Protein AF-0000000083173652 (afdb_homodimer)

Organism: Aspergillus parasiticus (NCBI:txid5067)

InterPro domains:
  IPR001447 Arylamine N-acetyltransferase [PF00797] (39-232)
  IPR001447 Arylamine N-acetyltransferase [PTHR11786] (12-316)
  IPR038765 Papain-like cysteine peptidase superfamily [SSF54001] (4-317)
  IPR053710 Arylamine N-acetyltransferase domain-containing protein [G3DSA:3.30.2140.20] (5-318)

pLDDT: mean 92.63, std 10.53, range [44.94, 98.94]

Foldseek 3Di:
DAFPDDLVLLLLVVVQLPAFPVQVVCSNVLLVQDQDQLSQLRLQLSLQFQEKAWQVCLPQPPVSFDDQPLVSLSCQAQNDDPDGGQLYHYAQSNSQSNVQSSCRSSPWDKFKFWKWWADDDPRAGDDFTDDTQHMWMWTAGPVRWIWTGGSHPFPPDASGTATPDAPDWDDGFAQKIKHWHWAAGPPDDPDRATWTWIWMDSHPPGDIGTTMITGPDGDDPVNVVVSSVVNSVVCVVVVKTKIKGWHWQPDDAPLVVVDDPPDRPDPDSRHIHTQWMWMDIPFFIWIGRNDDIDTPGGHDDPVRVQVCCCRPSVHHDD/DAFPDDLVLLLLVVVQLPAFPVQVVCSNVLLVQDQDQLSQLRLQLSLQFQEKQWQVCLPQPPVSFDDQPLVSLSCQAQNDDPDGGQLYHYAQSNSQSNVQSSCRSSPWDKFKFWKWWADDDPRAGDDFTDDTQHMWMWTAGPVRWIWTGGSHPFPPDASGTATPDAPDWDDGFAQKIKHWHWAAGPPDDPDRATWTWIWMDSHPPGDIGTTMITGPDGDDPVNVVVSSVVNSVVCVVVVKTKIKGWHWQPDDAPLVVVDPPDDRPDPDSRHIHTQWMWMDIPFFIWTGRNDDIDTPGGHDDPVRVQVCCCRPSVHHDD

Nearest PDB structures (foldseek):
  7qi3-assembly2_D  TM=8.294E-01  e=4.258E-24  Fusarium verticillioides
  2ija-assembly1_A  TM=8.131E-01  e=9.090E-15  Homo sapiens
  1w4t-assembly1_A  TM=8.167E-01  e=2.123E-14  Pseudomonas aeruginosa
  4k0w-assembly1_A  TM=3.733E-01  e=8.007E-01  Acinetobacter baumannii
  4rx2-assembly5_E  TM=3.112E-01  e=1.870E+00  Escherichia coli

Structure (mmCIF, N/CA/C/O backbone):
data_AF-0000000083173652-model_v1
#
loop_
_entity.id
_entity.type
_entity.pdbx_description
1 polymer 'Uncharacterized protein'
#
loop_
_atom_site.group_PDB
_atom_site.id
_atom_site.type_symbol
_atom_site.label_atom_id
_atom_site.label_alt_id
_atom_site.label_comp_id
_atom_site.label_asym_id
_atom_site.label_entity_id
_atom_site.label_seq_id
_atom_site.pdbx_PDB_ins_code
_atom_site.Cartn_x
_atom_site.Cartn_y
_atom_site.Cartn_z
_atom_site.occupancy
_atom_site.B_iso_or_equiv
_atom_site.auth_seq_id
_atom_site.auth_comp_id
_atom_site.auth_asym_id
_atom_site.auth_atom_id
_atom_site.pdbx_PDB_model_num
ATOM 1 N N . MET A 1 1 ? -11.5 -15.734 6.676 1 65.5 1 MET A N 1
ATOM 2 C CA . MET A 1 1 ? -12.383 -15.43 5.555 1 65.5 1 MET A CA 1
ATOM 3 C C . MET A 1 1 ? -12.508 -16.625 4.621 1 65.5 1 MET A C 1
ATOM 5 O O . MET A 1 1 ? -11.57 -17.406 4.473 1 65.5 1 MET A O 1
ATOM 9 N N . SER A 1 2 ? -13.695 -16.828 4.172 1 85.38 2 SER A N 1
ATOM 10 C CA . SER A 1 2 ? -14.055 -17.938 3.299 1 85.38 2 SER A CA 1
ATOM 11 C C . SER A 1 2 ? -13.594 -17.688 1.866 1 85.38 2 SER A C 1
ATOM 13 O O . SER A 1 2 ? -13.281 -16.562 1.501 1 85.38 2 SER A O 1
ATOM 15 N N . SER A 1 3 ? -13.297 -18.781 1.175 1 95.62 3 SER A N 1
ATOM 16 C CA . SER A 1 3 ? -12.984 -18.688 -0.248 1 95.62 3 SER A CA 1
ATOM 17 C C . SER A 1 3 ? -14.094 -17.969 -1.012 1 95.62 3 SER A C 1
ATOM 19 O O . SER A 1 3 ? -15.273 -18.094 -0.667 1 95.62 3 SER A O 1
ATOM 21 N N . ALA A 1 4 ? -13.719 -17.25 -2.016 1 97.62 4 ALA A N 1
ATOM 22 C CA . ALA A 1 4 ? -14.695 -16.656 -2.922 1 97.62 4 ALA A CA 1
ATOM 23 C C . ALA A 1 4 ? -15.273 -17.703 -3.869 1 97.62 4 ALA A C 1
ATOM 25 O O . ALA A 1 4 ? -16.281 -17.453 -4.543 1 97.62 4 ALA A O 1
ATOM 26 N N . TYR A 1 5 ? -14.664 -18.859 -3.98 1 97.62 5 TYR A N 1
ATOM 27 C CA . TYR A 1 5 ? -15.047 -19.859 -4.98 1 97.62 5 TYR A CA 1
ATOM 28 C C . TYR A 1 5 ? -15.875 -20.969 -4.352 1 97.62 5 TYR A C 1
ATOM 30 O O . TYR A 1 5 ? -15.602 -21.406 -3.232 1 97.62 5 TYR A O 1
ATOM 38 N N . SER A 1 6 ? -16.859 -21.438 -5.07 1 95.44 6 SER A N 1
ATOM 39 C CA . SER A 1 6 ? -17.734 -22.531 -4.625 1 95.44 6 SER A CA 1
ATOM 40 C C . SER A 1 6 ? -17.031 -23.875 -4.738 1 95.44 6 SER A C 1
ATOM 42 O O . SER A 1 6 ? -16 -23.984 -5.398 1 95.44 6 SER A O 1
ATOM 44 N N . ALA A 1 7 ? -17.656 -24.859 -4.129 1 94.81 7 ALA A N 1
ATOM 45 C CA . ALA A 1 7 ? -17.125 -26.219 -4.203 1 94.81 7 ALA A CA 1
ATOM 46 C C . ALA A 1 7 ? -17.062 -26.703 -5.648 1 94.81 7 ALA A C 1
ATOM 48 O O . ALA A 1 7 ? -16.125 -27.422 -6.027 1 94.81 7 ALA A O 1
ATOM 49 N N . LEU A 1 8 ? -18.062 -26.359 -6.422 1 94.56 8 LEU A N 1
ATOM 50 C CA . LEU A 1 8 ? -18.094 -26.75 -7.824 1 94.56 8 LEU A CA 1
ATOM 51 C C . LEU A 1 8 ? -16.953 -26.109 -8.594 1 94.56 8 LEU A C 1
ATOM 53 O O . LEU A 1 8 ? -16.328 -26.75 -9.445 1 94.56 8 LEU A O 1
ATOM 57 N N . GLN A 1 9 ? -16.703 -24.875 -8.344 1 96 9 GLN A N 1
ATOM 58 C CA . GLN A 1 9 ? -15.602 -24.172 -8.992 1 96 9 GLN A CA 1
ATOM 59 C C . GLN A 1 9 ? -14.25 -24.781 -8.633 1 96 9 GLN A C 1
ATOM 61 O O . GLN A 1 9 ? -13.367 -24.906 -9.477 1 96 9 GLN A O 1
ATOM 66 N N . ILE A 1 10 ? -14.109 -25.188 -7.395 1 97.31 10 ILE A N 1
ATOM 67 C CA . ILE A 1 10 ? -12.875 -25.812 -6.934 1 97.31 10 ILE A CA 1
ATOM 68 C C . ILE A 1 10 ? -12.703 -27.172 -7.602 1 97.31 10 ILE A C 1
ATOM 70 O O . ILE A 1 10 ? -11.594 -27.547 -7.988 1 97.31 10 ILE A O 1
ATOM 74 N N . THR A 1 11 ? -13.805 -27.875 -7.727 1 96.25 11 THR A N 1
ATOM 75 C CA . THR A 1 11 ? -13.781 -29.172 -8.414 1 96.25 11 THR A CA 1
ATOM 76 C C . THR A 1 11 ? -13.32 -29 -9.859 1 96.25 11 THR A C 1
ATOM 78 O O . THR A 1 11 ? -12.484 -29.766 -10.336 1 96.25 11 THR A O 1
ATOM 81 N N . LYS A 1 12 ? -13.828 -28.016 -10.555 1 96.06 12 LYS A N 1
ATOM 82 C CA . LYS A 1 12 ? -13.438 -27.734 -11.938 1 96.06 12 LYS A CA 1
ATOM 83 C C . LYS A 1 12 ? -11.961 -27.375 -12.023 1 96.06 12 LYS A C 1
ATOM 85 O O . LYS A 1 12 ? -11.266 -27.781 -12.953 1 96.06 12 LYS A O 1
ATOM 90 N N . TYR A 1 13 ? -11.547 -26.641 -11.07 1 97.62 13 TYR A N 1
ATOM 91 C CA . TYR A 1 13 ? -10.148 -26.234 -10.992 1 97.62 13 TYR A CA 1
ATOM 92 C C . TYR A 1 13 ? -9.242 -27.469 -10.844 1 97.62 13 TYR A C 1
ATOM 94 O O . TYR A 1 13 ? -8.289 -27.625 -11.602 1 97.62 13 TYR A O 1
ATOM 102 N N . LEU A 1 14 ? -9.555 -28.344 -9.891 1 97.88 14 LEU A N 1
ATOM 103 C CA . LEU A 1 14 ? -8.75 -29.547 -9.672 1 97.88 14 LEU A CA 1
ATOM 104 C C . LEU A 1 14 ? -8.742 -30.438 -10.914 1 97.88 14 LEU A C 1
ATOM 106 O O . LEU A 1 14 ? -7.711 -31.016 -11.25 1 97.88 14 LEU A O 1
ATOM 110 N N . SER A 1 15 ? -9.859 -30.484 -11.586 1 95.94 15 SER A N 1
ATOM 111 C CA . SER A 1 15 ? -9.945 -31.281 -12.805 1 95.94 15 SER A CA 1
ATOM 112 C C . SER A 1 15 ? -9.039 -30.719 -13.891 1 95.94 15 SER A C 1
ATOM 114 O O . SE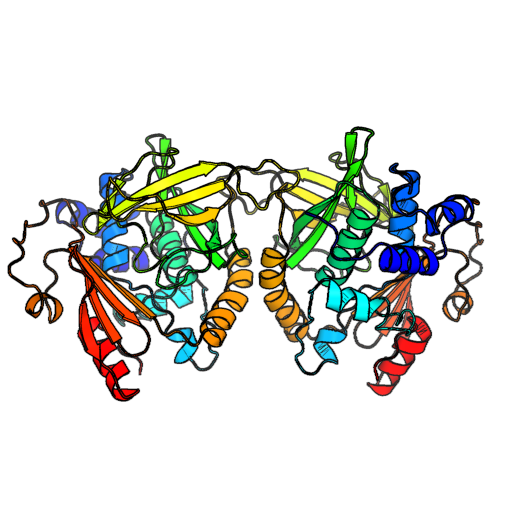R A 1 15 ? -8.438 -31.484 -14.656 1 95.94 15 SER A O 1
ATOM 116 N N . TYR A 1 16 ? -8.953 -29.453 -13.938 1 96.12 16 TYR A N 1
ATOM 117 C CA . TYR A 1 16 ? -8.164 -28.797 -14.961 1 96.12 16 TYR A CA 1
ATOM 118 C C . TYR A 1 16 ? -6.672 -28.953 -14.695 1 96.12 16 TYR A C 1
ATOM 120 O O . TYR A 1 16 ? -5.863 -28.938 -15.625 1 96.12 16 TYR A O 1
ATOM 128 N N . LEU A 1 17 ? -6.211 -29.156 -13.477 1 96.12 17 LEU A N 1
ATOM 129 C CA . LEU A 1 17 ? -4.809 -29.156 -13.078 1 96.12 17 LEU A CA 1
ATOM 130 C C . LEU A 1 17 ? -4.102 -30.406 -13.586 1 96.12 17 LEU A C 1
ATOM 132 O O . LEU A 1 17 ? -2.867 -30.469 -13.594 1 96.12 17 LEU A O 1
ATOM 136 N N . SER A 1 18 ? -4.891 -31.422 -14.055 1 91.06 18 SER A N 1
ATOM 137 C CA . SER A 1 18 ? -4.285 -32.688 -14.453 1 91.06 18 SER A CA 1
ATOM 138 C C . SER A 1 18 ? -3.352 -33.219 -13.367 1 91.06 18 SER A C 1
ATOM 140 O O . SER A 1 18 ? -2.174 -33.469 -13.625 1 91.06 18 SER A O 1
ATOM 142 N N . LEU A 1 19 ? -3.871 -33.469 -12.219 1 95.19 19 LEU A N 1
ATOM 143 C CA . LEU A 1 19 ? -3.145 -33.906 -11.031 1 95.19 19 LEU A CA 1
ATOM 144 C C . LEU A 1 19 ? -2.598 -35.344 -11.227 1 95.19 19 LEU A C 1
ATOM 146 O O . LEU A 1 19 ? -3.146 -36.125 -12 1 95.19 19 LEU A O 1
ATOM 150 N N . PRO A 1 20 ? -1.51 -35.625 -10.508 1 94.25 20 PRO A N 1
ATOM 151 C CA . PRO A 1 20 ? -1.102 -37.031 -10.453 1 94.25 20 PRO A CA 1
ATOM 152 C C . PRO A 1 20 ? -2.211 -37.969 -9.938 1 94.25 20 PRO A C 1
ATOM 154 O O . PRO A 1 20 ? -3.066 -37.531 -9.164 1 94.25 20 PRO A O 1
ATOM 157 N N . ALA A 1 21 ? -2.09 -39.188 -10.273 1 93.5 21 ALA A N 1
ATOM 158 C CA . ALA A 1 21 ? -3.148 -40.156 -10.031 1 93.5 21 ALA A CA 1
ATOM 159 C C . ALA A 1 21 ? -3.498 -40.219 -8.547 1 93.5 21 ALA A C 1
ATOM 161 O O . ALA A 1 21 ? -4.672 -40.344 -8.188 1 93.5 21 ALA A O 1
ATOM 162 N N . LYS A 1 22 ? -2.553 -40.125 -7.766 1 93.62 22 LYS A N 1
ATOM 163 C CA . LYS A 1 22 ? -2.742 -40.281 -6.324 1 93.62 22 LYS A CA 1
ATOM 164 C C . LYS A 1 22 ? -3.723 -39.219 -5.797 1 93.62 22 LYS A C 1
ATOM 166 O O . LYS A 1 22 ? -4.359 -39.438 -4.762 1 93.62 22 LYS A O 1
ATOM 171 N N . TYR A 1 23 ? -3.91 -38.156 -6.492 1 96.44 23 TYR A N 1
ATOM 172 C CA . TYR A 1 23 ? -4.723 -37.062 -5.988 1 96.44 23 TYR A CA 1
ATOM 173 C C . TYR A 1 23 ? -6.074 -37 -6.688 1 96.44 23 TYR A C 1
ATOM 175 O O . TYR A 1 23 ? -6.914 -36.156 -6.379 1 96.44 23 TYR A O 1
ATOM 183 N N . HIS A 1 24 ? -6.387 -37.938 -7.598 1 96 24 HIS A N 1
ATOM 184 C CA . HIS A 1 24 ? -7.617 -37.938 -8.375 1 96 24 HIS A CA 1
ATOM 185 C C . HIS A 1 24 ? -8.844 -38.094 -7.477 1 96 24 HIS A C 1
ATOM 187 O O . HIS A 1 24 ? -9.898 -37.531 -7.754 1 96 24 HIS A O 1
ATOM 193 N N . VAL A 1 25 ? -8.672 -38.812 -6.457 1 95.75 25 VAL A N 1
ATOM 194 C CA . VAL A 1 25 ? -9.789 -39.156 -5.574 1 95.75 25 VAL A CA 1
ATOM 195 C C . VAL A 1 25 ? -10.305 -37.875 -4.906 1 95.75 25 VAL A C 1
ATOM 197 O O . VAL A 1 25 ? -11.477 -37.781 -4.543 1 95.75 25 VAL A O 1
ATOM 200 N N . TYR A 1 26 ? -9.484 -36.875 -4.793 1 96.44 26 TYR A N 1
ATOM 201 C CA . TYR A 1 26 ? -9.844 -35.656 -4.047 1 96.44 26 TYR A CA 1
ATOM 202 C C . TYR A 1 26 ? -10.578 -34.688 -4.934 1 96.44 26 TYR A C 1
ATOM 204 O O . TYR A 1 26 ? -11.086 -33.656 -4.453 1 96.44 26 TYR A O 1
ATOM 212 N N . VAL A 1 27 ? -10.594 -34.875 -6.273 1 96.75 27 VAL A N 1
ATOM 213 C CA . VAL A 1 27 ? -11.273 -33.969 -7.195 1 96.75 27 VAL A CA 1
ATOM 214 C C . VAL A 1 27 ? -12.75 -33.844 -6.816 1 96.75 27 VAL A C 1
ATOM 216 O O . VAL A 1 27 ? -13.328 -32.781 -6.863 1 96.75 27 VAL A O 1
ATOM 219 N N . GLU A 1 28 ? -13.32 -34.938 -6.336 1 94.31 28 GLU A N 1
ATOM 220 C CA . GLU A 1 28 ? -14.734 -34.938 -5.988 1 94.31 28 GLU A CA 1
ATOM 221 C C . GLU A 1 28 ? -14.953 -34.562 -4.531 1 94.31 28 GLU A C 1
ATOM 223 O O . GLU A 1 28 ? -16.078 -34.281 -4.121 1 94.31 28 GLU A O 1
ATOM 228 N N . THR A 1 29 ? -13.93 -34.562 -3.795 1 96 29 THR A N 1
ATOM 229 C CA . THR A 1 29 ? -13.977 -34.188 -2.389 1 96 29 THR A CA 1
ATOM 230 C C . THR A 1 29 ? -12.859 -33.188 -2.064 1 96 29 THR A C 1
ATOM 232 O O . THR A 1 29 ? -12.016 -33.469 -1.205 1 96 29 THR A O 1
ATOM 235 N N . PRO A 1 30 ? -12.914 -32.062 -2.658 1 96.12 30 PRO A N 1
ATOM 236 C CA . PRO A 1 30 ? -11.797 -31.109 -2.568 1 96.12 30 PRO A CA 1
ATOM 237 C C . PRO A 1 30 ? -11.438 -30.766 -1.126 1 96.12 30 PRO A C 1
ATOM 239 O O . PRO A 1 30 ? -10.266 -30.516 -0.825 1 96.12 30 PRO A O 1
ATOM 242 N N . HIS A 1 31 ? -12.375 -30.719 -0.19 1 93.19 31 HIS A N 1
ATOM 243 C CA . HIS A 1 31 ? -12.117 -30.359 1.197 1 93.19 31 HIS A CA 1
ATOM 244 C C . HIS A 1 31 ? -11.227 -31.375 1.886 1 93.19 31 HIS A C 1
ATOM 246 O O . HIS A 1 31 ? -10.656 -31.094 2.941 1 93.19 31 HIS A O 1
ATOM 252 N N . LEU A 1 32 ? -11.086 -32.562 1.296 1 96.56 32 LEU A N 1
ATOM 253 C CA . LEU A 1 32 ? -10.273 -33.625 1.881 1 96.56 32 LEU A CA 1
ATOM 254 C C . LEU A 1 32 ? -8.883 -33.656 1.257 1 96.56 32 LEU A C 1
ATOM 256 O O . LEU A 1 32 ? -8.055 -34.5 1.608 1 96.56 32 LEU A O 1
ATOM 260 N N . PHE A 1 33 ? -8.641 -32.75 0.298 1 97.75 33 PHE A N 1
ATOM 261 C CA . PHE A 1 33 ? -7.301 -32.656 -0.274 1 97.75 33 PHE A CA 1
ATOM 262 C C . PHE A 1 33 ? -6.246 -32.625 0.825 1 97.75 33 PHE A C 1
ATOM 264 O O . PHE A 1 33 ? -6.387 -31.859 1.791 1 97.75 33 PHE A O 1
ATOM 271 N N . PRO A 1 34 ? -5.184 -33.406 0.725 1 97.62 34 PRO A N 1
ATOM 272 C CA . PRO A 1 34 ? -4.211 -33.5 1.814 1 97.62 34 PRO A CA 1
ATOM 273 C C . PRO A 1 34 ? -3.537 -32.156 2.107 1 97.62 34 PRO A C 1
ATOM 275 O O . PRO A 1 34 ? -3.225 -31.391 1.184 1 97.62 34 PRO A O 1
ATOM 278 N N . LYS A 1 35 ? -3.303 -31.938 3.363 1 97.88 35 LYS A N 1
ATOM 279 C CA . LYS A 1 35 ? -2.627 -30.734 3.812 1 97.88 35 LYS A CA 1
ATOM 280 C C . LYS A 1 35 ? -1.196 -31.031 4.254 1 97.88 35 LYS A C 1
ATOM 282 O O . LYS A 1 35 ? -0.846 -30.828 5.418 1 97.88 35 LYS A O 1
ATOM 287 N N . ASP A 1 36 ? -0.412 -31.391 3.346 1 97.44 36 ASP A N 1
ATOM 288 C CA . ASP A 1 36 ? 1.001 -31.641 3.6 1 97.44 36 ASP A CA 1
ATOM 289 C C . ASP A 1 36 ? 1.877 -31.047 2.5 1 97.44 36 ASP A C 1
ATOM 291 O O . ASP A 1 36 ? 1.367 -30.516 1.519 1 97.44 36 ASP A O 1
ATOM 295 N N . GLU A 1 37 ? 3.166 -31.078 2.688 1 97.12 37 GLU A N 1
ATOM 296 C CA . GLU A 1 37 ? 4.113 -30.406 1.797 1 97.12 37 GLU A CA 1
ATOM 297 C C . GLU A 1 37 ? 4.055 -30.984 0.389 1 97.12 37 GLU A C 1
ATOM 299 O O . GLU A 1 37 ? 4.125 -30.25 -0.598 1 97.12 37 GLU A O 1
ATOM 304 N N . ALA A 1 38 ? 3.998 -32.312 0.294 1 96.69 38 ALA A N 1
ATOM 305 C CA . ALA A 1 38 ? 3.973 -32.969 -1.011 1 96.69 38 ALA A CA 1
ATOM 306 C C . ALA A 1 38 ? 2.768 -32.5 -1.828 1 96.69 38 ALA A C 1
ATOM 308 O O . ALA A 1 38 ? 2.906 -32.125 -2.996 1 96.69 38 ALA A O 1
ATOM 309 N N . ALA A 1 39 ? 1.599 -32.562 -1.222 1 97.62 39 ALA A N 1
ATOM 310 C CA . ALA A 1 39 ? 0.369 -32.125 -1.889 1 97.62 39 ALA A CA 1
ATOM 311 C C . ALA A 1 39 ? 0.42 -30.656 -2.248 1 97.62 39 ALA A C 1
ATOM 313 O O . ALA A 1 39 ? -0.006 -30.25 -3.336 1 97.62 39 ALA A O 1
ATOM 314 N N . LEU A 1 40 ? 0.902 -29.859 -1.328 1 98.31 40 LEU A N 1
ATOM 315 C CA . LEU A 1 40 ? 1.034 -28.422 -1.561 1 98.31 40 LEU A CA 1
ATOM 316 C C . LEU A 1 40 ? 1.955 -28.156 -2.744 1 98.31 40 LEU A C 1
ATOM 318 O O . LEU A 1 40 ? 1.685 -27.266 -3.553 1 98.31 40 LEU A O 1
ATOM 322 N N . THR A 1 41 ? 3.025 -28.891 -2.846 1 98 41 THR A N 1
ATOM 323 C CA . THR A 1 41 ? 3.977 -28.75 -3.943 1 98 41 THR A CA 1
ATOM 324 C C . THR A 1 41 ? 3.326 -29.109 -5.273 1 98 41 THR A C 1
ATOM 326 O O . THR A 1 41 ? 3.527 -28.422 -6.277 1 98 41 THR A O 1
ATOM 329 N N . VAL A 1 42 ? 2.57 -30.156 -5.266 1 97.5 42 VAL A N 1
ATOM 330 C CA . VAL A 1 42 ? 1.867 -30.578 -6.477 1 97.5 42 VAL A CA 1
ATOM 331 C C . VAL A 1 42 ? 0.916 -29.469 -6.926 1 97.5 42 VAL A C 1
ATOM 333 O O . VAL A 1 42 ? 0.909 -29.078 -8.102 1 97.5 42 VAL A O 1
ATOM 336 N N . LEU A 1 43 ? 0.082 -28.922 -5.996 1 98.38 43 LEU A N 1
ATOM 337 C CA . LEU A 1 43 ? -0.835 -27.844 -6.332 1 98.38 43 LEU A CA 1
ATOM 338 C C . LEU A 1 43 ? -0.077 -26.641 -6.887 1 98.38 43 LEU A C 1
ATOM 340 O O . LEU A 1 43 ? -0.492 -26.047 -7.883 1 98.38 43 LEU A O 1
ATOM 344 N N . PHE A 1 44 ? 1.021 -26.328 -6.227 1 98.69 44 PHE A N 1
ATOM 345 C CA . PHE A 1 44 ? 1.854 -25.188 -6.621 1 98.69 44 PHE A CA 1
ATOM 346 C C . PHE A 1 44 ? 2.35 -25.359 -8.055 1 98.69 44 PHE A C 1
ATOM 348 O O . PHE A 1 44 ? 2.193 -24.453 -8.875 1 98.69 44 PHE A O 1
ATOM 355 N N . ARG A 1 45 ? 2.912 -26.453 -8.32 1 97.94 45 ARG A N 1
ATOM 356 C CA . ARG A 1 45 ? 3.514 -26.703 -9.633 1 97.94 45 ARG A CA 1
ATOM 357 C C . ARG A 1 45 ? 2.447 -26.797 -10.719 1 97.94 45 ARG A C 1
ATOM 359 O O . ARG A 1 45 ? 2.656 -26.344 -11.844 1 97.94 45 ARG A O 1
ATOM 366 N N . CYS A 1 46 ? 1.332 -27.391 -10.398 1 97.31 46 CYS A N 1
ATOM 367 C CA . CYS A 1 46 ? 0.227 -27.391 -11.344 1 97.31 46 CYS A CA 1
ATOM 368 C C . CYS A 1 46 ? -0.232 -25.984 -11.656 1 97.31 46 CYS A C 1
ATOM 370 O O . CYS A 1 46 ? -0.493 -25.641 -12.812 1 97.31 46 CYS A O 1
ATOM 372 N N . GLN A 1 47 ? -0.291 -25.156 -10.633 1 98.38 47 GLN A N 1
ATOM 373 C CA . GLN A 1 47 ? -0.722 -23.781 -10.789 1 98.38 47 GLN A CA 1
ATOM 374 C C . GLN A 1 47 ? 0.192 -23.016 -11.75 1 98.38 47 GLN A C 1
ATOM 376 O O . GLN A 1 47 ? -0.277 -22.422 -12.719 1 98.38 47 GLN A O 1
ATOM 381 N N . ILE A 1 48 ? 1.537 -23.094 -11.578 1 98.19 48 ILE A N 1
ATOM 382 C CA . ILE A 1 48 ? 2.457 -22.266 -12.336 1 98.19 48 ILE A CA 1
ATOM 383 C C . ILE A 1 48 ? 2.629 -22.828 -13.742 1 98.19 48 ILE A C 1
ATOM 385 O O . ILE A 1 48 ? 3.168 -22.156 -14.633 1 98.19 48 ILE A O 1
ATOM 389 N N . THR A 1 49 ? 2.143 -24.062 -14 1 96.12 49 THR A N 1
ATOM 390 C CA . THR A 1 49 ? 2.279 -24.656 -15.328 1 96.12 49 THR A CA 1
ATOM 391 C C . THR A 1 49 ? 0.978 -24.516 -16.109 1 96.12 49 THR A C 1
ATOM 393 O O . THR A 1 49 ? 0.959 -24.719 -17.328 1 96.12 49 THR A O 1
ATOM 396 N N . ARG A 1 50 ? -0.112 -24.203 -15.469 1 96.25 50 ARG A N 1
ATOM 397 C CA . ARG A 1 50 ? -1.395 -24.109 -16.156 1 96.25 50 ARG A CA 1
ATOM 398 C C . ARG A 1 50 ? -1.823 -22.656 -16.328 1 96.25 50 ARG A C 1
ATOM 400 O O . ARG A 1 50 ? -2.525 -22.312 -17.281 1 96.25 50 ARG A O 1
ATOM 407 N N . PHE A 1 51 ? -1.479 -21.859 -15.414 1 97.94 51 PHE A N 1
ATOM 408 C CA . PHE A 1 51 ? -1.885 -20.453 -15.406 1 97.94 51 PHE A CA 1
ATOM 409 C C . PHE A 1 51 ? -0.671 -19.547 -15.508 1 97.94 51 PHE A C 1
ATOM 411 O O . PHE A 1 51 ? 0.028 -19.312 -14.516 1 97.94 51 PHE A O 1
ATOM 418 N N . PRO A 1 52 ? -0.439 -18.969 -16.656 1 98.19 52 PRO A N 1
ATOM 419 C CA . PRO A 1 52 ? 0.774 -18.172 -16.875 1 98.19 52 PRO A CA 1
ATOM 420 C C . PRO A 1 52 ? 0.737 -16.828 -16.156 1 98.19 52 PRO A C 1
ATOM 422 O O . PRO A 1 52 ? -0.34 -16.266 -15.945 1 98.19 52 PRO A O 1
ATOM 425 N N . PHE A 1 53 ? 1.897 -16.375 -15.727 1 98.5 53 PHE A N 1
ATOM 426 C CA . PHE A 1 53 ? 2.061 -14.953 -15.453 1 98.5 53 PHE A CA 1
ATOM 427 C C . PHE A 1 53 ? 1.985 -14.141 -16.75 1 98.5 53 PHE A C 1
ATOM 429 O O . PHE A 1 53 ? 2.736 -14.398 -17.688 1 98.5 53 PHE A O 1
ATOM 436 N N . GLU A 1 54 ? 1.158 -13.18 -16.781 1 98.5 54 GLU A N 1
ATOM 437 C CA . GLU A 1 54 ? 1.057 -12.344 -17.984 1 98.5 54 GLU A CA 1
ATOM 438 C C . GLU A 1 54 ? 0.392 -11.008 -17.656 1 98.5 54 GLU A C 1
ATOM 440 O O . GLU A 1 54 ? -0.443 -10.922 -16.766 1 98.5 54 GLU A O 1
ATOM 445 N N . ASN A 1 55 ? 0.787 -10 -18.328 1 98.12 55 ASN A N 1
ATOM 446 C CA . ASN A 1 55 ? 0.203 -8.68 -18.125 1 98.12 55 ASN A CA 1
ATOM 447 C C . ASN A 1 55 ? -0.586 -8.219 -19.344 1 98.12 55 ASN A C 1
ATOM 449 O O . ASN A 1 55 ? -0.671 -7.02 -19.625 1 98.12 55 ASN A O 1
ATOM 453 N N . LEU A 1 56 ? -1.148 -9.125 -20.109 1 97.94 56 LEU A N 1
ATOM 454 C CA . LEU A 1 56 ? -1.781 -8.852 -21.391 1 97.94 56 LEU A CA 1
ATOM 455 C C . LEU A 1 56 ? -3.006 -7.965 -21.219 1 97.94 56 LEU A C 1
ATOM 457 O O . LEU A 1 56 ? -3.318 -7.152 -22.094 1 97.94 56 LEU A O 1
ATOM 461 N N . SER A 1 57 ? -3.74 -8.078 -20.125 1 96.94 57 SER A N 1
ATOM 462 C CA . SER A 1 57 ? -4.934 -7.277 -19.875 1 96.94 57 SER A CA 1
ATOM 463 C C . SER A 1 57 ? -4.594 -5.793 -19.812 1 96.94 57 SER A C 1
ATOM 465 O O . SER A 1 57 ? -5.434 -4.941 -20.109 1 96.94 57 SER A O 1
ATOM 467 N N . VAL A 1 58 ? -3.41 -5.453 -19.406 1 97.62 58 VAL A N 1
ATOM 468 C CA . VAL A 1 58 ? -2.967 -4.066 -19.344 1 97.62 58 VAL A CA 1
ATOM 469 C C . VAL A 1 58 ? -2.9 -3.48 -20.75 1 97.62 58 VAL A C 1
ATOM 471 O O . VAL A 1 58 ? -3.166 -2.293 -20.953 1 97.62 58 VAL A O 1
ATOM 474 N N . TYR A 1 59 ? -2.588 -4.309 -21.75 1 95.75 59 TYR A N 1
ATOM 475 C CA . TYR A 1 59 ? -2.285 -3.807 -23.094 1 95.75 59 TYR A CA 1
ATOM 476 C C . TYR A 1 59 ? -3.432 -4.09 -24.047 1 95.75 59 TYR A C 1
ATOM 478 O O . TYR A 1 59 ? -3.627 -3.359 -25.031 1 95.75 59 TYR A O 1
ATOM 486 N N . TYR A 1 60 ? -4.188 -5.113 -23.797 1 95.19 60 TYR A N 1
ATOM 487 C CA . TYR A 1 60 ? -5.152 -5.547 -24.797 1 95.19 60 TYR A CA 1
ATOM 488 C C . TYR A 1 60 ? -6.582 -5.379 -24.297 1 95.19 60 TYR A C 1
ATOM 490 O O . TYR A 1 60 ? -7.535 -5.742 -24.984 1 95.19 60 TYR A O 1
ATOM 498 N N . SER A 1 61 ? -6.785 -4.863 -23.109 1 94.19 61 SER A N 1
ATOM 499 C CA . SER A 1 61 ? -8.125 -4.555 -22.625 1 94.19 61 SER A CA 1
ATOM 500 C C . SER A 1 61 ? -8.445 -3.072 -22.797 1 94.19 61 SER A C 1
ATOM 502 O O . SER A 1 61 ? -7.539 -2.236 -22.828 1 94.19 61 SER A O 1
ATOM 504 N N . ALA A 1 62 ? -9.703 -2.783 -22.859 1 92.5 62 ALA A N 1
ATOM 505 C CA . ALA A 1 62 ? -10.156 -1.416 -23.094 1 92.5 62 ALA A CA 1
ATOM 506 C C . ALA A 1 62 ? -9.766 -0.503 -21.938 1 92.5 62 ALA A C 1
ATOM 508 O O . ALA A 1 62 ? -9.375 0.646 -22.141 1 92.5 62 ALA A O 1
ATOM 509 N N . THR A 1 63 ? -9.844 -0.957 -20.75 1 93.06 63 THR A N 1
ATOM 510 C CA . THR A 1 63 ? -9.617 -0.117 -19.578 1 93.06 63 THR A CA 1
ATOM 511 C C . THR A 1 63 ? -8.133 -0.081 -19.219 1 93.06 63 THR A C 1
ATOM 513 O O . THR A 1 63 ? -7.691 0.789 -18.469 1 93.06 63 THR A O 1
ATOM 516 N N . ARG A 1 64 ? -7.371 -1.069 -19.625 1 95.75 64 ARG A N 1
ATOM 517 C CA . ARG A 1 64 ? -5.953 -1.245 -19.328 1 95.75 64 ARG A CA 1
ATOM 518 C C . ARG A 1 64 ? -5.723 -1.394 -17.828 1 95.75 64 ARG A C 1
ATOM 520 O O . ARG A 1 64 ? -4.613 -1.169 -17.344 1 95.75 64 ARG A O 1
ATOM 527 N N . GLN A 1 65 ? -6.766 -1.61 -17.062 1 97 65 GLN A N 1
ATOM 528 C CA . GLN A 1 65 ? -6.766 -1.859 -15.633 1 97 65 GLN A CA 1
ATOM 529 C C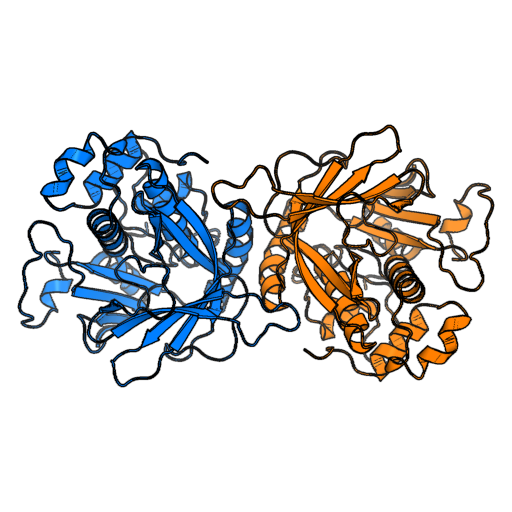 . GLN A 1 65 ? -7.336 -3.236 -15.312 1 97 65 GLN A C 1
ATOM 531 O O . GLN A 1 65 ? -8.555 -3.41 -15.258 1 97 65 GLN A O 1
ATOM 536 N N . PRO A 1 66 ? -6.434 -4.172 -15.062 1 97.75 66 PRO A N 1
ATOM 537 C CA . PRO A 1 66 ? -6.938 -5.508 -14.734 1 97.75 66 PRO A CA 1
ATOM 538 C C . PRO A 1 66 ? -7.875 -5.5 -13.523 1 97.75 66 PRO A C 1
ATOM 540 O O . PRO A 1 66 ? -7.641 -4.766 -12.562 1 97.75 66 PRO A O 1
ATOM 543 N N . ASN A 1 67 ? -8.961 -6.211 -13.617 1 98.12 67 ASN A N 1
ATOM 544 C CA . ASN A 1 67 ? -9.875 -6.438 -12.5 1 98.12 67 ASN A CA 1
ATOM 545 C C . ASN A 1 67 ? -9.438 -7.625 -11.648 1 98.12 67 ASN A C 1
ATOM 547 O O . ASN A 1 67 ? -9.398 -8.758 -12.125 1 98.12 67 ASN A O 1
ATOM 551 N N . ILE A 1 68 ? -9.141 -7.398 -10.336 1 98.69 68 ILE A N 1
ATOM 552 C CA . ILE A 1 68 ? -8.555 -8.469 -9.531 1 98.69 68 ILE A CA 1
ATOM 553 C C . ILE A 1 68 ? -9.602 -9.031 -8.578 1 98.69 68 ILE A C 1
ATOM 555 O O . ILE A 1 68 ? -9.273 -9.711 -7.605 1 98.69 68 ILE A O 1
ATOM 559 N N . ASP A 1 69 ? -10.852 -8.695 -8.82 1 98.5 69 ASP A N 1
ATOM 560 C CA . ASP A 1 69 ? -11.938 -9.359 -8.102 1 98.5 69 ASP A CA 1
ATOM 561 C C . ASP A 1 69 ? -11.898 -10.867 -8.328 1 98.5 69 ASP A C 1
ATOM 563 O O . ASP A 1 69 ? -11.781 -11.328 -9.461 1 98.5 69 ASP A O 1
ATOM 567 N N . PRO A 1 70 ? -12.031 -11.633 -7.258 1 98.38 70 PRO A N 1
ATOM 568 C CA . PRO A 1 70 ? -11.867 -13.086 -7.387 1 98.38 70 PRO A CA 1
ATOM 569 C C . PRO A 1 70 ? -12.836 -13.695 -8.391 1 98.38 70 PRO A C 1
ATOM 571 O O . PRO A 1 70 ? -12.469 -14.617 -9.133 1 98.38 70 PRO A O 1
ATOM 574 N N . ASP A 1 71 ? -14.094 -13.242 -8.438 1 97.81 71 ASP A N 1
ATOM 575 C CA . ASP A 1 71 ? -15.047 -13.781 -9.398 1 97.81 71 ASP A CA 1
ATOM 576 C C . ASP A 1 71 ? -14.609 -13.484 -10.836 1 97.81 71 ASP A C 1
ATOM 578 O O . ASP A 1 71 ? -14.727 -14.336 -11.719 1 97.81 71 ASP A O 1
ATOM 582 N N . THR A 1 72 ? -14.164 -12.289 -11.062 1 97.75 72 THR A N 1
ATOM 583 C CA . THR A 1 72 ? -13.648 -11.898 -12.375 1 97.75 72 THR A CA 1
ATOM 584 C C . THR A 1 72 ? -12.43 -12.742 -12.742 1 97.75 72 THR A C 1
ATOM 586 O O . THR A 1 72 ? -12.281 -13.164 -13.891 1 97.75 72 THR A O 1
ATOM 589 N N . LEU A 1 73 ? -11.617 -12.992 -11.789 1 98.44 73 LEU A N 1
ATOM 590 C CA . LEU A 1 73 ? -10.422 -13.789 -12.023 1 98.44 73 LEU A CA 1
ATOM 591 C C . LEU A 1 73 ? -10.781 -15.219 -12.391 1 98.44 73 LEU A C 1
ATOM 593 O O . LEU A 1 73 ? -10.148 -15.82 -13.266 1 98.44 73 LEU A O 1
ATOM 597 N N . TYR A 1 74 ? -11.742 -15.773 -11.672 1 98.12 74 TYR A N 1
ATOM 598 C CA . TYR A 1 74 ? -12.188 -17.125 -12.008 1 98.12 74 TYR A CA 1
ATOM 599 C C . TYR A 1 74 ? -12.656 -17.188 -13.461 1 98.12 74 TYR A C 1
ATOM 601 O O . TYR A 1 74 ? -12.234 -18.078 -14.211 1 98.12 74 TYR A O 1
ATOM 609 N N . SER A 1 75 ? -13.516 -16.266 -13.828 1 97.12 75 SER A N 1
ATOM 610 C CA . SER A 1 75 ? -14.039 -16.234 -15.188 1 97.12 75 SER A CA 1
ATOM 611 C C . SER A 1 75 ? -12.914 -16.078 -16.203 1 97.12 75 SER A C 1
ATOM 613 O O . SER A 1 75 ? -12.93 -16.719 -17.266 1 97.12 75 SER A O 1
ATOM 615 N N . LYS A 1 76 ? -11.969 -15.258 -15.898 1 96.5 76 LYS A N 1
ATOM 616 C CA . LYS A 1 76 ? -10.844 -15.008 -16.797 1 96.5 76 LYS A CA 1
ATOM 617 C C . LYS A 1 76 ? -10.016 -16.281 -17.016 1 96.5 76 LYS A C 1
ATOM 619 O O . LYS A 1 76 ? -9.617 -16.578 -18.141 1 96.5 76 LYS A O 1
ATOM 624 N N . MET A 1 77 ? -9.781 -17.016 -15.969 1 97.5 77 MET A N 1
ATOM 625 C CA . MET A 1 77 ? -8.82 -18.109 -16.016 1 97.5 77 MET A CA 1
ATOM 626 C C . MET A 1 77 ? -9.531 -19.438 -16.281 1 97.5 77 MET A C 1
ATOM 628 O O . MET A 1 77 ? -9.07 -20.25 -17.078 1 97.5 77 MET A O 1
ATOM 632 N N . MET A 1 78 ? -10.703 -19.641 -15.648 1 97.31 78 MET A N 1
ATOM 633 C CA . MET A 1 78 ? -11.406 -20.922 -15.719 1 97.31 78 MET A CA 1
ATOM 634 C C . MET A 1 78 ? -12.562 -20.844 -16.703 1 97.31 78 MET A C 1
ATOM 636 O O . MET A 1 78 ? -13.164 -21.875 -17.047 1 97.31 78 MET A O 1
ATOM 640 N N . GLY A 1 79 ? -12.82 -19.641 -17.172 1 94.44 79 GLY A N 1
ATOM 641 C CA . GLY A 1 79 ? -13.953 -19.469 -18.062 1 94.44 79 GLY A CA 1
ATOM 642 C C . GLY A 1 79 ? -15.234 -19.094 -17.344 1 94.44 79 GLY A C 1
ATOM 643 O O . GLY A 1 79 ? -15.336 -19.266 -16.125 1 94.44 79 GLY A O 1
ATOM 644 N N . ALA A 1 80 ? -16.094 -18.5 -18.125 1 87 80 ALA A N 1
ATOM 645 C CA . ALA A 1 80 ? -17.406 -18.141 -17.594 1 87 80 ALA A CA 1
ATOM 646 C C . ALA A 1 80 ? -18.469 -19.156 -17.984 1 87 80 ALA A C 1
ATOM 648 O O . ALA A 1 80 ? -18.438 -19.703 -19.078 1 87 80 ALA A O 1
ATOM 649 N N . GLY A 1 81 ? -19.375 -19.438 -17.109 1 80.06 81 GLY A N 1
ATOM 650 C CA . GLY A 1 81 ? -20.469 -20.359 -17.406 1 80.06 81 GLY A CA 1
ATOM 651 C C . GLY A 1 81 ? -19.984 -21.75 -17.75 1 80.06 81 GLY A C 1
ATOM 652 O O . GLY A 1 81 ? -19.281 -22.391 -16.969 1 80.06 81 GLY A O 1
ATOM 653 N N . GLU A 1 82 ? -20.312 -22.203 -18.984 1 79 82 GLU A N 1
ATOM 654 C CA . GLU A 1 82 ? -19.984 -23.547 -19.422 1 79 82 GLU A CA 1
ATOM 655 C C . GLU A 1 82 ? -18.703 -23.578 -20.234 1 79 82 GLU A C 1
ATOM 657 O O . GLU A 1 82 ? -18.25 -24.641 -20.656 1 79 82 GLU A O 1
ATOM 662 N N . THR A 1 83 ? -18.109 -22.406 -20.328 1 82.62 83 THR A N 1
ATOM 663 C CA . THR A 1 83 ? -16.844 -22.328 -21.062 1 82.62 83 THR A CA 1
ATOM 664 C C . THR A 1 83 ? -15.695 -22.828 -20.203 1 82.62 83 THR A C 1
ATOM 666 O O . THR A 1 83 ? -15.648 -22.562 -19 1 82.62 83 THR A O 1
ATOM 669 N N . GLY A 1 84 ? -14.836 -23.609 -20.812 1 85.94 84 GLY A N 1
ATOM 670 C CA . GLY A 1 84 ? -13.688 -24.172 -20.109 1 85.94 84 GLY A CA 1
ATOM 671 C C . GLY A 1 84 ? -12.578 -23.156 -19.891 1 85.94 84 GLY A C 1
ATOM 672 O O . GLY A 1 84 ? -12.75 -21.969 -20.141 1 85.94 84 GLY A O 1
ATOM 673 N N . PRO A 1 85 ? -11.578 -23.656 -19.312 1 90.62 85 PRO A N 1
ATOM 674 C CA . PRO A 1 85 ? -10.43 -22.781 -19.031 1 90.62 85 PRO A CA 1
ATOM 675 C C . PRO A 1 85 ? -9.922 -22.062 -20.266 1 90.62 85 PRO A C 1
ATOM 677 O O . PRO A 1 85 ? -9.906 -22.641 -21.359 1 90.62 85 PRO A O 1
ATOM 680 N N . THR A 1 86 ? -9.516 -20.859 -20.141 1 92.12 86 THR A N 1
ATOM 681 C CA . THR A 1 86 ? -9.242 -19.953 -21.25 1 92.12 86 THR A CA 1
ATOM 682 C C . THR A 1 86 ? -7.766 -20 -21.625 1 92.12 86 THR A C 1
ATOM 684 O O . THR A 1 86 ? -7.375 -19.5 -22.688 1 92.12 86 THR A O 1
ATOM 687 N N . GLY A 1 87 ? -6.961 -20.609 -20.734 1 93.12 87 GLY A N 1
ATOM 688 C CA . GLY A 1 87 ? -5.523 -20.547 -20.922 1 93.12 87 GLY A CA 1
ATOM 689 C C . GLY A 1 87 ? -4.898 -19.281 -20.375 1 93.12 87 GLY A C 1
ATOM 690 O O . GLY A 1 87 ? -3.674 -19.188 -20.266 1 93.12 87 GLY A O 1
ATOM 691 N N . ARG A 1 88 ? -5.75 -18.375 -19.969 1 96.88 88 ARG A N 1
ATOM 692 C CA . ARG A 1 88 ? -5.281 -17.109 -19.422 1 96.88 88 ARG A CA 1
ATOM 693 C C . ARG A 1 88 ? -4.777 -17.281 -17.984 1 96.88 88 ARG A C 1
ATOM 695 O O . ARG A 1 88 ? -5.199 -18.203 -17.281 1 96.88 88 ARG A O 1
ATOM 702 N N . GLY A 1 89 ? -3.879 -16.516 -17.594 1 98.12 89 GLY A N 1
ATOM 703 C CA . GLY A 1 89 ? -3.494 -16.203 -16.234 1 98.12 89 GLY A CA 1
ATOM 704 C C . GLY A 1 89 ? -3.672 -14.742 -15.867 1 98.12 89 GLY A C 1
ATOM 705 O O . GLY A 1 89 ? -4.75 -14.18 -16.062 1 98.12 89 GLY A O 1
ATOM 706 N N . GLY A 1 90 ? -2.523 -14.164 -15.5 1 98.38 90 GLY A N 1
ATOM 707 C CA . GLY A 1 90 ? -2.496 -12.766 -15.109 1 98.38 90 GLY A CA 1
ATOM 708 C C . GLY A 1 90 ? -1.2 -12.359 -14.43 1 98.38 90 GLY A C 1
ATOM 709 O O . GLY A 1 90 ? -0.299 -13.188 -14.258 1 98.38 90 GLY A O 1
ATOM 710 N N . TYR A 1 91 ? -1.075 -11.102 -14.203 1 98.12 91 TYR A N 1
ATOM 711 C CA . TYR A 1 91 ? 0.149 -10.695 -13.523 1 98.12 91 TYR A CA 1
ATOM 712 C C . TYR A 1 91 ? 0.083 -11.031 -12.039 1 98.12 91 TYR A C 1
ATOM 714 O O . TYR A 1 91 ? -0.82 -11.75 -11.594 1 98.12 91 TYR A O 1
ATOM 722 N N . CYS A 1 92 ? 1.078 -10.664 -11.219 1 98.62 92 CYS A N 1
ATOM 723 C CA . CYS A 1 92 ? 1.377 -11.195 -9.898 1 98.62 92 CYS A CA 1
ATOM 724 C C . CYS A 1 92 ? 0.149 -11.148 -9 1 98.62 92 CYS A C 1
ATOM 726 O O . CYS A 1 92 ? -0.136 -12.102 -8.273 1 98.62 92 CYS A O 1
ATOM 728 N N . LEU A 1 93 ? -0.629 -10.055 -9.07 1 98.88 93 LEU A N 1
ATOM 729 C CA . LEU A 1 93 ? -1.788 -9.922 -8.195 1 98.88 93 LEU A CA 1
ATOM 730 C C . LEU A 1 93 ? -2.893 -10.891 -8.609 1 98.88 93 LEU A C 1
ATOM 732 O O . LEU A 1 93 ? -3.5 -11.547 -7.762 1 98.88 93 LEU A O 1
ATOM 736 N N . GLU A 1 94 ? -3.146 -11.031 -9.867 1 98.81 94 GLU A N 1
ATOM 737 C CA . GLU A 1 94 ? -4.238 -11.859 -10.383 1 98.81 94 GLU A CA 1
ATOM 738 C C . GLU A 1 94 ? -4.016 -13.328 -10.055 1 98.81 94 GLU A C 1
ATOM 740 O O . GLU A 1 94 ? -4.863 -13.961 -9.414 1 98.81 94 GLU A O 1
ATOM 745 N N . VAL A 1 95 ? -2.91 -13.844 -10.414 1 98.88 95 VAL A N 1
ATOM 746 C CA . VAL A 1 95 ? -2.703 -15.289 -10.289 1 98.88 95 VAL A CA 1
ATOM 747 C C . VAL A 1 95 ? -2.551 -15.656 -8.812 1 98.88 95 VAL A C 1
ATOM 749 O O . VAL A 1 95 ? -2.967 -16.734 -8.398 1 98.88 95 VAL A O 1
ATOM 752 N N . ASN A 1 96 ? -1.922 -14.812 -7.98 1 98.94 96 ASN A N 1
ATOM 753 C CA . ASN A 1 96 ? -1.785 -15.125 -6.562 1 98.94 96 ASN A CA 1
ATOM 754 C C . ASN A 1 96 ? -3.123 -15.031 -5.836 1 98.94 96 ASN A C 1
ATOM 756 O O . ASN A 1 96 ? -3.398 -15.82 -4.93 1 98.94 96 ASN A O 1
ATOM 760 N N . ILE A 1 97 ? -3.947 -14.031 -6.18 1 98.94 97 ILE A N 1
ATOM 761 C CA . ILE A 1 97 ? -5.262 -13.914 -5.559 1 98.94 97 ILE A CA 1
ATOM 762 C C . ILE A 1 97 ? -6.129 -15.109 -5.957 1 98.94 97 ILE A C 1
ATOM 764 O O . ILE A 1 97 ? -6.824 -15.688 -5.121 1 98.94 97 ILE A O 1
ATOM 768 N N . PHE A 1 98 ? -6.125 -15.453 -7.227 1 98.88 98 PHE A N 1
ATOM 769 C CA . PHE A 1 98 ? -6.84 -16.641 -7.695 1 98.88 98 PHE A CA 1
ATOM 770 C C . PHE A 1 98 ? -6.414 -17.875 -6.914 1 98.88 98 PHE A C 1
ATOM 772 O O . PHE A 1 98 ? -7.258 -18.594 -6.379 1 98.88 98 PHE A O 1
ATOM 779 N N . PHE A 1 99 ? -5.117 -18.094 -6.812 1 98.94 99 PHE A N 1
ATOM 780 C CA . PHE A 1 99 ? -4.574 -19.25 -6.109 1 98.94 99 PHE A CA 1
ATOM 781 C C . PHE A 1 99 ? -4.938 -19.203 -4.629 1 98.94 99 PHE A C 1
ATOM 783 O O . PHE A 1 99 ? -5.219 -20.234 -4.02 1 98.94 99 PHE A O 1
ATOM 790 N N . HIS A 1 100 ? -4.906 -18 -4.035 1 98.75 100 HIS A N 1
ATOM 791 C CA . HIS A 1 100 ? -5.297 -17.797 -2.646 1 98.75 100 HIS A CA 1
ATOM 792 C C . HIS A 1 100 ? -6.68 -18.375 -2.371 1 98.75 100 HIS A C 1
ATOM 794 O O . HIS A 1 100 ? -6.859 -19.156 -1.424 1 98.75 100 HIS A O 1
ATOM 800 N N . HIS A 1 101 ? -7.578 -18.016 -3.184 1 98.75 101 HIS A N 1
ATOM 801 C CA . HIS A 1 101 ? -8.953 -18.438 -2.949 1 98.75 101 HIS A CA 1
ATOM 802 C C . HIS A 1 101 ? -9.141 -19.922 -3.268 1 98.75 101 HIS A C 1
ATOM 804 O O . HIS A 1 101 ? -9.984 -20.578 -2.662 1 98.75 101 HIS A O 1
ATOM 810 N N . MET A 1 102 ? -8.375 -20.438 -4.23 1 98.81 102 MET A N 1
ATOM 811 C CA . MET A 1 102 ? -8.391 -21.875 -4.453 1 98.81 102 MET A CA 1
ATOM 812 C C . MET A 1 102 ? -7.887 -22.625 -3.223 1 98.81 102 MET A C 1
ATOM 814 O O . MET A 1 102 ? -8.508 -23.594 -2.787 1 98.81 102 MET A O 1
ATOM 818 N N . LEU A 1 103 ? -6.746 -22.188 -2.674 1 98.56 103 LEU A N 1
ATOM 819 C CA . LEU A 1 103 ? -6.191 -22.812 -1.477 1 98.56 103 LEU A CA 1
ATOM 820 C C . LEU A 1 103 ? -7.184 -22.75 -0.322 1 98.56 103 LEU A C 1
ATOM 822 O O . LEU A 1 103 ? -7.379 -23.734 0.386 1 98.56 103 LEU A O 1
ATOM 826 N N . ARG A 1 104 ? -7.777 -21.625 -0.152 1 97.31 104 ARG A N 1
ATOM 827 C CA . ARG A 1 104 ? -8.789 -21.484 0.892 1 97.31 104 ARG A CA 1
ATOM 828 C C . ARG A 1 104 ? -9.938 -22.469 0.669 1 97.31 104 ARG A C 1
ATOM 830 O O . ARG A 1 104 ? -10.406 -23.109 1.614 1 97.31 104 ARG A O 1
ATOM 837 N N . GLY A 1 105 ? -10.383 -22.531 -0.538 1 97.62 105 GLY A N 1
ATOM 838 C CA . GLY A 1 105 ? -11.469 -23.438 -0.874 1 97.62 105 GLY A CA 1
ATOM 839 C C . GLY A 1 105 ? -11.125 -24.891 -0.618 1 97.62 105 GLY A C 1
ATOM 840 O O . GLY A 1 105 ? -12.008 -25.703 -0.32 1 97.62 105 GLY A O 1
ATOM 841 N N . LEU A 1 106 ? -9.922 -25.219 -0.74 1 98.19 106 LEU A N 1
ATOM 842 C CA . LEU A 1 106 ? -9.453 -26.578 -0.495 1 98.19 106 LEU A CA 1
ATOM 843 C C . LEU A 1 106 ? -9.273 -26.828 0.998 1 98.19 106 LEU A C 1
ATOM 845 O O . LEU A 1 106 ? -8.984 -27.953 1.411 1 98.19 106 LEU A O 1
ATOM 849 N N . GLY A 1 107 ? -9.359 -25.766 1.78 1 96.31 107 GLY A N 1
ATOM 850 C CA . GLY A 1 107 ? -9.32 -25.922 3.227 1 96.31 107 GLY A CA 1
ATOM 851 C C . GLY A 1 107 ? -7.969 -25.594 3.826 1 96.31 107 GLY A C 1
ATOM 852 O O . GLY A 1 107 ? -7.723 -25.859 5.004 1 96.31 107 GLY A O 1
ATOM 853 N N . PHE A 1 108 ? -7.086 -25.062 3.08 1 97.19 108 PHE A N 1
ATOM 854 C CA . PHE A 1 108 ? -5.789 -24.672 3.625 1 97.19 108 PHE A CA 1
ATOM 855 C C . PHE A 1 108 ? -5.918 -23.406 4.469 1 97.19 108 PHE A C 1
ATOM 857 O O . PHE A 1 108 ? -6.754 -22.547 4.188 1 97.19 108 PHE A O 1
ATOM 864 N N . GLU A 1 109 ? -5.125 -23.344 5.508 1 95.81 109 GLU A N 1
ATOM 865 C CA . GLU A 1 109 ? -4.93 -22.094 6.238 1 95.81 109 GLU A CA 1
ATOM 866 C C . GLU A 1 109 ? -3.939 -21.188 5.516 1 95.81 109 GLU A C 1
ATOM 868 O O . GLU A 1 109 ? -2.736 -21.453 5.508 1 95.81 109 GLU A O 1
ATOM 873 N N . VAL A 1 110 ? -4.457 -20.141 4.914 1 96.94 110 VAL A N 1
ATOM 874 C CA . VAL A 1 110 ? -3.613 -19.328 4.047 1 96.94 110 VAL A CA 1
ATOM 875 C C . VAL A 1 110 ? -3.971 -17.844 4.219 1 96.94 110 VAL A C 1
ATOM 877 O O . VAL A 1 110 ? -5.137 -17.5 4.41 1 96.94 110 VAL A O 1
ATOM 880 N N . TYR A 1 111 ? -3.012 -16.938 4.188 1 96.5 111 TYR A N 1
ATOM 881 C CA . TYR A 1 111 ? -3.203 -15.492 4.117 1 96.5 111 TYR A CA 1
ATOM 882 C C . TYR A 1 111 ? -2.244 -14.867 3.115 1 96.5 111 TYR A C 1
ATOM 884 O O . TYR A 1 111 ? -1.31 -15.516 2.646 1 96.5 111 TYR A O 1
ATOM 892 N N . THR A 1 112 ? -2.516 -13.641 2.74 1 97.25 112 THR A N 1
ATOM 893 C CA . THR A 1 112 ? -1.722 -12.961 1.72 1 97.25 112 THR A CA 1
ATOM 894 C C . THR A 1 112 ? -0.795 -11.93 2.352 1 97.25 112 THR A C 1
ATOM 896 O O . THR A 1 112 ? -1.099 -11.383 3.414 1 97.25 112 THR A O 1
ATOM 899 N N . VAL A 1 113 ? 0.294 -11.703 1.682 1 97.56 113 VAL A N 1
ATOM 900 C CA . VAL A 1 113 ? 1.253 -10.68 2.078 1 97.56 113 VAL A CA 1
ATOM 901 C C . VAL A 1 113 ? 1.581 -9.789 0.883 1 97.56 113 VAL A C 1
ATOM 903 O O . VAL A 1 113 ? 1.526 -10.234 -0.266 1 97.56 113 VAL A O 1
ATOM 906 N N . GLY A 1 114 ? 1.823 -8.57 1.144 1 98.06 114 GLY A N 1
ATOM 907 C CA . GLY A 1 114 ? 2.293 -7.641 0.131 1 98.06 114 GLY A CA 1
ATOM 908 C C . GLY A 1 114 ? 3.799 -7.469 0.13 1 98.06 114 GLY A C 1
ATOM 909 O O . GLY A 1 114 ? 4.426 -7.445 1.19 1 98.06 114 GLY A O 1
ATOM 910 N N . ALA A 1 115 ? 4.371 -7.293 -1.066 1 98.62 115 ALA A N 1
ATOM 911 C CA . ALA A 1 115 ? 5.828 -7.297 -1.159 1 98.62 115 ALA A CA 1
ATOM 912 C C . ALA A 1 115 ? 6.332 -6.094 -1.952 1 98.62 115 ALA A C 1
ATOM 914 O O . ALA A 1 115 ? 5.625 -5.574 -2.818 1 98.62 115 ALA A O 1
ATOM 915 N N . ARG A 1 116 ? 7.582 -5.703 -1.629 1 97.94 116 ARG A N 1
ATOM 916 C CA . ARG A 1 116 ? 8.336 -4.66 -2.318 1 97.94 116 ARG A CA 1
ATOM 917 C C . ARG A 1 116 ? 9.367 -5.266 -3.268 1 97.94 116 ARG A C 1
ATOM 919 O O . ARG A 1 116 ? 10.234 -6.027 -2.842 1 97.94 116 ARG A O 1
ATOM 926 N N . ASN A 1 117 ? 9.297 -4.879 -4.523 1 97.38 117 ASN A N 1
ATOM 927 C CA . ASN A 1 117 ? 10.266 -5.375 -5.504 1 97.38 117 ASN A CA 1
ATOM 928 C C . ASN A 1 117 ? 11.5 -4.48 -5.578 1 97.38 117 ASN A C 1
ATOM 930 O O . ASN A 1 117 ? 11.422 -3.287 -5.281 1 97.38 117 ASN A O 1
ATOM 934 N N . ARG A 1 118 ? 12.555 -5.023 -5.996 1 96.69 118 ARG A N 1
ATOM 935 C CA . ARG A 1 118 ? 13.68 -4.246 -6.5 1 96.69 118 ARG A CA 1
ATOM 936 C C . ARG A 1 118 ? 13.633 -4.141 -8.016 1 96.69 118 ARG A C 1
ATOM 938 O O . ARG A 1 118 ? 13.258 -5.09 -8.703 1 96.69 118 ARG A O 1
ATOM 945 N N . ASP A 1 119 ? 14.008 -3.051 -8.461 1 92.38 119 ASP A N 1
ATOM 946 C CA . ASP A 1 119 ? 14.133 -2.904 -9.914 1 92.38 119 ASP A CA 1
ATOM 947 C C . ASP A 1 119 ? 15.234 -3.809 -10.461 1 92.38 119 ASP A C 1
ATOM 949 O O . ASP A 1 119 ? 16.156 -4.191 -9.734 1 92.38 119 ASP A O 1
ATOM 953 N N . ARG A 1 120 ? 14.992 -4.168 -11.781 1 91.31 120 ARG A N 1
ATOM 954 C CA . ARG A 1 120 ? 15.969 -5.062 -12.398 1 91.31 120 ARG A CA 1
ATOM 955 C C . ARG A 1 120 ? 16.531 -4.457 -13.672 1 91.31 120 ARG A C 1
ATOM 957 O O . ARG A 1 120 ? 15.812 -3.805 -14.43 1 91.31 120 ARG A O 1
ATOM 964 N N . VAL A 1 121 ? 17.781 -4.613 -13.875 1 86.25 121 VAL A N 1
ATOM 965 C CA . VAL A 1 121 ? 18.453 -4.363 -15.148 1 86.25 121 VAL A CA 1
ATOM 966 C C . VAL A 1 121 ? 19 -5.672 -15.703 1 86.25 121 VAL A C 1
ATOM 968 O O . VAL A 1 121 ? 19.828 -6.332 -15.062 1 86.25 121 VAL A O 1
ATOM 971 N N . ASN A 1 122 ? 18.516 -6.016 -16.828 1 81.5 122 ASN A N 1
ATOM 972 C CA . ASN A 1 122 ? 18.891 -7.281 -17.438 1 81.5 122 ASN A CA 1
ATOM 973 C C . ASN A 1 122 ? 18.656 -8.453 -16.484 1 81.5 122 ASN A C 1
ATOM 975 O O . ASN A 1 122 ? 19.531 -9.305 -16.312 1 81.5 122 ASN A O 1
ATOM 979 N N . GLY A 1 123 ? 17.641 -8.305 -15.828 1 82.56 123 GLY A N 1
ATOM 980 C CA . GLY A 1 123 ? 17.219 -9.406 -14.977 1 82.56 123 GLY A CA 1
ATOM 981 C C . GLY A 1 123 ? 17.875 -9.383 -13.609 1 82.56 123 GLY A C 1
ATOM 982 O O . GLY A 1 123 ? 17.531 -10.188 -12.734 1 82.56 123 GLY A O 1
ATOM 983 N N . ILE A 1 124 ? 18.766 -8.484 -13.375 1 89.62 124 ILE A N 1
ATOM 984 C CA . ILE A 1 124 ? 19.516 -8.43 -12.117 1 89.62 124 ILE A CA 1
ATOM 985 C C . ILE A 1 124 ? 18.984 -7.293 -11.25 1 89.62 124 ILE A C 1
ATOM 987 O O . ILE A 1 124 ? 18.953 -6.137 -11.672 1 89.62 124 ILE A O 1
ATOM 991 N N . PRO A 1 125 ? 18.594 -7.652 -10.031 1 94 125 PRO A N 1
ATOM 992 C CA . PRO A 1 125 ? 18.078 -6.605 -9.148 1 94 125 PRO A CA 1
ATOM 993 C C . PRO A 1 125 ? 19.109 -5.508 -8.875 1 94 125 PRO A C 1
ATOM 995 O O . PRO A 1 125 ? 20.297 -5.801 -8.711 1 94 125 PRO A O 1
ATOM 998 N N . GLN A 1 126 ? 18.578 -4.309 -8.891 1 92.75 126 GLN A N 1
ATOM 999 C CA . GLN A 1 126 ? 19.406 -3.137 -8.648 1 92.75 126 GLN A CA 1
ATOM 1000 C C . GLN A 1 126 ? 18.812 -2.242 -7.57 1 92.75 126 GLN A C 1
ATOM 1002 O O . GLN A 1 126 ? 17.578 -2.213 -7.398 1 92.75 126 GLN A O 1
ATOM 1007 N N . GLY A 1 127 ? 19.766 -1.57 -6.824 1 93.06 127 GLY A N 1
ATOM 1008 C CA . GLY A 1 127 ? 19.312 -0.522 -5.93 1 93.06 127 GLY A CA 1
ATOM 1009 C C . GLY A 1 127 ? 18.5 -1.051 -4.762 1 93.06 127 GLY A C 1
ATOM 1010 O O . GLY A 1 127 ? 18.625 -2.219 -4.387 1 93.06 127 GLY A O 1
ATOM 1011 N N . ASP A 1 128 ? 17.734 -0.178 -4.16 1 94.06 128 ASP A N 1
ATOM 1012 C CA . ASP A 1 128 ? 16.922 -0.502 -2.984 1 94.06 128 ASP A CA 1
ATOM 1013 C C . ASP A 1 128 ? 15.531 -0.965 -3.381 1 94.06 128 ASP A C 1
ATOM 1015 O O . ASP A 1 128 ? 15.164 -0.909 -4.555 1 94.06 128 ASP A O 1
ATOM 1019 N N . TYR A 1 129 ? 14.781 -1.43 -2.406 1 96.5 129 TYR A N 1
ATOM 1020 C CA . TYR A 1 129 ? 13.414 -1.877 -2.623 1 96.5 129 TYR A CA 1
ATOM 1021 C C . TYR A 1 129 ? 12.5 -0.702 -2.967 1 96.5 129 TYR A C 1
ATOM 1023 O O . TYR A 1 129 ? 12.641 0.384 -2.398 1 96.5 129 TYR A O 1
ATOM 1031 N N . GLY A 1 130 ? 11.609 -0.924 -3.92 1 96.56 130 GLY A N 1
ATOM 1032 C CA . GLY A 1 130 ? 10.578 0.041 -4.246 1 96.56 130 GLY A CA 1
ATOM 1033 C C . GLY A 1 130 ? 9.367 -0.056 -3.336 1 96.56 130 GLY A C 1
ATOM 1034 O O . GLY A 1 130 ? 9.484 -0.454 -2.176 1 96.56 130 GLY A O 1
ATOM 1035 N N . GLY A 1 131 ? 8.242 0.441 -3.773 1 96.94 131 GLY A N 1
ATOM 1036 C CA . GLY A 1 131 ? 6.996 0.338 -3.031 1 96.94 131 GLY A CA 1
ATOM 1037 C C . GLY A 1 131 ? 6.34 -1.022 -3.158 1 96.94 131 GLY A C 1
ATOM 1038 O O . GLY A 1 131 ? 6.875 -1.919 -3.812 1 96.94 131 GLY A O 1
ATOM 1039 N N . TRP A 1 132 ? 5.211 -1.183 -2.477 1 97.12 132 TRP A N 1
ATOM 1040 C CA . TRP A 1 132 ? 4.449 -2.424 -2.57 1 97.12 132 TRP A CA 1
ATOM 1041 C C . TRP A 1 132 ? 3.879 -2.607 -3.973 1 97.12 132 TRP A C 1
ATOM 1043 O O . TRP A 1 132 ? 3.037 -1.821 -4.414 1 97.12 132 TRP A O 1
ATOM 1053 N N . VAL A 1 133 ? 4.301 -3.67 -4.652 1 98 133 VAL A N 1
ATOM 1054 C CA . VAL A 1 133 ? 3.789 -3.865 -6.004 1 98 133 VAL A CA 1
ATOM 1055 C C . VAL A 1 133 ? 3.609 -5.355 -6.277 1 98 133 VAL A C 1
ATOM 1057 O O . VAL A 1 133 ? 3.295 -5.754 -7.402 1 98 133 VAL A O 1
ATOM 1060 N N . HIS A 1 134 ? 3.879 -6.203 -5.379 1 98.56 134 HIS A N 1
ATOM 1061 C CA . HIS A 1 134 ? 3.844 -7.652 -5.52 1 98.56 134 HIS A CA 1
ATOM 1062 C C . HIS A 1 134 ? 3.148 -8.305 -4.332 1 98.56 134 HIS A C 1
ATOM 1064 O O . HIS A 1 134 ? 2.777 -7.625 -3.373 1 98.56 134 HIS A O 1
ATOM 1070 N N . MET A 1 135 ? 2.82 -9.57 -4.438 1 98.69 135 MET A N 1
ATOM 1071 C CA . MET A 1 135 ? 2.193 -10.297 -3.336 1 98.69 135 MET A CA 1
ATOM 1072 C C . MET A 1 135 ? 2.617 -11.758 -3.336 1 98.69 135 MET A C 1
ATOM 1074 O O . MET A 1 135 ? 3.191 -12.242 -4.312 1 98.69 135 MET A O 1
ATOM 1078 N N . ALA A 1 136 ? 2.361 -12.406 -2.287 1 98.75 136 ALA A N 1
ATOM 1079 C CA . ALA A 1 136 ? 2.506 -13.859 -2.152 1 98.75 136 ALA A CA 1
ATOM 1080 C C . ALA A 1 136 ? 1.516 -14.414 -1.133 1 98.75 136 ALA A C 1
ATOM 1082 O O . ALA A 1 136 ? 0.795 -13.656 -0.479 1 98.75 136 ALA A O 1
ATOM 1083 N N . ASN A 1 137 ? 1.396 -15.703 -1.103 1 98.62 137 ASN A N 1
ATOM 1084 C CA . ASN A 1 137 ? 0.583 -16.406 -0.118 1 98.62 137 ASN A CA 1
ATOM 1085 C C . ASN A 1 137 ? 1.448 -17.109 0.929 1 98.62 137 ASN A C 1
ATOM 1087 O O . ASN A 1 137 ? 2.523 -17.609 0.612 1 98.62 137 ASN A O 1
ATOM 1091 N N . ILE A 1 138 ? 0.987 -17.078 2.143 1 98.31 138 ILE A N 1
ATOM 1092 C CA . ILE A 1 138 ? 1.602 -17.859 3.217 1 98.31 138 ILE A CA 1
ATOM 1093 C C . ILE A 1 138 ? 0.631 -18.938 3.695 1 98.31 138 ILE A C 1
ATOM 1095 O O . ILE A 1 138 ? -0.496 -18.625 4.094 1 98.31 138 ILE A O 1
ATOM 1099 N N . VAL A 1 139 ? 1.065 -20.156 3.684 1 97.94 139 VAL A N 1
ATOM 1100 C CA . VAL A 1 139 ? 0.24 -21.281 4.094 1 97.94 139 VAL A CA 1
ATOM 1101 C C . VAL A 1 139 ? 0.812 -21.906 5.367 1 97.94 139 VAL A C 1
ATOM 1103 O O . VAL A 1 139 ? 2.023 -22.109 5.473 1 97.94 139 VAL A O 1
ATOM 1106 N N . SER A 1 140 ? -0.042 -22.141 6.301 1 96.69 140 SER A N 1
ATOM 1107 C CA . SER A 1 140 ? 0.31 -22.938 7.469 1 96.69 140 SER A CA 1
ATOM 1108 C C . SER A 1 140 ? -0.215 -24.375 7.344 1 96.69 140 SER A C 1
ATOM 1110 O O . SER A 1 140 ? -1.417 -24.578 7.164 1 96.69 140 SER A O 1
ATOM 1112 N N . LEU A 1 141 ? 0.645 -25.328 7.469 1 97.62 141 LEU A N 1
ATOM 1113 C CA . LEU A 1 141 ? 0.232 -26.719 7.41 1 97.62 141 LEU A CA 1
ATOM 1114 C C . LEU A 1 141 ? -0.034 -27.266 8.812 1 97.62 141 LEU A C 1
ATOM 1116 O O . LEU A 1 141 ? 0.447 -26.719 9.797 1 97.62 141 LEU A O 1
ATOM 1120 N N . PRO A 1 142 ? -0.767 -28.328 8.93 1 96.56 142 PRO A N 1
ATOM 1121 C CA . PRO A 1 142 ? -1.041 -28.938 10.227 1 96.56 142 PRO A CA 1
ATOM 1122 C C . PRO A 1 142 ? 0.232 -29.328 10.977 1 96.56 142 PRO A C 1
ATOM 1124 O O . PRO A 1 142 ? 0.247 -29.359 12.203 1 96.56 142 PRO A O 1
ATOM 1127 N N . SER A 1 143 ? 1.285 -29.609 10.289 1 95.31 143 SER A N 1
ATOM 1128 C CA . SER A 1 143 ? 2.568 -29.938 10.906 1 95.31 143 SER A CA 1
ATOM 1129 C C . SER A 1 143 ? 3.125 -28.75 11.695 1 95.31 143 SER A C 1
ATOM 1131 O O . SER A 1 143 ? 4.051 -28.922 12.484 1 95.31 143 SER A O 1
ATOM 1133 N N . GLY A 1 144 ? 2.578 -27.578 11.383 1 94.69 144 GLY A N 1
ATOM 1134 C CA . GLY A 1 144 ? 3.07 -26.375 12.031 1 94.69 144 GLY A CA 1
ATOM 1135 C C . GLY A 1 144 ? 4.02 -25.578 11.156 1 94.69 144 GLY A C 1
ATOM 1136 O O . GLY A 1 144 ? 4.305 -24.406 11.445 1 94.69 144 GLY A O 1
ATOM 1137 N N . VAL A 1 145 ? 4.504 -26.188 10.094 1 95.75 145 VAL A N 1
ATOM 1138 C CA . VAL A 1 145 ? 5.426 -25.5 9.195 1 95.75 145 VAL A CA 1
ATOM 1139 C C . VAL A 1 145 ? 4.656 -24.516 8.312 1 95.75 145 VAL A C 1
ATOM 1141 O O . VAL A 1 145 ? 3.568 -24.828 7.824 1 95.75 145 VAL A O 1
ATOM 1144 N N . ARG A 1 146 ? 5.227 -23.359 8.141 1 97 146 ARG A N 1
ATOM 1145 C CA . ARG A 1 146 ? 4.656 -22.344 7.258 1 97 146 ARG A CA 1
ATOM 1146 C C . ARG A 1 146 ? 5.441 -22.25 5.953 1 97 146 ARG A C 1
ATOM 1148 O O . ARG A 1 146 ? 6.672 -22.359 5.953 1 97 146 ARG A O 1
ATOM 1155 N N . TYR A 1 147 ? 4.719 -22 4.863 1 98.62 147 TYR A N 1
ATOM 1156 C CA . TYR A 1 147 ? 5.332 -21.969 3.541 1 98.62 147 TYR A CA 1
ATOM 1157 C C . TYR A 1 147 ? 4.98 -20.672 2.811 1 98.62 147 TYR A C 1
ATOM 1159 O O . TYR A 1 147 ? 3.844 -20.203 2.885 1 98.62 147 TYR A O 1
ATOM 1167 N N . HIS A 1 148 ? 5.977 -20.156 2.172 1 98.75 148 HIS A N 1
ATOM 1168 C CA . HIS A 1 148 ? 5.832 -19.078 1.205 1 98.75 148 HIS A CA 1
ATOM 1169 C C . HIS A 1 148 ? 5.457 -19.609 -0.171 1 98.75 148 HIS A C 1
ATOM 1171 O O . HIS A 1 148 ? 6.156 -20.469 -0.721 1 98.75 148 HIS A O 1
ATOM 1177 N N . LEU A 1 149 ? 4.344 -19.141 -0.73 1 98.88 149 LEU A N 1
ATOM 1178 C CA . LEU A 1 149 ? 3.895 -19.516 -2.066 1 98.88 149 LEU A CA 1
ATOM 1179 C C . LEU A 1 149 ? 3.738 -18.281 -2.955 1 98.88 149 LEU A C 1
ATOM 1181 O O . LEU A 1 149 ? 2.846 -17.469 -2.732 1 98.88 149 LEU A O 1
ATOM 1185 N N . ASP A 1 150 ? 4.566 -18.203 -3.91 1 98.88 150 ASP A N 1
ATOM 1186 C CA . ASP A 1 150 ? 4.477 -17.156 -4.926 1 98.88 150 ASP A CA 1
ATOM 1187 C C . ASP A 1 150 ? 4.359 -17.766 -6.324 1 98.88 150 ASP A C 1
ATOM 1189 O O . ASP A 1 150 ? 5.352 -18.234 -6.887 1 98.88 150 ASP A O 1
ATOM 1193 N N . VAL A 1 151 ? 3.176 -17.625 -6.883 1 98.81 151 VAL A N 1
ATOM 1194 C CA . VAL A 1 151 ? 2.926 -18.25 -8.188 1 98.81 151 VAL A CA 1
ATOM 1195 C C . VAL A 1 151 ? 2.902 -17.172 -9.266 1 98.81 151 VAL A C 1
ATOM 1197 O O . VAL A 1 151 ? 2.414 -17.406 -10.375 1 98.81 151 VAL A O 1
ATOM 1200 N N . GLY A 1 152 ? 3.336 -15.922 -8.906 1 98.56 152 GLY A N 1
ATOM 1201 C CA . GLY A 1 152 ? 3.146 -14.828 -9.852 1 98.56 152 GLY A CA 1
ATOM 1202 C C . GLY A 1 152 ? 4.375 -13.953 -10.008 1 98.56 152 GLY A C 1
ATOM 1203 O O . GLY A 1 152 ? 4.266 -12.773 -10.344 1 98.56 152 GLY A O 1
ATOM 1204 N N . PHE A 1 153 ? 5.574 -14.453 -9.742 1 97.75 153 PHE A N 1
ATOM 1205 C CA . PHE A 1 153 ? 6.754 -13.602 -9.82 1 97.75 153 PHE A CA 1
ATOM 1206 C C . PHE A 1 153 ? 7.383 -13.672 -11.203 1 97.75 153 PHE A C 1
ATOM 1208 O O . PHE A 1 153 ? 8.273 -12.883 -11.523 1 97.75 153 PHE A O 1
ATOM 1215 N N . GLY A 1 154 ? 6.977 -14.562 -12.062 1 93.94 154 GLY A N 1
ATOM 1216 C CA . GLY A 1 154 ? 7.547 -14.703 -13.391 1 93.94 154 GLY A CA 1
ATOM 1217 C C . GLY A 1 154 ? 8.703 -15.68 -13.445 1 93.94 154 GLY A C 1
ATOM 1218 O O . GLY A 1 154 ? 8.68 -16.719 -12.781 1 93.94 154 GLY A O 1
ATOM 1219 N N . GLY A 1 155 ? 9.664 -15.438 -14.32 1 91.81 155 GLY A N 1
ATOM 1220 C CA . GLY A 1 155 ? 10.688 -16.406 -14.672 1 91.81 155 GLY A CA 1
ATOM 1221 C C . GLY A 1 155 ? 11.625 -16.734 -13.523 1 91.81 155 GLY A C 1
ATOM 1222 O O . GLY A 1 155 ? 12.195 -17.828 -13.477 1 91.81 155 GLY A O 1
ATOM 1223 N N . ASP A 1 156 ? 11.797 -15.836 -12.609 1 93.19 156 ASP A N 1
ATOM 1224 C CA . ASP A 1 156 ? 12.68 -16.062 -11.469 1 93.19 156 ASP A CA 1
ATOM 1225 C C . ASP A 1 156 ? 11.891 -16.484 -10.234 1 93.19 156 ASP A C 1
ATOM 1227 O O . ASP A 1 156 ? 12.43 -16.516 -9.125 1 93.19 156 ASP A O 1
ATOM 1231 N N . GLY A 1 157 ? 10.641 -16.719 -10.414 1 97.12 157 GLY A N 1
ATOM 1232 C CA . GLY A 1 157 ? 9.805 -17.172 -9.312 1 97.12 157 GLY A CA 1
ATOM 1233 C C . GLY A 1 157 ? 10.141 -18.578 -8.852 1 97.12 157 GLY A C 1
ATOM 1234 O O . GLY A 1 157 ? 10.797 -19.328 -9.562 1 97.12 157 GLY A O 1
ATOM 1235 N N . PRO A 1 158 ? 9.711 -18.875 -7.66 1 98.19 158 PRO A N 1
ATOM 1236 C CA . PRO A 1 158 ? 9.93 -20.219 -7.145 1 98.19 158 PRO A CA 1
ATOM 1237 C C . PRO A 1 158 ? 9.148 -21.281 -7.922 1 98.19 158 PRO A C 1
ATOM 1239 O O . PRO A 1 158 ? 8.078 -21 -8.453 1 98.19 158 PRO A O 1
ATOM 1242 N N . THR A 1 159 ? 9.68 -22.516 -7.922 1 97.69 159 THR A N 1
ATOM 1243 C CA . THR A 1 159 ? 8.992 -23.609 -8.586 1 97.69 159 THR A CA 1
ATOM 1244 C C . THR A 1 159 ? 8.391 -24.562 -7.559 1 97.69 159 THR A C 1
ATOM 1246 O O . THR A 1 159 ? 7.934 -25.656 -7.91 1 97.69 159 THR A O 1
ATOM 1249 N N . ARG A 1 160 ? 8.43 -24.25 -6.344 1 97.88 160 ARG A N 1
ATOM 1250 C CA . ARG A 1 160 ? 7.82 -24.984 -5.238 1 97.88 160 ARG A CA 1
ATOM 1251 C C . ARG A 1 160 ? 7.605 -24.062 -4.031 1 97.88 160 ARG A C 1
ATOM 1253 O O . ARG A 1 160 ? 8.211 -23 -3.938 1 97.88 160 ARG A O 1
ATOM 1260 N N . PRO A 1 161 ? 6.727 -24.469 -3.107 1 98.56 161 PRO A N 1
ATOM 1261 C CA . PRO A 1 161 ? 6.641 -23.719 -1.848 1 98.56 161 PRO A CA 1
ATOM 1262 C C . PRO A 1 161 ? 7.98 -23.641 -1.122 1 98.56 161 PRO A C 1
ATOM 1264 O O . PRO A 1 161 ? 8.75 -24.594 -1.119 1 98.56 161 PRO A O 1
ATOM 1267 N N . ILE A 1 162 ? 8.258 -22.5 -0.546 1 98.69 162 ILE A N 1
ATOM 1268 C CA . ILE A 1 162 ? 9.492 -22.312 0.211 1 98.69 162 ILE A CA 1
ATOM 1269 C C . ILE A 1 162 ? 9.172 -22.25 1.703 1 98.69 162 ILE A C 1
ATOM 1271 O O . ILE A 1 162 ? 8.367 -21.422 2.139 1 98.69 162 ILE A O 1
ATOM 1275 N N . PRO A 1 163 ? 9.766 -23.141 2.506 1 98.19 163 PRO A N 1
ATOM 1276 C CA . PRO A 1 163 ? 9.516 -23.031 3.945 1 98.19 163 PRO A CA 1
ATOM 1277 C C . PRO A 1 163 ? 10.016 -21.703 4.531 1 98.19 163 PRO A C 1
ATOM 1279 O O . PRO A 1 163 ? 11.07 -21.203 4.125 1 98.19 163 PRO A O 1
ATOM 1282 N N . LEU A 1 164 ? 9.297 -21.172 5.422 1 98 164 LEU A N 1
ATOM 1283 C CA . LEU A 1 164 ? 9.711 -19.938 6.098 1 98 164 LEU A CA 1
ATOM 1284 C C . LEU A 1 164 ? 10.789 -20.234 7.141 1 98 164 LEU A C 1
ATOM 1286 O O . LEU A 1 164 ? 10.555 -20.062 8.336 1 98 164 LEU A O 1
ATOM 1290 N N . VAL A 1 165 ? 11.867 -20.656 6.684 1 98.06 165 VAL A N 1
ATOM 1291 C CA . VAL A 1 165 ? 13.086 -20.906 7.441 1 98.06 165 VAL A CA 1
ATOM 1292 C C . VAL A 1 165 ? 14.227 -20.062 6.863 1 98.06 165 VAL A C 1
ATOM 1294 O O . VAL A 1 165 ? 14.68 -20.312 5.742 1 98.06 165 VAL A O 1
ATOM 1297 N N . SER A 1 166 ? 14.711 -19.172 7.586 1 98.25 166 SER A N 1
ATOM 1298 C CA . SER A 1 166 ? 15.688 -18.203 7.113 1 98.25 166 SER A CA 1
ATOM 1299 C C . SER A 1 166 ? 16.953 -18.891 6.598 1 98.25 166 SER A C 1
ATOM 1301 O O . SER A 1 166 ? 17.562 -19.688 7.309 1 98.25 166 SER A O 1
ATOM 1303 N N . GLY A 1 167 ? 17.25 -18.656 5.375 1 97.81 167 GLY A N 1
ATOM 1304 C CA . GLY A 1 167 ? 18.516 -19.094 4.801 1 97.81 167 GLY A CA 1
ATOM 1305 C C . GLY A 1 167 ? 18.453 -20.484 4.207 1 97.81 167 GLY A C 1
ATOM 1306 O O . GLY A 1 167 ? 19.422 -20.938 3.582 1 97.81 167 GLY A O 1
ATOM 1307 N N . ALA A 1 168 ? 17.406 -21.188 4.379 1 97.31 168 ALA A N 1
ATOM 1308 C CA . ALA A 1 168 ? 17.297 -22.547 3.828 1 97.31 168 ALA A CA 1
ATOM 1309 C C . ALA A 1 168 ? 17.078 -22.5 2.316 1 97.31 168 ALA A C 1
ATOM 1311 O O . ALA A 1 168 ? 16.016 -22.094 1.845 1 97.31 168 ALA A O 1
ATOM 1312 N N . ALA A 1 169 ? 18.031 -22.969 1.601 1 97.19 169 ALA A N 1
ATOM 1313 C CA . ALA A 1 169 ? 17.969 -22.922 0.142 1 97.19 169 ALA A CA 1
ATOM 1314 C C . ALA A 1 169 ? 17.234 -24.125 -0.417 1 97.19 169 ALA A C 1
ATOM 1316 O O . ALA A 1 169 ? 17.344 -25.234 0.124 1 97.19 169 ALA A O 1
ATOM 1317 N N . ILE A 1 170 ? 16.516 -23.906 -1.484 1 96.44 170 ILE A N 1
ATOM 1318 C CA . ILE A 1 170 ? 15.867 -24.984 -2.223 1 96.44 170 ILE A CA 1
ATOM 1319 C C . ILE A 1 170 ? 16.297 -24.938 -3.689 1 96.44 170 ILE A C 1
ATOM 1321 O O . ILE A 1 170 ? 16.594 -23.859 -4.219 1 96.44 170 ILE A O 1
ATOM 1325 N N . PRO A 1 171 ? 16.297 -26.125 -4.34 1 95.38 171 PRO A N 1
ATOM 1326 C CA . PRO A 1 171 ? 16.5 -26.094 -5.789 1 95.38 171 PRO A CA 1
ATOM 1327 C C . PRO A 1 171 ? 15.344 -25.438 -6.539 1 95.38 171 PRO A C 1
ATOM 1329 O O . PRO A 1 171 ? 14.188 -25.609 -6.16 1 95.38 171 PRO A O 1
ATOM 1332 N N . ASN A 1 172 ? 15.648 -24.703 -7.508 1 96 172 ASN A N 1
ATOM 1333 C CA . ASN A 1 172 ? 14.68 -24.094 -8.414 1 96 172 ASN A CA 1
ATOM 1334 C C . ASN A 1 172 ? 14.836 -24.609 -9.844 1 96 172 ASN A C 1
ATOM 1336 O O . ASN A 1 172 ? 14.961 -25.828 -10.055 1 96 172 ASN A O 1
ATOM 1340 N N . LEU A 1 173 ? 14.727 -23.859 -10.852 1 94 173 LEU A N 1
ATOM 1341 C CA . LEU A 1 173 ? 14.883 -24.344 -12.219 1 94 173 LEU A CA 1
ATOM 1342 C C . LEU A 1 173 ? 16.359 -24.422 -12.602 1 94 173 LEU A C 1
ATOM 1344 O O . LEU A 1 173 ? 17.109 -23.469 -12.406 1 94 173 LEU A O 1
ATOM 1348 N N . GLY A 1 174 ? 16.781 -25.547 -13.125 1 92.38 174 GLY A N 1
ATOM 1349 C CA . GLY A 1 174 ? 18.172 -25.719 -13.508 1 92.38 174 GLY A CA 1
ATOM 1350 C C . GLY A 1 174 ? 19.125 -25.672 -12.336 1 92.38 174 GLY A C 1
ATOM 1351 O O . GLY A 1 174 ? 18.938 -26.375 -11.344 1 92.38 174 GLY A O 1
ATOM 1352 N N . THR A 1 175 ? 20.156 -24.781 -12.461 1 93.5 175 THR A N 1
ATOM 1353 C CA . THR A 1 175 ? 21.156 -24.656 -11.406 1 93.5 175 THR A CA 1
ATOM 1354 C C . THR A 1 175 ? 20.766 -23.578 -10.406 1 93.5 175 THR A C 1
ATOM 1356 O O . THR A 1 175 ? 21.531 -23.281 -9.484 1 93.5 175 THR A O 1
ATOM 1359 N N . GLN A 1 176 ? 19.641 -23.031 -10.648 1 95 176 GLN A N 1
ATOM 1360 C CA . GLN A 1 176 ? 19.219 -21.938 -9.781 1 95 176 GLN A CA 1
ATOM 1361 C C . GLN A 1 176 ? 18.766 -22.469 -8.422 1 95 176 GLN A C 1
ATOM 1363 O O . GLN A 1 176 ? 18.156 -23.531 -8.336 1 95 176 GLN A O 1
ATOM 1368 N N . GLU A 1 177 ? 19.109 -21.734 -7.41 1 97.25 177 GLU A N 1
ATOM 1369 C CA . GLU A 1 177 ? 18.578 -21.938 -6.062 1 97.25 177 GLU A CA 1
ATOM 1370 C C . GLU A 1 177 ? 17.797 -20.734 -5.582 1 97.25 177 GLU A C 1
ATOM 1372 O O . GLU A 1 177 ? 18.047 -19.609 -6.016 1 97.25 177 GLU A O 1
ATOM 1377 N N . ALA A 1 178 ? 16.828 -20.953 -4.789 1 98.12 178 ALA A N 1
ATOM 1378 C CA . ALA A 1 178 ? 16.031 -19.906 -4.168 1 98.12 178 ALA A CA 1
ATOM 1379 C C . ALA A 1 178 ? 15.969 -20.078 -2.654 1 98.12 178 ALA A C 1
ATOM 1381 O O . ALA A 1 178 ? 16.078 -21.203 -2.15 1 98.12 178 ALA A O 1
ATOM 1382 N N . ARG A 1 179 ? 15.805 -19 -1.938 1 98.5 179 ARG A N 1
ATOM 1383 C CA . ARG A 1 179 ? 15.633 -19.031 -0.489 1 98.5 179 ARG A CA 1
ATOM 1384 C C . ARG A 1 179 ? 14.906 -17.797 0.016 1 98.5 179 ARG A C 1
ATOM 1386 O O . ARG A 1 179 ? 14.695 -16.844 -0.739 1 98.5 179 ARG A O 1
ATOM 1393 N N . LEU A 1 180 ? 14.484 -17.891 1.269 1 98.75 180 LEU A N 1
ATOM 1394 C CA . LEU A 1 180 ? 14.039 -16.719 2.027 1 98.75 180 LEU A CA 1
ATOM 1395 C C . LEU A 1 180 ? 15.023 -16.391 3.146 1 98.75 180 LEU A C 1
ATOM 1397 O O . LEU A 1 180 ? 15.461 -17.281 3.875 1 98.75 180 LEU A O 1
ATOM 1401 N N . LEU A 1 181 ? 15.391 -15.195 3.152 1 98.31 181 LEU A N 1
ATOM 1402 C CA . LEU A 1 181 ? 16.172 -14.664 4.266 1 98.31 181 LEU A CA 1
ATOM 1403 C C . LEU A 1 181 ? 15.328 -13.758 5.145 1 98.31 181 LEU A C 1
ATOM 1405 O O . LEU A 1 181 ? 14.578 -12.922 4.637 1 98.31 181 LEU A O 1
ATOM 1409 N N . TYR A 1 182 ? 15.328 -14.023 6.457 1 97.75 182 TYR A N 1
ATOM 1410 C CA . TYR A 1 182 ? 14.648 -13.148 7.398 1 97.75 182 TYR A CA 1
ATOM 1411 C C . TYR A 1 182 ? 15.609 -12.125 7.988 1 97.75 182 TYR A C 1
ATOM 1413 O O . TYR A 1 182 ? 16.406 -12.453 8.867 1 97.75 182 TYR A O 1
ATOM 1421 N N . ASP A 1 183 ? 15.531 -10.906 7.488 1 95.75 183 ASP A N 1
ATOM 1422 C CA . ASP A 1 183 ? 16.531 -9.906 7.848 1 95.75 183 ASP A CA 1
ATOM 1423 C C . ASP A 1 183 ? 15.977 -8.492 7.707 1 95.75 183 ASP A C 1
ATOM 1425 O O . ASP A 1 183 ? 14.844 -8.312 7.254 1 95.75 183 ASP A O 1
ATOM 1429 N N . ASN A 1 184 ? 16.734 -7.52 8.219 1 93.56 184 ASN A N 1
ATOM 1430 C CA . ASN A 1 184 ? 16.391 -6.117 8.023 1 93.56 184 ASN A CA 1
ATOM 1431 C C . ASN A 1 184 ? 16.734 -5.648 6.617 1 93.56 184 ASN A C 1
ATOM 1433 O O . ASN A 1 184 ? 17.516 -6.301 5.914 1 93.56 184 ASN A O 1
ATOM 1437 N N . ILE A 1 185 ? 16.125 -4.602 6.219 1 92.94 185 ILE A N 1
ATOM 1438 C CA . ILE A 1 185 ? 16.484 -4.023 4.93 1 92.94 185 ILE A CA 1
ATOM 1439 C C . ILE A 1 185 ? 17.141 -2.668 5.137 1 92.94 185 ILE A C 1
ATOM 1441 O O . ILE A 1 185 ? 16.938 -2.018 6.164 1 92.94 185 ILE A O 1
ATOM 1445 N N . SER A 1 186 ? 17.938 -2.207 4.176 1 87.19 186 SER A N 1
ATOM 1446 C CA . SER A 1 186 ? 18.797 -1.04 4.316 1 87.19 186 SER A CA 1
ATOM 1447 C C . SER A 1 186 ? 17.984 0.245 4.406 1 87.19 186 SER A C 1
ATOM 1449 O O . SER A 1 186 ? 18.438 1.246 4.953 1 87.19 186 SER A O 1
ATOM 1451 N N . LYS A 1 187 ? 16.734 0.254 4 1 86.88 187 LYS A N 1
ATOM 1452 C CA . LYS A 1 187 ? 15.906 1.459 3.904 1 86.88 187 LYS A CA 1
ATOM 1453 C C . LYS A 1 187 ? 15.383 1.88 5.273 1 86.88 187 LYS A C 1
ATOM 1455 O O . LYS A 1 187 ? 14.953 3.021 5.457 1 86.88 187 LYS A O 1
ATOM 1460 N N . GLU A 1 188 ? 15.477 1.002 6.141 1 86.5 188 GLU A N 1
ATOM 1461 C CA . GLU A 1 188 ? 14.859 1.254 7.441 1 86.5 188 GLU A CA 1
ATOM 1462 C C . GLU A 1 188 ? 15.688 2.236 8.258 1 86.5 188 GLU A C 1
ATOM 1464 O O . GLU A 1 188 ? 16.922 2.188 8.234 1 86.5 188 GLU A O 1
ATOM 1469 N N . SER A 1 189 ? 15.016 3.107 8.844 1 80.38 189 SER A N 1
ATOM 1470 C CA . SER A 1 189 ? 15.703 4.117 9.648 1 80.38 189 SER A CA 1
ATOM 1471 C C . SER A 1 189 ? 15.586 3.811 11.133 1 80.38 189 SER A C 1
ATOM 1473 O O . SER A 1 189 ? 16.562 3.893 11.875 1 80.38 189 SER A O 1
ATOM 1475 N N . GLN A 1 190 ? 14.422 3.568 11.609 1 71.75 190 GLN A N 1
ATOM 1476 C CA . GLN A 1 190 ? 14.234 3.486 13.047 1 71.75 190 GLN A CA 1
ATOM 1477 C C . GLN A 1 190 ? 13.766 2.092 13.461 1 71.75 190 GLN A C 1
ATOM 1479 O O . GLN A 1 190 ? 14.203 1.568 14.492 1 71.75 190 GLN A O 1
ATOM 1484 N N . ARG A 1 191 ? 12.875 1.692 12.672 1 65.25 191 ARG A N 1
ATOM 1485 C CA . ARG A 1 191 ? 12.305 0.413 13.078 1 65.25 191 ARG A CA 1
ATOM 1486 C C . ARG A 1 191 ? 13.094 -0.751 12.484 1 65.25 191 ARG A C 1
ATOM 1488 O O . ARG A 1 191 ? 13.328 -0.798 11.273 1 65.25 191 ARG A O 1
ATOM 1495 N N . GLN A 1 192 ? 13.758 -1.321 13.328 1 74.38 192 GLN A N 1
ATOM 1496 C CA . GLN A 1 192 ? 14.453 -2.521 12.867 1 74.38 192 GLN A CA 1
ATOM 1497 C C . GLN A 1 192 ? 13.477 -3.682 12.68 1 74.38 192 GLN A C 1
ATOM 1499 O O . GLN A 1 192 ? 13.438 -4.602 13.5 1 74.38 192 GLN A O 1
ATOM 1504 N N . GLN A 1 193 ? 12.695 -3.531 11.703 1 86.69 193 GLN A N 1
ATOM 1505 C CA . GLN A 1 193 ? 11.758 -4.605 11.398 1 86.69 193 GLN A CA 1
ATOM 1506 C C . GLN A 1 193 ? 12.375 -5.629 10.445 1 86.69 193 GLN A C 1
ATOM 1508 O O . GLN A 1 193 ? 13.18 -5.273 9.594 1 86.69 193 GLN A O 1
ATOM 1513 N N . ARG A 1 194 ? 12.055 -6.754 10.719 1 93.38 194 ARG A N 1
ATOM 1514 C CA . ARG A 1 194 ? 12.555 -7.809 9.836 1 93.38 194 ARG A CA 1
ATOM 1515 C C . ARG A 1 194 ? 11.57 -8.102 8.719 1 93.38 194 ARG A C 1
ATOM 1517 O O . ARG A 1 194 ? 10.359 -7.957 8.891 1 93.38 194 ARG A O 1
ATOM 1524 N N . HIS A 1 195 ? 12.125 -8.477 7.664 1 96.56 195 HIS A N 1
ATOM 1525 C CA . HIS A 1 195 ? 11.383 -8.859 6.465 1 96.56 195 HIS A CA 1
ATOM 1526 C C . HIS A 1 195 ? 11.828 -10.219 5.949 1 96.56 195 HIS A C 1
ATOM 1528 O O . HIS A 1 195 ? 12.977 -10.625 6.152 1 96.56 195 HIS A O 1
ATOM 1534 N N . TRP A 1 196 ? 10.906 -10.898 5.43 1 98.31 196 TRP A N 1
ATOM 1535 C CA . TRP A 1 196 ? 11.297 -12.023 4.59 1 98.31 196 TRP A CA 1
ATOM 1536 C C . TRP A 1 196 ? 11.781 -11.539 3.225 1 98.31 196 TRP A C 1
ATOM 1538 O O . TRP A 1 196 ? 11.086 -10.773 2.551 1 98.31 196 TRP A O 1
ATOM 1548 N N . ILE A 1 197 ? 12.977 -11.953 2.879 1 98.5 197 ILE A N 1
ATOM 1549 C CA . ILE A 1 197 ? 13.617 -11.531 1.641 1 98.5 197 ILE A CA 1
ATOM 1550 C C . ILE A 1 197 ? 13.781 -12.727 0.708 1 98.5 197 ILE A C 1
ATOM 1552 O O . ILE A 1 197 ? 14.484 -13.688 1.041 1 98.5 197 ILE A O 1
ATOM 1556 N N . TYR A 1 198 ? 13.117 -12.664 -0.451 1 98.75 198 TYR A N 1
ATOM 1557 C CA . TYR A 1 198 ? 13.266 -13.703 -1.466 1 98.75 198 TYR A CA 1
ATOM 1558 C C . TYR A 1 198 ? 14.547 -13.5 -2.271 1 98.75 198 TYR A C 1
ATOM 1560 O O . TYR A 1 198 ? 14.766 -12.422 -2.828 1 98.75 198 TYR A O 1
ATOM 1568 N N . GLN A 1 199 ? 15.32 -14.523 -2.33 1 98.5 199 GLN A N 1
ATOM 1569 C CA . GLN A 1 199 ? 16.594 -14.469 -3.033 1 98.5 199 GLN A CA 1
ATOM 1570 C C . GLN A 1 199 ? 16.766 -15.656 -3.971 1 98.5 199 GLN A C 1
ATOM 1572 O O . GLN A 1 199 ? 16.234 -16.734 -3.709 1 98.5 199 GLN A O 1
ATOM 1577 N N . CYS A 1 200 ? 17.5 -15.414 -5.039 1 97.38 200 CYS A N 1
ATOM 1578 C CA . CYS A 1 200 ? 17.906 -16.484 -5.941 1 97.38 200 CYS A CA 1
ATOM 1579 C C . CYS A 1 200 ? 19.391 -16.344 -6.293 1 97.38 200 CYS A C 1
ATOM 1581 O O . CYS A 1 200 ? 19.953 -15.258 -6.215 1 97.38 200 CYS A O 1
ATOM 1583 N N . ARG A 1 201 ? 19.984 -17.438 -6.586 1 96.5 201 ARG A N 1
ATOM 1584 C CA . ARG A 1 201 ? 21.281 -17.484 -7.234 1 96.5 201 ARG A CA 1
ATOM 1585 C C . ARG A 1 201 ? 21.312 -18.531 -8.336 1 96.5 201 ARG A C 1
ATOM 1587 O O . ARG A 1 201 ? 20.688 -19.594 -8.211 1 96.5 201 ARG A O 1
ATOM 1594 N N . ASN A 1 202 ? 22.016 -18.25 -9.383 1 92.19 202 ASN A N 1
ATOM 1595 C CA . ASN A 1 202 ? 21.984 -19.109 -10.57 1 92.19 202 ASN A CA 1
ATOM 1596 C C . ASN A 1 202 ? 23 -20.234 -10.477 1 92.19 202 ASN A C 1
ATOM 1598 O O . ASN A 1 202 ? 23.25 -20.938 -11.469 1 92.19 202 ASN A O 1
ATOM 1602 N N . GLY A 1 203 ? 23.578 -20.453 -9.414 1 92.5 203 GLY A N 1
ATOM 1603 C CA . GLY A 1 203 ? 24.531 -21.516 -9.102 1 92.5 203 GLY A CA 1
ATOM 1604 C C . GLY A 1 203 ? 25.078 -21.422 -7.684 1 92.5 203 GLY A C 1
ATOM 1605 O O . GLY A 1 203 ? 25.078 -20.344 -7.082 1 92.5 203 GLY A O 1
ATOM 1606 N N . VAL A 1 204 ? 25.562 -22.531 -7.207 1 90.25 204 VAL A N 1
ATOM 1607 C CA . VAL A 1 204 ? 25.984 -22.641 -5.816 1 90.25 204 VAL A CA 1
ATOM 1608 C C . VAL A 1 204 ? 27.156 -21.688 -5.57 1 90.25 204 VAL A C 1
ATOM 1610 O O . VAL A 1 204 ? 27.328 -21.172 -4.465 1 90.25 204 VAL A O 1
ATOM 1613 N N . ASP A 1 205 ? 27.875 -21.422 -6.629 1 93.62 205 ASP A N 1
ATOM 1614 C CA . ASP A 1 205 ? 29.078 -20.609 -6.5 1 93.62 205 ASP A CA 1
ATOM 1615 C C . ASP A 1 205 ? 28.766 -19.141 -6.793 1 93.62 205 ASP A C 1
ATOM 1617 O O . ASP A 1 205 ? 29.672 -18.297 -6.75 1 93.62 205 ASP A O 1
ATOM 1621 N N . LYS A 1 206 ? 27.562 -18.828 -7.117 1 95.12 206 LYS A N 1
ATOM 1622 C CA . LYS A 1 206 ? 27.188 -17.469 -7.461 1 95.12 206 LYS A CA 1
ATOM 1623 C C . LYS A 1 206 ? 26.594 -16.734 -6.258 1 95.12 206 LYS A C 1
ATOM 1625 O O . LYS A 1 206 ? 26.172 -17.375 -5.289 1 95.12 206 LYS A O 1
ATOM 1630 N N . GLU A 1 207 ? 26.641 -15.477 -6.328 1 95.88 207 GLU A N 1
ATOM 1631 C CA . GLU A 1 207 ? 26.109 -14.648 -5.25 1 95.88 207 GLU A CA 1
ATOM 1632 C C . GLU A 1 207 ? 24.578 -14.656 -5.262 1 95.88 207 GLU A C 1
ATOM 1634 O O . GLU A 1 207 ? 23.953 -14.773 -6.32 1 95.88 207 GLU A O 1
ATOM 1639 N N . TRP A 1 208 ? 24.016 -14.5 -4.074 1 97.25 208 TRP A N 1
ATOM 1640 C CA . TRP A 1 208 ? 22.562 -14.359 -3.945 1 97.25 208 TRP A CA 1
ATOM 1641 C C . TRP A 1 208 ? 22.109 -12.977 -4.402 1 97.25 208 TRP A C 1
ATOM 1643 O O . TRP A 1 208 ? 22.734 -11.969 -4.074 1 97.25 208 TRP A O 1
ATOM 1653 N N . ASN A 1 209 ? 21.109 -12.977 -5.176 1 97.06 209 ASN A N 1
ATOM 1654 C CA . ASN A 1 209 ? 20.406 -11.742 -5.52 1 97.06 209 ASN A CA 1
ATOM 1655 C C . ASN A 1 209 ? 19.078 -11.625 -4.773 1 97.06 209 ASN A C 1
ATOM 1657 O O . ASN A 1 209 ? 18.281 -12.562 -4.766 1 97.06 209 ASN A O 1
ATOM 1661 N N . SER A 1 210 ? 18.875 -10.492 -4.113 1 97.94 210 SER A N 1
ATOM 1662 C CA . SER A 1 210 ? 17.609 -10.227 -3.439 1 97.94 210 SER A CA 1
ATOM 1663 C C . SER A 1 210 ? 16.594 -9.594 -4.391 1 97.94 210 SER A C 1
ATOM 1665 O O . SER A 1 210 ? 16.859 -8.539 -4.969 1 97.94 210 SER A O 1
ATOM 1667 N N . PHE A 1 211 ? 15.477 -10.188 -4.531 1 98.06 211 PHE A N 1
ATOM 1668 C CA . PHE A 1 211 ? 14.523 -9.742 -5.539 1 98.06 211 PHE A CA 1
ATOM 1669 C C . PHE A 1 211 ? 13.422 -8.898 -4.906 1 98.06 211 PHE A C 1
ATOM 1671 O O . PHE A 1 211 ? 13.094 -7.82 -5.402 1 98.06 211 PHE A O 1
ATOM 1678 N N . TYR A 1 212 ? 12.805 -9.391 -3.881 1 98.5 212 TYR A N 1
ATOM 1679 C CA . TYR A 1 212 ? 11.742 -8.656 -3.199 1 98.5 212 TYR A CA 1
ATOM 1680 C C . TYR A 1 212 ? 11.711 -9 -1.717 1 98.5 212 TYR A C 1
ATOM 1682 O O . TYR A 1 212 ? 12.367 -9.945 -1.277 1 98.5 212 TYR A O 1
ATOM 1690 N N . CYS A 1 213 ? 10.992 -8.25 -0.941 1 98.25 213 CYS A N 1
ATOM 1691 C CA . CYS A 1 213 ? 10.852 -8.484 0.491 1 98.25 213 CYS A CA 1
ATOM 1692 C C . CYS A 1 213 ? 9.438 -8.156 0.962 1 98.25 213 CYS A C 1
ATOM 1694 O O . CYS A 1 213 ? 8.703 -7.449 0.278 1 98.25 213 CYS A O 1
ATOM 1696 N N . TYR A 1 214 ? 9.078 -8.734 2.047 1 97.88 214 TYR A N 1
ATOM 1697 C CA . TYR A 1 214 ? 7.785 -8.43 2.652 1 97.88 214 TYR A CA 1
ATOM 1698 C C . TYR A 1 214 ? 7.84 -8.602 4.168 1 97.88 214 TYR A C 1
ATOM 1700 O O . TYR A 1 214 ? 8.555 -9.477 4.672 1 97.88 214 TYR A O 1
ATOM 1708 N N . PRO A 1 215 ? 7.129 -7.73 4.855 1 94.75 215 PRO A N 1
ATOM 1709 C CA . PRO A 1 215 ? 6.988 -7.941 6.297 1 94.75 215 PRO A CA 1
ATOM 1710 C C . PRO A 1 215 ? 6.051 -9.094 6.633 1 94.75 215 PRO A C 1
ATOM 1712 O O . PRO A 1 215 ? 5.25 -9.516 5.793 1 94.75 215 PRO A O 1
ATOM 1715 N N . ASP A 1 216 ? 6.215 -9.602 7.797 1 91.62 216 ASP A N 1
ATOM 1716 C CA . ASP A 1 216 ? 5.273 -10.602 8.273 1 91.62 216 ASP A CA 1
ATOM 1717 C C . ASP A 1 216 ? 3.959 -9.961 8.711 1 91.62 216 ASP A C 1
ATOM 1719 O O . ASP A 1 216 ? 3.656 -9.898 9.906 1 91.62 216 ASP A O 1
ATOM 1723 N N . LEU A 1 217 ? 3.236 -9.508 7.781 1 94 217 LEU A N 1
ATOM 1724 C CA . LEU A 1 217 ? 1.988 -8.773 7.949 1 94 217 LEU A CA 1
ATOM 1725 C C . LEU A 1 217 ? 0.95 -9.219 6.926 1 94 217 LEU A C 1
ATOM 1727 O O . LEU A 1 217 ? 1.254 -9.336 5.738 1 94 217 LEU A O 1
ATOM 1731 N N . GLU A 1 218 ? -0.272 -9.469 7.406 1 95.5 218 GLU A N 1
ATOM 1732 C CA . GLU A 1 218 ? -1.354 -9.875 6.512 1 95.5 218 GLU A CA 1
ATOM 1733 C C . GLU A 1 218 ? -1.886 -8.688 5.715 1 95.5 218 GLU A C 1
ATOM 1735 O O . GLU A 1 218 ? -2.158 -7.625 6.277 1 95.5 218 GLU A O 1
ATOM 1740 N N . PHE A 1 219 ? -1.915 -8.844 4.461 1 96.5 219 PHE A N 1
ATOM 1741 C CA . PHE A 1 219 ? -2.566 -7.902 3.561 1 96.5 219 PHE A CA 1
ATOM 1742 C C . PHE A 1 219 ? -3.938 -8.414 3.137 1 96.5 219 PHE A C 1
ATOM 1744 O O . PHE A 1 219 ? -4.191 -9.617 3.162 1 96.5 219 PHE A O 1
ATOM 1751 N N . PHE A 1 220 ? -4.805 -7.5 2.699 1 95.88 220 PHE A N 1
ATOM 1752 C CA . PHE A 1 220 ? -6.176 -7.836 2.344 1 95.88 220 PHE A CA 1
ATOM 1753 C C . PHE A 1 220 ? -6.48 -7.43 0.907 1 95.88 220 PHE A C 1
ATOM 1755 O O . PHE A 1 220 ? -5.703 -6.703 0.285 1 95.88 220 PHE A O 1
ATOM 1762 N N . GLN A 1 221 ? -7.621 -7.973 0.393 1 97.12 221 GLN A N 1
ATOM 1763 C CA . GLN A 1 221 ? -8.055 -7.684 -0.969 1 97.12 221 GLN A CA 1
ATOM 1764 C C . GLN A 1 221 ? -8.008 -6.184 -1.256 1 97.12 221 GLN A C 1
ATOM 1766 O O . GLN A 1 221 ? -7.559 -5.766 -2.326 1 97.12 221 GLN A O 1
ATOM 1771 N N . GLU A 1 222 ? -8.43 -5.363 -0.301 1 97.25 222 GLU A N 1
ATOM 1772 C CA . GLU A 1 222 ? -8.492 -3.918 -0.483 1 97.25 222 GLU A CA 1
ATOM 1773 C C . GLU A 1 222 ? -7.098 -3.316 -0.635 1 97.25 222 GLU A C 1
ATOM 1775 O O . GLU A 1 222 ? -6.914 -2.338 -1.362 1 97.25 222 GLU A O 1
ATOM 1780 N N . ASP A 1 223 ? -6.141 -3.861 0.107 1 98.06 223 ASP A N 1
ATOM 1781 C CA . ASP A 1 223 ? -4.766 -3.406 -0.054 1 98.06 223 ASP A CA 1
ATOM 1782 C C . ASP A 1 223 ? -4.281 -3.617 -1.487 1 98.06 223 ASP A C 1
ATOM 1784 O O . ASP A 1 223 ? -3.631 -2.744 -2.064 1 98.06 223 ASP A O 1
ATOM 1788 N N . PHE A 1 224 ? -4.629 -4.746 -2.016 1 98.75 224 PHE A N 1
ATOM 1789 C CA . PHE A 1 224 ? -4.156 -5.094 -3.352 1 98.75 224 PHE A CA 1
ATOM 1790 C C . PHE A 1 224 ? -4.891 -4.285 -4.414 1 98.75 224 PHE A C 1
ATOM 1792 O O . PHE A 1 224 ? -4.352 -4.027 -5.488 1 98.75 224 PHE A O 1
ATOM 1799 N N . GLU A 1 225 ? -6.129 -3.873 -4.117 1 98.44 225 GLU A N 1
ATOM 1800 C CA . GLU A 1 225 ? -6.801 -2.959 -5.039 1 98.44 225 GLU A CA 1
ATOM 1801 C C . GLU A 1 225 ? -6.023 -1.655 -5.188 1 98.44 225 GLU A C 1
ATOM 1803 O O . GLU A 1 225 ? -5.926 -1.107 -6.285 1 98.44 225 GLU A O 1
ATOM 1808 N N . VAL A 1 226 ? -5.496 -1.178 -4.09 1 98.56 226 VAL A N 1
ATOM 1809 C CA . VAL A 1 226 ? -4.66 0.019 -4.113 1 98.56 226 VAL A CA 1
ATOM 1810 C C . VAL A 1 226 ? -3.41 -0.238 -4.953 1 98.56 226 VAL A C 1
ATOM 1812 O O . VAL A 1 226 ? -3.096 0.535 -5.859 1 98.56 226 VAL A O 1
ATOM 1815 N N . ILE A 1 227 ? -2.75 -1.307 -4.715 1 98.75 227 ILE A N 1
ATOM 1816 C CA . ILE A 1 227 ? -1.504 -1.671 -5.379 1 98.75 227 ILE A CA 1
ATOM 1817 C C . ILE A 1 227 ? -1.757 -1.882 -6.871 1 98.75 227 ILE A C 1
ATOM 1819 O O . ILE A 1 227 ? -0.927 -1.514 -7.703 1 98.75 227 ILE A O 1
ATOM 1823 N N . ASN A 1 228 ? -2.912 -2.447 -7.191 1 98.56 228 ASN A N 1
ATOM 1824 C CA . ASN A 1 228 ? -3.273 -2.818 -8.555 1 98.56 228 ASN A CA 1
ATOM 1825 C C . ASN A 1 228 ? -3.283 -1.607 -9.484 1 98.56 228 ASN A C 1
ATOM 1827 O O . ASN A 1 228 ? -2.855 -1.7 -10.633 1 98.56 228 ASN A O 1
ATOM 1831 N N . ARG A 1 229 ? -3.76 -0.5 -9.047 1 97.12 229 ARG A N 1
ATOM 1832 C CA . ARG A 1 229 ? -3.824 0.693 -9.883 1 97.12 229 ARG A CA 1
ATOM 1833 C C . ARG A 1 229 ? -2.428 1.172 -10.266 1 97.12 229 ARG A C 1
ATOM 1835 O O . ARG A 1 229 ? -2.195 1.587 -11.398 1 97.12 229 ARG A O 1
ATOM 1842 N N . PHE A 1 230 ? -1.581 1.095 -9.336 1 97.88 230 PHE A N 1
ATOM 1843 C CA . PHE A 1 230 ? -0.204 1.488 -9.609 1 97.88 230 PHE A CA 1
ATOM 1844 C C . PHE A 1 230 ? 0.478 0.477 -10.523 1 97.88 230 PHE A C 1
ATOM 1846 O O . PHE A 1 230 ? 1.186 0.855 -11.461 1 97.88 230 PHE A O 1
ATOM 1853 N N . THR A 1 231 ? 0.293 -0.802 -10.227 1 97.31 231 THR A N 1
ATOM 1854 C CA . THR A 1 231 ? 0.974 -1.867 -10.953 1 97.31 231 THR A CA 1
ATOM 1855 C C . THR A 1 231 ? 0.607 -1.83 -12.43 1 97.31 231 THR A C 1
ATOM 1857 O O . THR A 1 231 ? 1.479 -1.946 -13.297 1 97.31 231 THR A O 1
ATOM 1860 N N . ALA A 1 232 ? -0.662 -1.652 -12.734 1 96.94 232 ALA A N 1
ATOM 1861 C CA . ALA A 1 232 ? -1.097 -1.55 -14.125 1 96.94 232 ALA A CA 1
ATOM 1862 C C . ALA A 1 232 ? -0.447 -0.354 -14.82 1 96.94 232 ALA A C 1
ATOM 1864 O O . ALA A 1 232 ? 0.057 -0.475 -15.938 1 96.94 232 ALA A O 1
ATOM 1865 N N . TRP A 1 233 ? -0.464 0.782 -14.148 1 96.12 233 TRP A N 1
ATOM 1866 C CA . TRP A 1 233 ? 0.151 1.999 -14.664 1 96.12 233 TRP A CA 1
ATOM 1867 C C . TRP A 1 233 ? 1.64 1.789 -14.922 1 96.12 233 TRP A C 1
ATOM 1869 O O . TRP A 1 233 ? 2.17 2.236 -15.945 1 96.12 233 TRP A O 1
ATOM 1879 N N . GLU A 1 234 ? 2.283 1.179 -13.977 1 95.94 234 GLU A N 1
ATOM 1880 C CA . GLU A 1 234 ? 3.725 0.97 -14.094 1 95.94 234 GLU A CA 1
ATOM 1881 C C . GLU A 1 234 ? 4.055 0.108 -15.312 1 95.94 234 GLU A C 1
ATOM 1883 O O . GLU A 1 234 ? 5.023 0.379 -16.031 1 95.94 234 GLU A O 1
ATOM 1888 N N . PHE A 1 235 ? 3.32 -1.002 -15.516 1 95.19 235 PHE A N 1
ATOM 1889 C CA . PHE A 1 235 ? 3.527 -1.842 -16.688 1 95.19 235 PHE A CA 1
ATOM 1890 C C . PHE A 1 235 ? 3.379 -1.029 -17.969 1 95.19 235 PHE A C 1
ATOM 1892 O O . PHE A 1 235 ? 4.176 -1.174 -18.906 1 95.19 235 PHE A O 1
ATOM 1899 N N . LEU A 1 236 ? 2.381 -0.18 -18.031 1 95 236 LEU A N 1
ATOM 1900 C CA . LEU A 1 236 ? 2.15 0.654 -19.203 1 95 236 LEU A CA 1
ATOM 1901 C C . LEU A 1 236 ? 3.307 1.623 -19.422 1 95 236 LEU A C 1
ATOM 1903 O O . LEU A 1 236 ? 3.768 1.808 -20.547 1 95 236 LEU A O 1
ATOM 1907 N N . LYS A 1 237 ? 3.719 2.209 -18.375 1 94.5 237 LYS A N 1
ATOM 1908 C CA . LYS A 1 237 ? 4.816 3.17 -18.438 1 94.5 237 LYS A CA 1
ATOM 1909 C C . LYS A 1 237 ? 6.094 2.506 -18.953 1 94.5 237 LYS A C 1
ATOM 1911 O O . LYS A 1 237 ? 6.863 3.111 -19.703 1 94.5 237 LYS A O 1
ATOM 1916 N N . ARG A 1 238 ? 6.332 1.298 -18.484 1 93.31 238 ARG A N 1
ATOM 1917 C CA . ARG A 1 238 ? 7.535 0.562 -18.875 1 93.31 238 ARG A CA 1
ATOM 1918 C C . ARG A 1 238 ? 7.422 0.02 -20.281 1 93.31 238 ARG A C 1
ATOM 1920 O O . ARG A 1 238 ? 8.43 -0.353 -20.906 1 93.31 238 ARG A O 1
ATOM 1927 N N . ASP A 1 239 ? 6.191 -0.033 -20.812 1 94.44 239 ASP A N 1
ATOM 1928 C CA . ASP A 1 239 ? 5.93 -0.579 -22.141 1 94.44 239 ASP A CA 1
ATOM 1929 C C . ASP A 1 239 ? 6.516 -1.981 -22.281 1 94.44 239 ASP A C 1
ATOM 1931 O O . ASP A 1 239 ? 7.293 -2.244 -23.203 1 94.44 239 ASP A O 1
ATOM 1935 N N . LEU A 1 240 ? 6.156 -2.801 -21.344 1 93.25 240 LEU A N 1
ATOM 1936 C CA . LEU A 1 240 ? 6.684 -4.16 -21.25 1 93.25 240 LEU A CA 1
ATOM 1937 C C . LEU A 1 240 ? 5.559 -5.184 -21.297 1 93.25 240 LEU A C 1
ATOM 1939 O O . LEU A 1 240 ? 4.793 -5.32 -20.344 1 93.25 240 LEU A O 1
ATOM 1943 N N . ILE A 1 241 ? 5.438 -5.898 -22.406 1 96.94 241 ILE A N 1
ATOM 1944 C CA . ILE A 1 241 ? 4.508 -7.012 -22.531 1 96.94 241 ILE A CA 1
ATOM 1945 C C . ILE A 1 241 ? 5.219 -8.32 -22.188 1 96.94 241 ILE A C 1
ATOM 1947 O O . ILE A 1 241 ? 6.227 -8.664 -22.812 1 96.94 241 ILE A O 1
ATOM 1951 N N . VAL A 1 242 ? 4.68 -9.031 -21.219 1 97.31 242 VAL A N 1
ATOM 1952 C CA . VAL A 1 242 ? 5.387 -10.211 -20.75 1 97.31 242 VAL A CA 1
ATOM 1953 C C . VAL A 1 242 ? 4.391 -11.336 -20.469 1 97.31 242 VAL A C 1
ATOM 1955 O O . VAL A 1 242 ? 3.295 -11.078 -19.953 1 97.31 242 VAL A O 1
ATOM 1958 N N . THR A 1 243 ? 4.66 -12.484 -20.844 1 98.31 243 THR A N 1
ATOM 1959 C CA . THR A 1 243 ? 3.992 -13.734 -20.484 1 98.31 243 THR A CA 1
ATOM 1960 C C . THR A 1 243 ? 5.012 -14.805 -20.109 1 98.31 243 THR A C 1
ATOM 1962 O O . THR A 1 243 ? 5.98 -15.031 -20.828 1 98.31 243 THR A O 1
ATOM 1965 N N . VAL A 1 244 ? 4.867 -15.414 -18.969 1 98.06 244 VAL A N 1
ATOM 1966 C CA . VAL A 1 244 ? 5.754 -16.469 -18.5 1 98.06 244 VAL A CA 1
ATOM 1967 C C . VAL A 1 244 ? 4.93 -17.688 -18.094 1 98.06 244 VAL A C 1
ATOM 1969 O O . VAL A 1 244 ? 3.955 -17.578 -17.344 1 98.06 244 VAL A O 1
ATOM 1972 N N . LYS A 1 245 ? 5.281 -18.812 -18.547 1 96.81 245 LYS A N 1
ATOM 1973 C CA . LYS A 1 245 ? 4.652 -20.078 -18.172 1 96.81 245 LYS A CA 1
ATOM 1974 C C . LYS A 1 245 ? 5.699 -21.172 -17.938 1 96.81 245 LYS A C 1
ATOM 1976 O O . LYS A 1 245 ? 6.551 -21.406 -18.797 1 96.81 245 LYS A O 1
ATOM 1981 N N . PHE A 1 246 ? 5.645 -21.797 -16.797 1 96.31 246 PHE A N 1
ATOM 1982 C CA . PHE A 1 246 ? 6.523 -22.938 -16.547 1 96.31 246 PHE A CA 1
ATOM 1983 C C . PHE A 1 246 ? 6.02 -24.172 -17.266 1 96.31 246 PHE A C 1
ATOM 1985 O O . PHE A 1 246 ? 4.828 -24.297 -17.562 1 96.31 246 PHE A O 1
ATOM 1992 N N . ILE A 1 247 ? 6.973 -25.031 -17.547 1 93.94 247 ILE A N 1
ATOM 1993 C CA . ILE A 1 247 ? 6.688 -26.234 -18.312 1 93.94 247 ILE A CA 1
ATOM 1994 C C . ILE A 1 247 ? 6.879 -27.469 -17.422 1 93.94 247 ILE A C 1
ATOM 1996 O O . ILE A 1 247 ? 7.914 -27.609 -16.766 1 93.94 247 ILE A O 1
ATOM 2000 N N . ARG A 1 248 ? 5.832 -28.219 -17.297 1 91.94 248 ARG A N 1
ATOM 2001 C CA . ARG A 1 248 ? 5.977 -29.453 -16.531 1 91.94 248 ARG A CA 1
ATOM 2002 C C . ARG A 1 248 ? 6.262 -30.641 -17.453 1 91.94 248 ARG A C 1
ATOM 2004 O O . ARG A 1 248 ? 6.059 -30.547 -18.656 1 91.94 248 ARG A O 1
ATOM 2011 N N . SER A 1 249 ? 6.742 -31.656 -16.906 1 85.69 249 SER A N 1
ATOM 2012 C CA . SER A 1 249 ? 7.023 -32.875 -17.656 1 85.69 249 SER A CA 1
ATOM 2013 C C . SER A 1 249 ? 5.754 -33.469 -18.266 1 85.69 249 SER A C 1
ATOM 2015 O O . SER A 1 249 ? 4.68 -33.406 -17.672 1 85.69 249 SER A O 1
ATOM 2017 N N . GLY A 1 250 ? 5.879 -34 -19.438 1 75.5 250 GLY A N 1
ATOM 2018 C CA . GLY A 1 250 ? 4.781 -34.719 -20.078 1 75.5 250 GLY A CA 1
ATOM 2019 C C . GLY A 1 250 ? 3.893 -33.812 -20.922 1 75.5 250 GLY A C 1
ATOM 2020 O O . GLY A 1 250 ? 2.979 -34.312 -21.594 1 75.5 250 GLY A O 1
ATOM 2021 N N . GLU A 1 251 ? 4.094 -32.531 -20.656 1 71.25 251 GLU A N 1
ATOM 2022 C CA . GLU A 1 251 ? 3.289 -31.656 -21.5 1 71.25 251 GLU A CA 1
ATOM 2023 C C . GLU A 1 251 ? 3.639 -31.812 -22.969 1 71.25 251 GLU A C 1
ATOM 2025 O O . GLU A 1 251 ? 4.797 -32.031 -23.328 1 71.25 251 GLU A O 1
ATOM 2030 N N . GLU A 1 252 ? 2.539 -32.031 -23.719 1 59.53 252 GLU A N 1
ATOM 2031 C CA . GLU A 1 252 ? 2.658 -32.219 -25.172 1 59.53 252 GLU A CA 1
ATOM 2032 C C . GLU A 1 252 ? 2.531 -30.875 -25.891 1 59.53 252 GLU A C 1
ATOM 2034 O O . GLU A 1 252 ? 2.08 -29.875 -25.312 1 59.53 252 GLU A O 1
ATOM 2039 N N . GLY A 1 253 ? 3.135 -30.688 -26.953 1 59.84 253 GLY A N 1
ATOM 2040 C CA . GLY A 1 253 ? 2.955 -29.531 -27.797 1 59.84 253 GLY A CA 1
ATOM 2041 C C . GLY A 1 253 ? 4.25 -29.031 -28.406 1 59.84 253 GLY A C 1
ATOM 2042 O O . GLY A 1 253 ? 5.262 -29.734 -28.391 1 59.84 253 GLY A O 1
ATOM 2043 N N . GLU A 1 254 ? 4.09 -27.938 -29.047 1 60.44 254 GLU A N 1
ATOM 2044 C CA . GLU A 1 254 ? 5.152 -27.359 -29.859 1 60.44 254 GLU A CA 1
ATOM 2045 C C . GLU A 1 254 ? 6.426 -27.156 -29.031 1 60.44 254 GLU A C 1
ATOM 2047 O O . GLU A 1 254 ? 7.531 -27.188 -29.578 1 60.44 254 GLU A O 1
ATOM 2052 N N . ILE A 1 255 ? 6.25 -27.047 -27.75 1 62.59 255 ILE A N 1
ATOM 2053 C CA . ILE A 1 255 ? 7.41 -26.766 -26.906 1 62.59 255 ILE A CA 1
ATOM 2054 C C . ILE A 1 255 ? 8.359 -27.969 -26.938 1 62.59 255 ILE A C 1
ATOM 2056 O O . ILE A 1 255 ? 9.578 -27.797 -26.969 1 62.59 255 ILE A O 1
ATOM 2060 N N . LEU A 1 256 ? 7.805 -29.188 -27.016 1 58.12 256 LEU A N 1
ATOM 2061 C CA . LEU A 1 256 ? 8.641 -30.375 -26.953 1 58.12 256 LEU A CA 1
ATOM 2062 C C . LEU A 1 256 ? 9.453 -30.531 -28.234 1 58.12 256 LEU A C 1
ATOM 2064 O O . LEU A 1 256 ? 10.516 -31.156 -28.234 1 58.12 256 LEU A O 1
ATOM 2068 N N . GLN A 1 257 ? 8.852 -30.016 -29.203 1 54.72 257 GLN A N 1
ATOM 2069 C CA . GLN A 1 257 ? 9.617 -30.141 -30.438 1 54.72 257 GLN A CA 1
ATOM 2070 C C . GLN A 1 257 ? 10.906 -29.328 -30.375 1 54.72 257 GLN A C 1
ATOM 2072 O O . GLN A 1 257 ? 11.867 -29.609 -31.094 1 54.72 257 GLN A O 1
ATOM 2077 N N . ASN A 1 258 ? 10.961 -28.344 -29.609 1 54.28 258 ASN A N 1
ATOM 2078 C CA . ASN A 1 258 ? 12.133 -27.484 -29.5 1 54.28 258 ASN A CA 1
ATOM 2079 C C . ASN A 1 258 ? 13.039 -27.922 -28.344 1 54.28 258 ASN A C 1
ATOM 2081 O O . ASN A 1 258 ? 13.938 -27.172 -27.938 1 54.28 258 ASN A O 1
ATOM 2085 N N . GLN A 1 259 ? 12.578 -29 -27.688 1 54.41 259 GLN A N 1
ATOM 2086 C CA . GLN A 1 259 ? 13.383 -29.547 -26.609 1 54.41 259 GLN A CA 1
ATOM 2087 C C . GLN A 1 259 ? 14.484 -30.453 -27.141 1 54.41 259 GLN A C 1
ATOM 2089 O O . GLN A 1 259 ? 14.227 -31.312 -28 1 54.41 259 GLN A O 1
ATOM 2094 N N . GLU A 1 260 ? 15.664 -29.922 -27.25 1 50.69 260 GLU A N 1
ATOM 2095 C CA . GLU A 1 260 ? 16.688 -30.938 -27.484 1 50.69 260 GLU A 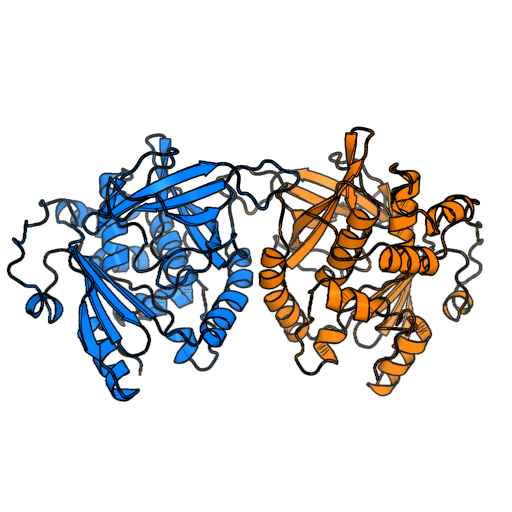CA 1
ATOM 2096 C C . GLU A 1 260 ? 16.438 -32.188 -26.641 1 50.69 260 GLU A C 1
ATOM 2098 O O . GLU A 1 260 ? 15.648 -32.156 -25.688 1 50.69 260 GLU A O 1
ATOM 2103 N N . THR A 1 261 ? 17.219 -33.344 -26.766 1 45.22 261 THR A N 1
ATOM 2104 C CA . THR A 1 261 ? 17.266 -34.719 -26.25 1 45.22 261 THR A CA 1
ATOM 2105 C C . THR A 1 261 ? 17.156 -34.688 -24.719 1 45.22 261 THR A C 1
ATOM 2107 O O . THR A 1 261 ? 18.172 -34.625 -24.016 1 45.22 261 THR A O 1
ATOM 2110 N N . LEU A 1 262 ? 16.578 -33.688 -24.141 1 50.5 262 LEU A N 1
ATOM 2111 C CA . LEU A 1 262 ? 16.781 -33.906 -22.719 1 50.5 262 LEU A CA 1
ATOM 2112 C C . LEU A 1 262 ? 16.016 -35.125 -22.234 1 50.5 262 LEU A C 1
ATOM 2114 O O . LEU A 1 262 ? 14.891 -35.375 -22.656 1 50.5 262 LEU A O 1
ATOM 2118 N N . VAL A 1 263 ? 16.719 -36 -21.531 1 46.88 263 VAL A N 1
ATOM 2119 C CA . VAL A 1 263 ? 16.328 -37.219 -20.844 1 46.88 263 VAL A CA 1
ATOM 2120 C C . VAL A 1 263 ? 15.062 -36.969 -20.016 1 46.88 263 VAL A C 1
ATOM 2122 O O . VAL A 1 263 ? 15.055 -36.125 -19.109 1 46.88 263 VAL A O 1
ATOM 2125 N N . GLN A 1 264 ? 13.914 -37.125 -20.594 1 50.38 264 GLN A N 1
ATOM 2126 C CA . GLN A 1 264 ? 12.633 -37.125 -19.906 1 50.38 264 GLN A CA 1
ATOM 2127 C C . GLN A 1 264 ? 12.688 -37.938 -18.625 1 50.38 264 GLN A C 1
ATOM 2129 O O . GLN A 1 264 ? 12.93 -39.156 -18.656 1 50.38 264 GLN A O 1
ATOM 2134 N N . MET A 1 265 ? 13.234 -37.5 -17.594 1 50.91 265 MET A N 1
ATOM 2135 C CA . MET A 1 265 ? 12.938 -38.281 -16.406 1 50.91 265 MET A CA 1
ATOM 2136 C C . MET A 1 265 ? 11.453 -38.188 -16.047 1 50.91 265 MET A C 1
ATOM 2138 O O . MET A 1 265 ? 10.922 -37.094 -15.867 1 50.91 265 MET A O 1
ATOM 2142 N N . PRO A 1 266 ? 10.773 -39.188 -16.422 1 55.03 266 PRO A N 1
ATOM 2143 C CA . PRO A 1 266 ? 9.352 -39.219 -16.062 1 55.03 266 PRO A CA 1
ATOM 2144 C C . PRO A 1 266 ? 9.109 -38.812 -14.609 1 55.03 266 PRO A C 1
ATOM 2146 O O . PRO A 1 266 ? 9.953 -39.062 -13.742 1 55.03 266 PRO A O 1
ATOM 2149 N N . ASP A 1 267 ? 8.141 -37.812 -14.414 1 62 267 ASP A N 1
ATOM 2150 C CA . ASP A 1 267 ? 7.691 -37.531 -13.055 1 62 267 ASP A CA 1
ATOM 2151 C C . ASP A 1 267 ? 7.402 -38.812 -12.281 1 62 267 ASP A C 1
ATOM 2153 O O . ASP A 1 267 ? 6.941 -39.781 -12.859 1 62 267 ASP A O 1
ATOM 2157 N N . GLY A 1 268 ? 8.016 -38.906 -11.141 1 64.06 268 GLY A N 1
ATOM 2158 C CA . GLY A 1 268 ? 7.461 -39.969 -10.312 1 64.06 268 GLY A CA 1
ATOM 2159 C C . GLY A 1 268 ? 5.945 -39.938 -10.227 1 64.06 268 GLY A C 1
ATOM 2160 O O . GLY A 1 268 ? 5.324 -38.906 -10.539 1 64.06 268 GLY A O 1
ATOM 2161 N N . PRO A 1 269 ? 5.289 -41.062 -10.102 1 67.31 269 PRO A N 1
ATOM 2162 C CA . PRO A 1 269 ? 3.834 -41.188 -10.172 1 67.31 269 PRO A CA 1
ATOM 2163 C C . PRO A 1 269 ? 3.1 -40.188 -9.305 1 67.31 269 PRO A C 1
ATOM 2165 O O . PRO A 1 269 ? 1.942 -39.844 -9.578 1 67.31 269 PRO A O 1
ATOM 2168 N N . ASP A 1 270 ? 3.82 -39.594 -8.438 1 77.12 270 ASP A N 1
ATOM 2169 C CA . ASP A 1 270 ? 3.07 -38.781 -7.48 1 77.12 270 ASP A CA 1
ATOM 2170 C C . ASP A 1 270 ? 3.582 -37.344 -7.461 1 77.12 270 ASP A C 1
ATOM 2172 O O . ASP A 1 270 ? 3.316 -36.594 -6.516 1 77.12 270 ASP A O 1
ATOM 2176 N N . GLU A 1 271 ? 4.277 -37.031 -8.594 1 88.19 271 GLU A N 1
ATOM 2177 C CA . GLU A 1 271 ? 4.914 -35.719 -8.555 1 88.19 271 GLU A CA 1
ATOM 2178 C C . GLU A 1 271 ? 4.695 -34.969 -9.859 1 88.19 271 GLU A C 1
ATOM 2180 O O . GLU A 1 271 ? 4.363 -35.562 -10.883 1 88.19 271 GLU A O 1
ATOM 2185 N N . VAL A 1 272 ? 4.703 -33.688 -9.797 1 93.31 272 VAL A N 1
ATOM 2186 C CA . VAL A 1 272 ? 4.789 -32.812 -10.945 1 93.31 272 VAL A CA 1
ATOM 2187 C C . VAL A 1 272 ? 6.191 -32.188 -11.023 1 93.31 272 VAL A C 1
ATOM 2189 O O . VAL A 1 272 ? 6.656 -31.562 -10.078 1 93.31 272 VAL A O 1
ATOM 2192 N N . HIS A 1 273 ? 6.879 -32.469 -12.117 1 92.75 273 HIS A N 1
ATOM 2193 C CA . HIS A 1 273 ? 8.234 -31.969 -12.281 1 92.75 273 HIS A CA 1
ATOM 2194 C C . HIS A 1 273 ? 8.266 -30.781 -13.242 1 92.75 273 HIS A C 1
ATOM 2196 O O . HIS A 1 273 ? 7.723 -30.859 -14.344 1 92.75 273 HIS A O 1
ATOM 2202 N N . ILE A 1 274 ? 8.883 -29.688 -12.805 1 94.38 274 ILE A N 1
ATOM 2203 C CA . ILE A 1 274 ? 9.078 -28.516 -13.656 1 94.38 274 ILE A CA 1
ATOM 2204 C C . ILE A 1 274 ? 10.336 -28.703 -14.508 1 94.38 274 ILE A C 1
ATOM 2206 O O . ILE A 1 274 ? 11.43 -28.906 -13.977 1 94.38 274 ILE A O 1
ATOM 2210 N N . ARG A 1 275 ? 10.203 -28.562 -15.781 1 90.62 275 ARG A N 1
ATOM 2211 C CA . ARG A 1 275 ? 11.297 -28.859 -16.703 1 90.62 275 ARG A CA 1
ATOM 2212 C C . ARG A 1 275 ? 11.867 -27.578 -17.312 1 90.62 275 ARG A C 1
ATOM 2214 O O . ARG A 1 275 ? 13.016 -27.547 -17.75 1 90.62 275 ARG A O 1
ATOM 2221 N N . GLY A 1 276 ? 11.062 -26.672 -17.375 1 93.06 276 GLY A N 1
ATOM 2222 C CA . GLY A 1 276 ? 11.492 -25.422 -18 1 93.06 276 GLY A CA 1
ATOM 2223 C C . GLY A 1 276 ? 10.461 -24.312 -17.891 1 93.06 276 GLY A C 1
ATOM 2224 O O . GLY A 1 276 ? 9.562 -24.375 -17.047 1 93.06 276 GLY A O 1
ATOM 2225 N N . LYS A 1 277 ? 10.734 -23.266 -18.688 1 95.38 277 LYS A N 1
ATOM 2226 C CA . LYS A 1 277 ? 9.797 -22.141 -18.812 1 95.38 277 LYS A CA 1
ATOM 2227 C C . LYS A 1 277 ? 9.859 -21.516 -20.203 1 95.38 277 LYS A C 1
ATOM 2229 O O . LYS A 1 277 ? 10.906 -21.531 -20.844 1 95.38 277 LYS A O 1
ATOM 2234 N N . ILE A 1 278 ? 8.766 -21.062 -20.625 1 95.44 278 ILE A N 1
ATOM 2235 C CA . ILE A 1 278 ? 8.633 -20.297 -21.859 1 95.44 278 ILE A CA 1
ATOM 2236 C C . ILE A 1 278 ? 8.18 -18.875 -21.547 1 95.44 278 ILE A C 1
ATOM 2238 O O . ILE A 1 278 ? 7.363 -18.656 -20.641 1 95.44 278 ILE A O 1
ATOM 2242 N N . MET A 1 279 ? 8.805 -17.922 -22.234 1 96.81 279 MET A N 1
ATOM 2243 C CA . MET A 1 279 ? 8.516 -16.516 -21.953 1 96.81 279 MET A CA 1
ATOM 2244 C C . MET A 1 279 ? 8.305 -15.734 -23.234 1 96.81 279 MET A C 1
ATOM 2246 O O . MET A 1 279 ? 8.992 -15.969 -24.234 1 96.81 279 MET A O 1
ATOM 2250 N N . LEU A 1 280 ? 7.352 -14.953 -23.281 1 97.75 280 LEU A N 1
ATOM 2251 C CA . LEU A 1 280 ? 7.223 -13.883 -24.25 1 97.75 280 LEU A CA 1
ATOM 2252 C C . LEU A 1 280 ? 7.543 -12.523 -23.625 1 97.75 280 LEU A C 1
ATOM 2254 O O . LEU A 1 280 ? 6.926 -12.141 -22.641 1 97.75 280 LEU A O 1
ATOM 2258 N N . VAL A 1 281 ? 8.531 -11.875 -24.078 1 96.19 281 VAL A N 1
ATOM 2259 C CA . VAL A 1 281 ? 8.898 -10.531 -23.656 1 96.19 281 VAL A CA 1
ATOM 2260 C C . VAL A 1 281 ? 8.914 -9.586 -24.859 1 96.19 281 VAL A C 1
ATOM 2262 O O . VAL A 1 281 ? 9.836 -9.633 -25.672 1 96.19 281 VAL A O 1
ATOM 2265 N N . ASN A 1 282 ? 7.863 -8.758 -24.875 1 95.25 282 ASN A N 1
ATOM 2266 C CA . ASN A 1 282 ? 7.652 -7.832 -25.969 1 95.25 282 ASN A CA 1
ATOM 2267 C C . ASN A 1 282 ? 7.629 -8.555 -27.312 1 95.25 282 ASN A C 1
ATOM 2269 O O . ASN A 1 282 ? 6.605 -9.141 -27.688 1 95.25 282 ASN A O 1
ATOM 2273 N N . ASN A 1 283 ? 8.812 -8.664 -27.969 1 96.75 283 ASN A N 1
ATOM 2274 C CA . ASN A 1 283 ? 8.797 -9.172 -29.344 1 96.75 283 ASN A CA 1
ATOM 2275 C C . ASN A 1 283 ? 9.602 -10.469 -29.453 1 96.75 283 ASN A C 1
ATOM 2277 O O . ASN A 1 283 ? 9.969 -10.875 -30.562 1 96.75 283 ASN A O 1
ATOM 2281 N N . GLU A 1 284 ? 9.836 -11.062 -28.344 1 97.75 284 GLU A N 1
ATOM 2282 C CA . GLU A 1 284 ? 10.609 -12.305 -28.375 1 97.75 284 GLU A CA 1
ATOM 2283 C C . GLU A 1 284 ? 9.945 -13.391 -27.547 1 97.75 284 GLU A C 1
ATOM 2285 O O . GLU A 1 284 ? 9.406 -13.117 -26.469 1 97.75 284 GLU A O 1
ATOM 2290 N N . VAL A 1 285 ? 9.945 -14.578 -28.125 1 97.31 285 VAL A N 1
ATOM 2291 C CA . VAL A 1 285 ? 9.617 -15.773 -27.344 1 97.31 285 VAL A CA 1
ATOM 2292 C C . VAL A 1 285 ? 10.906 -16.5 -26.938 1 97.31 285 VAL A C 1
ATOM 2294 O O . VAL A 1 285 ? 11.758 -16.781 -27.781 1 97.31 285 VAL A O 1
ATOM 2297 N N . LYS A 1 286 ? 11.047 -16.766 -25.703 1 95.12 286 LYS A N 1
ATOM 2298 C CA . LYS A 1 286 ? 12.25 -17.375 -25.141 1 95.12 286 LYS A CA 1
ATOM 2299 C C . LYS A 1 286 ? 11.93 -18.672 -24.422 1 95.12 286 LYS A C 1
ATOM 2301 O O . LYS A 1 286 ? 10.867 -18.812 -23.812 1 95.12 286 LYS A O 1
ATOM 2306 N N . LEU A 1 287 ? 12.844 -19.562 -24.531 1 94.44 287 LEU A N 1
ATOM 2307 C CA . LEU A 1 287 ? 12.695 -20.891 -23.906 1 94.44 287 LEU A CA 1
ATOM 2308 C C . LEU A 1 287 ? 13.906 -21.203 -23.031 1 94.44 287 LEU A C 1
ATOM 2310 O O . LEU A 1 287 ? 15.047 -20.969 -23.422 1 94.44 287 LEU A O 1
ATOM 2314 N N . ASN A 1 288 ? 13.664 -21.609 -21.844 1 93.06 288 ASN A N 1
ATOM 2315 C CA . ASN A 1 288 ? 14.68 -22.094 -20.906 1 93.06 288 ASN A CA 1
ATOM 2316 C C . ASN A 1 288 ? 14.305 -23.453 -20.328 1 93.06 288 ASN A C 1
ATOM 2318 O O . ASN A 1 288 ? 13.359 -23.562 -19.531 1 93.06 288 ASN A O 1
ATOM 2322 N N . MET A 1 289 ? 15 -24.516 -20.625 1 89.25 289 MET A N 1
ATOM 2323 C CA . MET A 1 289 ? 14.68 -25.875 -20.172 1 89.25 289 MET A CA 1
ATOM 2324 C C . MET A 1 289 ? 15.625 -26.297 -19.047 1 89.25 289 MET A C 1
ATOM 2326 O O . MET A 1 289 ? 15.922 -27.484 -18.906 1 89.25 289 MET A O 1
ATOM 2330 N N . GLY A 1 290 ? 16.094 -25.297 -18.266 1 84.94 290 GLY A N 1
ATOM 2331 C CA . GLY A 1 290 ? 16.953 -25.594 -17.125 1 84.94 290 GLY A CA 1
ATOM 2332 C C . GLY A 1 290 ? 18.391 -25.125 -17.328 1 84.94 290 GLY A C 1
ATOM 2333 O O . GLY A 1 290 ? 19.203 -25.188 -16.406 1 84.94 290 GLY A O 1
ATOM 2334 N N . GLY A 1 291 ? 18.672 -24.641 -18.469 1 83.25 291 GLY A N 1
ATOM 2335 C CA . GLY A 1 291 ? 19.984 -24.094 -18.766 1 83.25 291 GLY A CA 1
ATOM 2336 C C . GLY A 1 291 ? 19.953 -22.641 -19.219 1 83.25 291 GLY A C 1
ATOM 2337 O O . GLY A 1 291 ? 19.359 -21.797 -18.547 1 83.25 291 GLY A O 1
ATOM 2338 N N . LYS A 1 292 ? 20.562 -22.422 -20.375 1 85.88 292 LYS A N 1
ATOM 2339 C CA . LYS A 1 292 ? 20.594 -21.062 -20.906 1 85.88 292 LYS A CA 1
ATOM 2340 C C . LYS A 1 292 ? 19.297 -20.734 -21.656 1 85.88 292 LYS A C 1
ATOM 2342 O O . LYS A 1 292 ? 18.75 -21.578 -22.359 1 85.88 292 LYS A O 1
ATOM 2347 N N . THR A 1 293 ? 18.859 -19.562 -21.453 1 91.19 293 THR A N 1
ATOM 2348 C CA . 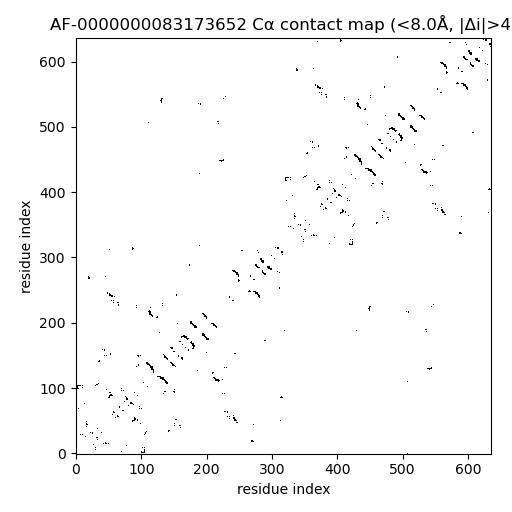THR A 1 293 ? 17.688 -19.078 -22.172 1 91.19 293 THR A CA 1
ATOM 2349 C C . THR A 1 293 ? 18 -18.859 -23.641 1 91.19 293 THR A C 1
ATOM 2351 O O . THR A 1 293 ? 19.062 -18.328 -23.984 1 91.19 293 THR A O 1
ATOM 2354 N N . LYS A 1 294 ? 17.141 -19.312 -24.531 1 93.62 294 LYS A N 1
ATOM 2355 C CA . LYS A 1 294 ? 17.281 -19.141 -25.969 1 93.62 294 LYS A CA 1
ATOM 2356 C C . LYS A 1 294 ? 16.062 -18.422 -26.547 1 93.62 294 LYS A C 1
ATOM 2358 O O . LYS A 1 294 ? 14.93 -18.703 -26.172 1 93.62 294 LYS A O 1
ATOM 2363 N N . VAL A 1 295 ? 16.297 -17.562 -27.453 1 95.81 295 VAL A N 1
ATOM 2364 C CA . VAL A 1 295 ? 15.203 -16.969 -28.234 1 95.81 295 VAL A CA 1
ATOM 2365 C C . VAL A 1 295 ? 14.758 -17.953 -29.312 1 95.81 295 VAL A C 1
ATOM 2367 O O . VAL A 1 295 ? 15.562 -18.375 -30.156 1 95.81 295 VAL A O 1
ATOM 2370 N N . ILE A 1 296 ? 13.523 -18.328 -29.375 1 94.44 296 ILE A N 1
ATOM 2371 C CA . ILE A 1 296 ? 13.094 -19.344 -30.312 1 94.44 296 ILE A CA 1
ATOM 2372 C C . ILE A 1 296 ? 12.188 -18.734 -31.375 1 94.44 296 ILE A C 1
ATOM 2374 O O . ILE A 1 296 ? 11.898 -19.359 -32.406 1 94.44 296 ILE A O 1
ATOM 2378 N N . GLU A 1 297 ? 11.773 -17.562 -31.141 1 95.88 297 GLU A N 1
ATOM 2379 C CA . GLU A 1 297 ? 10.953 -16.859 -32.125 1 95.88 297 GLU A CA 1
ATOM 2380 C C . GLU A 1 297 ? 11.039 -15.344 -31.922 1 95.88 297 GLU A C 1
ATOM 2382 O O . GLU A 1 297 ? 11.023 -14.859 -30.797 1 95.88 297 GLU A O 1
ATOM 2387 N N . THR A 1 298 ? 11.172 -14.562 -32.969 1 97.69 298 THR A N 1
ATOM 2388 C CA . THR A 1 298 ? 11.125 -13.102 -32.969 1 97.69 298 THR A CA 1
ATOM 2389 C C . THR A 1 298 ? 9.875 -12.609 -33.688 1 97.69 298 THR A C 1
ATOM 2391 O O . THR A 1 298 ? 9.531 -13.109 -34.75 1 97.69 298 THR A O 1
ATOM 2394 N N . LEU A 1 299 ? 9.273 -11.625 -33.031 1 96.94 299 LEU A N 1
ATOM 2395 C CA . LEU A 1 299 ? 7.977 -11.148 -33.531 1 96.94 299 LEU A CA 1
ATOM 2396 C C . LEU A 1 299 ? 8.086 -9.734 -34.062 1 96.94 299 LEU A C 1
ATOM 2398 O O . LEU A 1 299 ? 8.641 -8.852 -33.406 1 96.94 299 LEU A O 1
ATOM 2402 N N . ASP A 1 300 ? 7.531 -9.5 -35.219 1 92.75 300 ASP A N 1
ATOM 2403 C CA . ASP A 1 300 ? 7.711 -8.195 -35.844 1 92.75 300 ASP A CA 1
ATOM 2404 C C . ASP A 1 300 ? 6.398 -7.418 -35.906 1 92.75 300 ASP A C 1
ATOM 2406 O O . ASP A 1 300 ? 6.387 -6.219 -36.188 1 92.75 300 ASP A O 1
ATOM 2410 N N . THR A 1 301 ? 5.32 -8.141 -35.656 1 95.44 301 THR A N 1
ATOM 2411 C CA . THR A 1 301 ? 4.02 -7.48 -35.719 1 95.44 301 THR A CA 1
ATOM 2412 C C . THR A 1 301 ? 3.129 -7.91 -34.562 1 95.44 301 THR A C 1
ATOM 2414 O O . THR A 1 301 ? 3.404 -8.914 -33.906 1 95.44 301 THR A O 1
ATOM 2417 N N . GLU A 1 302 ? 2.076 -7.145 -34.406 1 94.75 302 GLU A N 1
ATOM 2418 C CA . GLU A 1 302 ? 1.059 -7.5 -33.438 1 94.75 302 GLU A CA 1
ATOM 2419 C C . GLU A 1 302 ? 0.385 -8.82 -33.781 1 94.75 302 GLU A C 1
ATOM 2421 O O . GLU A 1 302 ? 0.097 -9.633 -32.906 1 94.75 302 GLU A O 1
ATOM 2426 N N . ALA A 1 303 ? 0.14 -9 -35 1 95.31 303 ALA A N 1
ATOM 2427 C CA . ALA A 1 303 ? -0.46 -10.25 -35.438 1 95.31 303 ALA A CA 1
ATOM 2428 C C . ALA A 1 303 ? 0.435 -11.438 -35.125 1 95.31 303 ALA A C 1
ATOM 2430 O O . ALA A 1 303 ? -0.054 -12.5 -34.75 1 95.31 303 ALA A O 1
ATOM 2431 N N . ALA A 1 304 ? 1.688 -11.234 -35.312 1 96.5 304 ALA A N 1
ATOM 2432 C CA . ALA A 1 304 ? 2.648 -12.281 -34.969 1 96.5 304 ALA A CA 1
ATOM 2433 C C . ALA A 1 304 ? 2.648 -12.578 -33.469 1 96.5 304 ALA A C 1
ATOM 2435 O O . ALA A 1 304 ? 2.773 -13.734 -33.062 1 96.5 304 ALA A O 1
ATOM 2436 N N . ARG A 1 305 ? 2.523 -11.531 -32.719 1 96.88 305 ARG A N 1
ATOM 2437 C CA . ARG A 1 305 ? 2.482 -11.711 -31.266 1 96.88 305 ARG A CA 1
ATOM 2438 C C . ARG A 1 305 ? 1.257 -12.516 -30.844 1 96.88 305 ARG A C 1
ATOM 2440 O O . ARG A 1 305 ? 1.354 -13.414 -30.016 1 96.88 305 ARG A O 1
ATOM 2447 N N . MET A 1 306 ? 0.124 -12.273 -31.438 1 95.56 306 MET A N 1
ATOM 2448 C CA . MET A 1 306 ? -1.104 -12.992 -31.125 1 95.56 306 MET A CA 1
ATOM 2449 C C . MET A 1 306 ? -0.978 -14.469 -31.5 1 95.56 306 MET A C 1
ATOM 2451 O O . MET A 1 306 ? -1.433 -15.344 -30.75 1 95.56 306 MET A O 1
ATOM 2455 N N . LYS A 1 307 ? -0.423 -14.68 -32.625 1 95.44 307 LYS A N 1
ATOM 2456 C CA . LYS A 1 307 ? -0.204 -16.062 -33.031 1 95.44 307 LYS A CA 1
ATOM 2457 C C . LYS A 1 307 ? 0.729 -16.797 -32.094 1 95.44 307 LYS A C 1
ATOM 2459 O O . LYS A 1 307 ? 0.511 -17.969 -31.781 1 95.44 307 LYS A O 1
ATOM 2464 N N . ALA A 1 308 ? 1.75 -16.109 -31.656 1 96.06 308 ALA A N 1
ATOM 2465 C CA . ALA A 1 308 ? 2.701 -16.703 -30.719 1 96.06 308 ALA A CA 1
ATOM 2466 C C . ALA A 1 308 ? 2.033 -17.016 -29.375 1 96.06 308 ALA A C 1
ATOM 2468 O O . ALA A 1 308 ? 2.305 -18.062 -28.781 1 96.06 308 ALA A O 1
ATOM 2469 N N . LEU A 1 309 ? 1.198 -16.109 -28.891 1 96.5 309 LEU A N 1
ATOM 2470 C CA . LEU A 1 309 ? 0.472 -16.344 -27.656 1 96.5 309 LEU A CA 1
ATOM 2471 C C . LEU A 1 309 ? -0.383 -17.594 -27.75 1 96.5 309 LEU A C 1
ATOM 2473 O O . LEU A 1 309 ? -0.427 -18.391 -26.812 1 96.5 309 LEU A O 1
ATOM 2477 N N . ARG A 1 310 ? -1.046 -17.781 -28.859 1 94.62 310 ARG A N 1
ATOM 2478 C CA . ARG A 1 310 ? -1.855 -18.984 -29.062 1 94.62 310 ARG A CA 1
ATOM 2479 C C . ARG A 1 310 ? -0.979 -20.234 -29.156 1 94.62 310 ARG A C 1
ATOM 2481 O O . ARG A 1 310 ? -1.271 -21.25 -28.531 1 94.62 310 ARG A O 1
ATOM 2488 N N . LYS A 1 311 ? 0.068 -20.125 -29.922 1 93 311 LYS A N 1
ATOM 2489 C CA . LYS A 1 311 ? 0.942 -21.266 -30.219 1 93 311 LYS A CA 1
ATOM 2490 C C . LYS A 1 311 ? 1.663 -21.75 -28.969 1 93 311 LYS A C 1
ATOM 2492 O O . LYS A 1 311 ? 1.68 -22.953 -28.672 1 93 311 LYS A O 1
ATOM 2497 N N . TRP A 1 312 ? 2.201 -20.797 -28.219 1 93.12 312 TRP A N 1
ATOM 2498 C CA . TRP A 1 312 ? 3.141 -21.172 -27.156 1 93.12 312 TRP A CA 1
ATOM 2499 C C . TRP A 1 312 ? 2.455 -21.188 -25.797 1 93.12 312 TRP A C 1
ATOM 2501 O O . TRP A 1 312 ? 2.883 -21.891 -24.891 1 93.12 312 TRP A O 1
ATOM 2511 N N . PHE A 1 313 ? 1.353 -20.453 -25.625 1 94.38 313 PHE A N 1
ATOM 2512 C CA . PHE A 1 313 ? 0.758 -20.297 -24.297 1 94.38 313 PHE A CA 1
ATOM 2513 C C . PHE A 1 313 ? -0.709 -20.703 -24.312 1 94.38 313 PHE A C 1
ATOM 2515 O O . PHE A 1 313 ? -1.369 -20.703 -23.266 1 94.38 313 PHE A O 1
ATOM 2522 N N . SER A 1 314 ? -1.29 -21.062 -25.484 1 91.69 314 SER A N 1
ATOM 2523 C CA . SER A 1 314 ? -2.695 -21.422 -25.641 1 91.69 314 SER A CA 1
ATOM 2524 C C . SER A 1 314 ? -3.609 -20.281 -25.203 1 91.69 314 SER A C 1
ATOM 2526 O O . SER A 1 314 ? -4.656 -20.516 -24.609 1 91.69 314 SER A O 1
ATOM 2528 N N . ILE A 1 315 ? -3.102 -19.078 -25.406 1 95.12 315 ILE A N 1
ATOM 2529 C CA . ILE A 1 315 ? -3.896 -17.906 -25.078 1 95.12 315 ILE A CA 1
ATOM 2530 C C . ILE A 1 315 ? -4.492 -17.312 -26.359 1 95.12 315 ILE A C 1
ATOM 2532 O O . ILE A 1 315 ? -3.768 -17 -27.297 1 95.12 315 ILE A O 1
ATOM 2536 N N . CYS A 1 316 ? -5.77 -17.219 -26.391 1 89.94 316 CYS A N 1
ATOM 2537 C CA . CYS A 1 316 ? -6.477 -16.578 -27.5 1 89.94 316 CYS A CA 1
ATOM 2538 C C . CYS A 1 316 ? -7.145 -15.289 -27.047 1 89.94 316 CYS A C 1
ATOM 2540 O O . CYS A 1 316 ? -8.062 -15.312 -26.219 1 89.94 316 CYS A O 1
ATOM 2542 N N . LEU A 1 317 ? -6.605 -14.156 -27.578 1 87.31 317 LEU A N 1
ATOM 2543 C CA . LEU A 1 317 ? -7.18 -12.859 -27.234 1 87.31 317 LEU A CA 1
ATOM 2544 C C . LEU A 1 317 ? -8.195 -12.422 -28.281 1 87.31 317 LEU A C 1
ATOM 2546 O O . LEU A 1 317 ? -7.973 -12.594 -29.469 1 87.31 317 LEU A O 1
ATOM 2550 N N . ASP A 1 318 ? -9.523 -12.648 -28.219 1 66.62 318 ASP A N 1
ATOM 2551 C CA . ASP A 1 318 ? -10.523 -12.25 -29.203 1 66.62 318 ASP A CA 1
ATOM 2552 C C . ASP A 1 318 ? -10.609 -10.727 -29.297 1 66.62 318 ASP A C 1
ATOM 2554 O O . ASP A 1 318 ? -10.336 -10.016 -28.328 1 66.62 318 ASP A O 1
ATOM 2558 N N . MET B 1 1 ? 17.359 8.391 7.246 1 65.69 1 MET B N 1
ATOM 2559 C CA . MET B 1 1 ? 17.391 9.18 6.02 1 65.69 1 MET B CA 1
ATOM 2560 C C . MET B 1 1 ? 17.281 10.672 6.328 1 65.69 1 MET B C 1
ATOM 2562 O O . MET B 1 1 ? 16.656 11.07 7.312 1 65.69 1 MET B O 1
ATOM 2566 N N . SER B 1 2 ? 18.031 11.43 5.605 1 85.56 2 SER B N 1
ATOM 2567 C CA . SER B 1 2 ? 18.125 12.875 5.766 1 85.56 2 SER B CA 1
ATOM 2568 C C . SER B 1 2 ? 16.922 13.578 5.172 1 85.56 2 SER B C 1
ATOM 2570 O O . SER B 1 2 ? 16.172 12.984 4.395 1 85.56 2 SER B O 1
ATOM 2572 N N . SER B 1 3 ? 16.594 14.719 5.758 1 95.75 3 SER B N 1
ATOM 2573 C CA . SER B 1 3 ? 15.531 15.555 5.195 1 95.75 3 SER B CA 1
ATOM 2574 C C . SER B 1 3 ? 15.812 15.891 3.734 1 95.75 3 SER B C 1
ATOM 2576 O O . SER B 1 3 ? 16.969 16.047 3.338 1 95.75 3 SER B O 1
ATOM 2578 N N . ALA B 1 4 ? 14.773 16 2.984 1 97.69 4 ALA B N 1
ATOM 2579 C CA . ALA B 1 4 ? 14.906 16.484 1.61 1 97.69 4 ALA B CA 1
ATOM 2580 C C . ALA B 1 4 ? 15.117 17.984 1.574 1 97.69 4 ALA B C 1
ATOM 2582 O O . ALA B 1 4 ? 15.477 18.547 0.536 1 97.69 4 ALA B O 1
ATOM 2583 N N . TYR B 1 5 ? 14.867 18.688 2.664 1 97.62 5 TYR B N 1
ATOM 2584 C CA . TYR B 1 5 ? 14.883 20.156 2.674 1 97.62 5 TYR B CA 1
ATOM 2585 C C . TYR B 1 5 ? 16.172 20.688 3.281 1 97.62 5 TYR B C 1
ATOM 2587 O O . TYR B 1 5 ? 16.688 20.125 4.258 1 97.62 5 TYR B O 1
ATOM 2595 N N . SER B 1 6 ? 16.688 21.75 2.725 1 95.44 6 SER B N 1
ATOM 2596 C CA . SER B 1 6 ? 17.891 22.406 3.207 1 95.44 6 SER B CA 1
ATOM 2597 C C . SER B 1 6 ? 17.625 23.203 4.473 1 95.44 6 SER B C 1
ATOM 2599 O O . SER B 1 6 ? 16.469 23.469 4.812 1 95.44 6 SER B O 1
ATOM 2601 N N . ALA B 1 7 ? 18.719 23.609 5.098 1 94.81 7 ALA B N 1
ATOM 2602 C CA . ALA B 1 7 ? 18.609 24.438 6.293 1 94.81 7 ALA B CA 1
ATOM 2603 C C . ALA B 1 7 ? 17.875 25.75 5.988 1 94.81 7 ALA B C 1
ATOM 2605 O O . ALA B 1 7 ? 17.109 26.25 6.812 1 94.81 7 ALA B O 1
ATOM 2606 N N . LEU B 1 8 ? 18.156 26.312 4.84 1 94.56 8 LEU B N 1
ATOM 2607 C CA . LEU B 1 8 ? 17.516 27.562 4.438 1 94.56 8 LEU B CA 1
ATOM 2608 C C . LEU B 1 8 ? 16.016 27.359 4.254 1 94.56 8 LEU B C 1
ATOM 2610 O O . LEU B 1 8 ? 15.219 28.219 4.641 1 94.56 8 LEU B O 1
ATOM 2614 N N . GLN B 1 9 ? 15.633 26.281 3.666 1 96 9 GLN B N 1
ATOM 2615 C CA . GLN B 1 9 ? 14.227 25.969 3.471 1 96 9 GLN B CA 1
ATOM 2616 C C . GLN B 1 9 ? 13.508 25.781 4.809 1 96 9 GLN B C 1
ATOM 2618 O O . GLN B 1 9 ? 12.375 26.219 4.977 1 96 9 GLN B O 1
ATOM 2623 N N . ILE B 1 10 ? 14.18 25.172 5.746 1 97.31 10 ILE B N 1
ATOM 2624 C CA . ILE B 1 10 ? 13.609 24.953 7.074 1 97.31 10 ILE B CA 1
ATOM 2625 C C . ILE B 1 10 ? 13.453 26.281 7.793 1 97.31 10 ILE B C 1
ATOM 2627 O O . ILE B 1 10 ? 12.453 26.516 8.477 1 97.31 10 ILE B O 1
ATOM 2631 N N . THR B 1 11 ? 14.445 27.141 7.617 1 96.25 11 THR B N 1
ATOM 2632 C CA . THR B 1 11 ? 14.383 28.484 8.195 1 96.25 11 THR B CA 1
ATOM 2633 C C . THR B 1 11 ? 13.188 29.25 7.66 1 96.25 11 THR B C 1
ATOM 2635 O O . THR B 1 11 ? 12.453 29.891 8.422 1 96.25 11 THR B O 1
ATOM 2638 N N . LYS B 1 12 ? 12.945 29.188 6.367 1 96 12 LYS B N 1
ATOM 2639 C CA . LYS B 1 12 ? 11.812 29.859 5.746 1 96 12 LYS B CA 1
ATOM 2640 C C . LYS B 1 12 ? 10.492 29.281 6.262 1 96 12 LYS B C 1
ATOM 2642 O O . LYS B 1 12 ? 9.531 30.031 6.488 1 96 12 LYS B O 1
ATOM 2647 N N . TYR B 1 13 ? 10.492 28.031 6.43 1 97.62 13 TYR B N 1
ATOM 2648 C CA . TYR B 1 13 ? 9.32 27.344 6.965 1 97.62 13 TYR B CA 1
ATOM 2649 C C . TYR B 1 13 ? 9 27.828 8.367 1 97.62 13 TYR B C 1
ATOM 2651 O O . TYR B 1 13 ? 7.863 28.219 8.656 1 97.62 13 TYR B O 1
ATOM 2659 N N . LEU B 1 14 ? 9.992 27.859 9.266 1 97.81 14 LEU B N 1
ATOM 2660 C CA . LEU B 1 14 ? 9.789 28.297 10.633 1 97.81 14 LEU B CA 1
ATOM 2661 C C . LEU B 1 14 ? 9.328 29.75 10.672 1 97.81 14 LEU B C 1
ATOM 2663 O O . LEU B 1 14 ? 8.477 30.109 11.484 1 97.81 14 LEU B O 1
ATOM 2667 N N . SER B 1 15 ? 9.867 30.547 9.789 1 95.81 15 SER B N 1
ATOM 2668 C CA . SER B 1 15 ? 9.469 31.938 9.719 1 95.81 15 SER B CA 1
ATOM 2669 C C . SER B 1 15 ? 8.008 32.094 9.32 1 95.81 15 SER B C 1
ATOM 2671 O O . SER B 1 15 ? 7.301 32.969 9.82 1 95.81 15 SER B O 1
ATOM 2673 N N . TYR B 1 16 ? 7.586 31.234 8.461 1 96.06 16 TYR B N 1
ATOM 2674 C CA . TYR B 1 16 ? 6.219 31.297 7.953 1 96.06 16 TYR B CA 1
ATOM 2675 C C . TYR B 1 16 ? 5.223 30.828 9.008 1 96.06 16 TYR B C 1
ATOM 2677 O O . TYR B 1 16 ? 4.066 31.25 9.008 1 96.06 16 TYR B O 1
ATOM 2685 N N . LEU B 1 17 ? 5.582 30 9.969 1 96.06 17 LEU B N 1
ATOM 2686 C CA . LEU B 1 17 ? 4.688 29.375 10.93 1 96.06 17 LEU B CA 1
ATOM 2687 C C . LEU B 1 17 ? 4.168 30.375 11.945 1 96.06 17 LEU B C 1
ATOM 2689 O O . LEU B 1 17 ? 3.197 30.109 12.656 1 96.06 17 LEU B O 1
ATOM 2693 N N . SER B 1 18 ? 4.801 31.578 11.992 1 90.88 18 SER B N 1
ATOM 2694 C CA . SER B 1 18 ? 4.43 32.562 13.016 1 90.88 18 SER B CA 1
ATOM 2695 C C . SER B 1 18 ? 4.414 31.922 14.406 1 90.88 18 SER B C 1
ATOM 2697 O O . SER B 1 18 ? 3.402 31.969 15.109 1 90.88 18 SER B O 1
ATOM 2699 N N . LEU B 1 19 ? 5.531 31.438 14.828 1 95.12 19 LEU B N 1
ATOM 2700 C CA . LEU B 1 19 ? 5.715 30.734 16.094 1 95.12 19 LEU B CA 1
ATOM 2701 C C . LEU B 1 19 ? 5.539 31.672 17.281 1 95.12 19 LEU B C 1
ATOM 2703 O O . LEU B 1 19 ? 5.754 32.875 17.156 1 95.12 19 LEU B O 1
ATOM 2707 N N . PRO B 1 20 ? 5.152 31.109 18.422 1 94.12 20 PRO B N 1
ATOM 2708 C CA . PRO B 1 20 ? 5.223 31.906 19.641 1 94.12 20 PRO B CA 1
ATOM 2709 C C . PRO B 1 20 ? 6.625 32.469 19.906 1 94.12 20 PRO B C 1
ATOM 2711 O O . PRO B 1 20 ? 7.617 31.844 19.516 1 94.12 20 PRO B O 1
ATOM 2714 N N . ALA B 1 21 ? 6.648 33.5 20.672 1 93.38 21 ALA B N 1
ATOM 2715 C CA . ALA B 1 21 ? 7.879 34.25 20.875 1 93.38 21 ALA B CA 1
ATOM 2716 C C . ALA B 1 21 ? 8.984 33.375 21.422 1 93.38 21 ALA B C 1
ATOM 2718 O O . ALA B 1 21 ? 10.148 33.5 21.047 1 93.38 21 ALA B O 1
ATOM 2719 N N . LYS B 1 22 ? 8.648 32.5 22.25 1 93.5 22 LYS B N 1
ATOM 2720 C CA . LYS B 1 22 ? 9.625 31.641 22.922 1 93.5 22 LYS B CA 1
ATOM 2721 C C . LYS B 1 22 ? 10.422 30.828 21.906 1 93.5 22 LYS B C 1
ATOM 2723 O O . LYS B 1 22 ? 11.555 30.422 22.188 1 93.5 22 LYS B O 1
ATOM 2728 N N . TYR B 1 23 ? 9.922 30.656 20.734 1 96.38 23 TYR B N 1
ATOM 2729 C CA . TYR B 1 23 ? 10.555 29.766 19.766 1 96.38 23 TYR B CA 1
ATOM 2730 C C . TYR B 1 23 ? 11.234 30.578 18.672 1 96.38 23 TYR B C 1
ATOM 2732 O O . TYR B 1 23 ? 11.852 30.016 17.766 1 96.38 23 TYR B O 1
ATOM 2740 N N . HIS B 1 24 ? 11.234 31.906 18.719 1 95.88 24 HIS B N 1
ATOM 2741 C CA . HIS B 1 24 ? 11.781 32.781 17.672 1 95.88 24 HIS B CA 1
ATOM 2742 C C . HIS B 1 24 ? 13.289 32.562 17.531 1 95.88 24 HIS B C 1
ATOM 2744 O O . HIS B 1 24 ? 13.828 32.656 16.422 1 95.88 24 HIS B O 1
ATOM 2750 N N . VAL B 1 25 ? 13.891 32.281 18.594 1 95.69 25 VAL B N 1
ATOM 2751 C CA . VAL B 1 25 ? 15.344 32.188 18.609 1 95.69 25 VAL B CA 1
ATOM 2752 C C . VAL B 1 25 ? 15.789 31 17.766 1 95.69 25 VAL B C 1
ATOM 2754 O O . VAL B 1 25 ? 16.906 31 17.219 1 95.69 25 VAL B O 1
ATOM 2757 N N . TYR B 1 26 ? 14.945 30.047 17.594 1 96.38 26 TYR B N 1
ATOM 2758 C CA . TYR B 1 26 ? 15.328 28.812 16.906 1 96.38 26 TYR B CA 1
ATOM 2759 C C . TYR B 1 26 ? 15.156 28.938 15.398 1 96.38 26 TYR B C 1
ATOM 2761 O O . TYR B 1 26 ? 15.57 28.062 14.648 1 96.38 26 TYR B O 1
ATOM 2769 N N . VAL B 1 27 ? 14.492 30 14.898 1 96.75 27 VAL B N 1
ATOM 2770 C CA . VAL B 1 27 ? 14.297 30.203 13.469 1 96.75 27 VAL B CA 1
ATOM 2771 C C . VAL B 1 27 ? 15.641 30.25 12.758 1 96.75 27 VAL B C 1
ATOM 2773 O O . VAL B 1 27 ? 15.797 29.703 11.664 1 96.75 27 VAL B O 1
ATOM 2776 N N . GLU B 1 28 ? 16.641 30.797 13.398 1 94.31 28 GLU B N 1
ATOM 2777 C CA . GLU B 1 28 ? 17.969 30.938 12.789 1 94.31 28 GLU B CA 1
ATOM 2778 C C . GLU B 1 28 ? 18.828 29.719 13.078 1 94.31 28 GLU B C 1
ATOM 2780 O O . GLU B 1 28 ? 19.875 29.531 12.445 1 94.31 28 GLU B O 1
ATOM 2785 N N . THR B 1 29 ? 18.438 28.969 14.016 1 95.94 29 THR B N 1
ATOM 2786 C CA . THR B 1 29 ? 19.141 27.734 14.375 1 95.94 29 THR B CA 1
ATOM 2787 C C . THR B 1 29 ? 18.172 26.562 14.453 1 95.94 29 THR B C 1
ATOM 2789 O O . THR B 1 29 ? 18.047 25.938 15.508 1 95.94 29 THR B O 1
ATOM 2792 N N . PRO B 1 30 ? 17.609 26.219 13.352 1 96.12 30 PRO B N 1
ATOM 2793 C CA . PRO B 1 30 ? 16.531 25.219 13.352 1 96.12 30 PRO B CA 1
ATOM 2794 C C . PRO B 1 30 ? 16.938 23.906 13.992 1 96.12 30 PRO B C 1
ATOM 2796 O O . PRO B 1 30 ? 16.109 23.219 14.609 1 96.12 30 PRO B O 1
ATOM 2799 N N . HIS B 1 31 ? 18.172 23.484 13.891 1 93.25 31 HIS B N 1
ATOM 2800 C CA . HIS B 1 31 ? 18.641 22.203 14.43 1 93.25 31 HIS B CA 1
ATOM 2801 C C . HIS B 1 31 ? 18.578 22.188 15.953 1 93.25 31 HIS B C 1
ATOM 2803 O O . HIS B 1 31 ? 18.625 21.125 16.562 1 93.25 31 HIS B O 1
ATOM 2809 N N . LEU B 1 32 ? 18.438 23.359 16.578 1 96.56 32 LEU B N 1
ATOM 2810 C CA . LEU B 1 32 ? 18.391 23.469 18.031 1 96.56 32 LEU B CA 1
ATOM 2811 C C . LEU B 1 32 ? 16.953 23.562 18.516 1 96.56 32 LEU B C 1
ATOM 2813 O O . LEU B 1 32 ? 16.703 23.672 19.719 1 96.56 32 LEU B O 1
ATOM 2817 N N . PHE B 1 33 ? 16 23.516 17.578 1 97.69 33 PHE B N 1
ATOM 2818 C CA . PHE B 1 33 ? 14.602 23.516 17.984 1 97.69 33 PHE B CA 1
ATOM 2819 C C . PHE B 1 33 ? 14.352 22.453 19.047 1 97.69 33 PHE B C 1
ATOM 2821 O O . PHE B 1 33 ? 14.797 21.312 18.906 1 97.69 33 PHE B O 1
ATOM 2828 N N . PRO B 1 34 ? 13.664 22.797 20.125 1 97.56 34 PRO B N 1
ATOM 2829 C CA . PRO B 1 34 ? 13.508 21.859 21.234 1 97.56 34 PRO B CA 1
ATOM 2830 C C . PRO B 1 34 ? 12.789 20.578 20.812 1 97.56 34 PRO B C 1
ATOM 2832 O O . PRO B 1 34 ? 11.836 20.625 20.031 1 97.56 34 PRO B O 1
ATOM 2835 N N . LYS B 1 35 ? 13.234 19.5 21.391 1 97.88 35 LYS B N 1
ATOM 2836 C CA . LYS B 1 35 ? 12.625 18.188 21.141 1 97.88 35 LYS B CA 1
ATOM 2837 C C . LYS B 1 35 ? 11.812 17.719 22.344 1 97.88 35 LYS B C 1
ATOM 2839 O O . LYS B 1 35 ? 12.125 16.688 22.938 1 97.88 35 LYS B O 1
ATOM 2844 N N . ASP B 1 36 ? 10.781 18.375 22.578 1 97.44 36 ASP B N 1
ATOM 2845 C CA . ASP B 1 36 ? 9.867 18.016 23.656 1 97.44 36 ASP B CA 1
ATOM 2846 C C . ASP B 1 36 ? 8.414 18.141 23.219 1 97.44 36 ASP B C 1
ATOM 2848 O O . ASP B 1 36 ? 8.141 18.594 22.094 1 97.44 36 ASP B O 1
ATOM 2852 N N . GLU B 1 37 ? 7.492 17.703 24.031 1 97.06 37 GLU B N 1
ATOM 2853 C CA . GLU B 1 37 ? 6.078 17.625 23.672 1 97.06 37 GLU B CA 1
ATOM 2854 C C . GLU B 1 37 ? 5.504 19 23.375 1 97.06 37 GLU B C 1
ATOM 2856 O O . GLU B 1 37 ? 4.711 19.172 22.453 1 97.06 37 GLU B O 1
ATOM 2861 N N . ALA B 1 38 ? 5.836 19.969 24.219 1 96.62 38 ALA B N 1
ATOM 2862 C CA . ALA B 1 38 ? 5.312 21.328 24.047 1 96.62 38 ALA B CA 1
ATOM 2863 C C . ALA B 1 38 ? 5.703 21.891 22.688 1 96.62 38 ALA B C 1
ATOM 2865 O O . ALA B 1 38 ? 4.855 22.422 21.969 1 96.62 38 ALA B O 1
ATOM 2866 N N . ALA B 1 39 ? 6.98 21.812 22.359 1 97.56 39 ALA B N 1
ATOM 2867 C CA . ALA B 1 39 ? 7.48 22.312 21.078 1 97.56 39 ALA B CA 1
ATOM 2868 C C . ALA B 1 39 ? 6.859 21.547 19.906 1 97.56 39 ALA B C 1
ATOM 2870 O O . ALA B 1 39 ? 6.5 22.141 18.891 1 97.56 39 ALA B O 1
ATOM 2871 N N . LEU B 1 40 ? 6.781 20.25 20.062 1 98.31 40 LEU B N 1
ATOM 2872 C CA . LEU B 1 40 ? 6.176 19.406 19.031 1 98.31 40 LEU B CA 1
ATOM 2873 C C . LEU B 1 40 ? 4.723 19.797 18.797 1 98.31 40 LEU B C 1
ATOM 2875 O O . LEU B 1 40 ? 4.262 19.828 17.656 1 98.31 40 LEU B O 1
ATOM 2879 N N . THR B 1 41 ? 4.008 20.094 19.844 1 98 41 THR B N 1
ATOM 2880 C CA . THR B 1 41 ? 2.613 20.5 19.75 1 98 41 THR B CA 1
ATOM 2881 C C . THR B 1 41 ? 2.492 21.844 19.031 1 98 41 THR B C 1
ATOM 2883 O O . THR B 1 41 ? 1.604 22.016 18.188 1 98 41 THR B O 1
ATOM 2886 N N . VAL B 1 42 ? 3.367 22.734 19.344 1 97.44 42 VAL B N 1
ATOM 2887 C CA . VAL B 1 42 ? 3.369 24.031 18.672 1 97.44 42 VAL B CA 1
ATOM 2888 C C . VAL B 1 42 ? 3.594 23.844 17.172 1 97.44 42 VAL B C 1
ATOM 2890 O O . VAL B 1 42 ? 2.859 24.406 16.359 1 97.44 42 VAL B O 1
ATOM 2893 N N . LEU B 1 43 ? 4.625 23.062 16.781 1 98.38 43 LEU B N 1
ATOM 2894 C CA . LEU B 1 43 ? 4.891 22.797 15.367 1 98.38 43 LEU B CA 1
ATOM 2895 C C . LEU B 1 43 ? 3.674 22.172 14.695 1 98.38 43 LEU B C 1
ATOM 2897 O O . LEU B 1 43 ? 3.303 22.578 13.586 1 98.38 43 LEU B O 1
ATOM 2901 N N . PHE B 1 44 ? 3.078 21.219 15.391 1 98.69 44 PHE B N 1
ATOM 2902 C CA . PHE B 1 44 ? 1.907 20.516 14.875 1 98.69 44 PHE B CA 1
ATOM 2903 C C . PHE B 1 44 ? 0.77 21.484 14.594 1 98.69 44 PHE B C 1
ATOM 2905 O O . PHE B 1 44 ? 0.207 21.5 13.5 1 98.69 44 PHE B O 1
ATOM 2912 N N . ARG B 1 45 ? 0.46 22.266 15.539 1 97.94 45 ARG B N 1
ATOM 2913 C CA . ARG B 1 45 ? -0.671 23.188 15.422 1 97.94 45 ARG B CA 1
ATOM 2914 C C . ARG B 1 45 ? -0.393 24.281 14.398 1 97.94 45 ARG B C 1
ATOM 2916 O O . ARG B 1 45 ? -1.295 24.688 13.664 1 97.94 45 ARG B O 1
ATOM 2923 N N . CYS B 1 46 ? 0.818 24.75 14.344 1 97.31 46 CYS B N 1
ATOM 2924 C CA . CYS B 1 46 ? 1.175 25.703 13.297 1 97.31 46 CYS B CA 1
ATOM 2925 C C . CYS B 1 46 ? 1.007 25.062 11.914 1 97.31 46 CYS B C 1
ATOM 2927 O O . CYS B 1 46 ? 0.495 25.703 10.992 1 97.31 46 CYS B O 1
ATOM 2929 N N . GLN B 1 47 ? 1.4 23.828 11.797 1 98.31 47 GLN B N 1
ATOM 2930 C CA . GLN B 1 47 ? 1.299 23.125 10.531 1 98.31 47 GLN B CA 1
ATOM 2931 C C . GLN B 1 47 ? -0.15 23.031 10.055 1 98.31 47 GLN B C 1
ATOM 2933 O O . GLN B 1 47 ? -0.462 23.422 8.93 1 98.31 47 GLN B O 1
ATOM 2938 N N . ILE B 1 48 ? -1.099 22.625 10.93 1 98.19 48 ILE B N 1
ATOM 2939 C CA . ILE B 1 48 ? -2.463 22.344 10.5 1 98.19 48 ILE B CA 1
ATOM 2940 C C . ILE B 1 48 ? -3.227 23.656 10.32 1 98.19 48 ILE B C 1
ATOM 2942 O O . ILE B 1 48 ? -4.312 23.672 9.742 1 98.19 48 ILE B O 1
ATOM 2946 N N . THR B 1 49 ? -2.668 24.781 10.781 1 96.06 49 THR B N 1
ATOM 2947 C CA . THR B 1 49 ? -3.352 26.062 10.641 1 96.06 49 THR B CA 1
ATOM 2948 C C . THR B 1 49 ? -2.783 26.859 9.469 1 96.06 49 THR B C 1
ATOM 2950 O O . THR B 1 49 ? -3.389 27.828 9.016 1 96.06 49 THR B O 1
ATOM 2953 N N . ARG B 1 50 ? -1.639 26.469 8.961 1 96.19 50 ARG B N 1
ATOM 2954 C CA . ARG B 1 50 ? -1.021 27.219 7.871 1 96.19 50 ARG B CA 1
ATOM 2955 C C . ARG B 1 50 ? -1.146 26.469 6.551 1 96.19 50 ARG B C 1
ATOM 2957 O O . ARG B 1 50 ? -1.199 27.078 5.484 1 96.19 50 ARG B O 1
ATOM 2964 N N . PHE B 1 51 ? -1.129 25.219 6.609 1 97.94 51 PHE B N 1
ATOM 2965 C CA . PHE B 1 51 ? -1.164 24.359 5.422 1 97.94 51 PHE B CA 1
ATOM 2966 C C . PHE B 1 51 ? -2.422 23.5 5.406 1 97.94 51 PHE B C 1
ATOM 2968 O O . PHE B 1 51 ? -2.494 22.484 6.098 1 97.94 51 PHE B O 1
ATOM 2975 N N . PRO B 1 52 ? -3.379 23.859 4.598 1 98.19 52 PRO B N 1
ATOM 2976 C CA . PRO B 1 52 ? -4.668 23.156 4.613 1 98.19 52 PRO B CA 1
ATOM 2977 C C . PRO B 1 52 ? -4.594 21.766 3.998 1 98.19 52 PRO B C 1
ATOM 2979 O O . PRO B 1 52 ? -3.77 21.516 3.115 1 98.19 52 PRO B O 1
ATOM 2982 N N . PHE B 1 53 ? -5.41 20.859 4.523 1 98.5 53 PHE B N 1
ATOM 2983 C CA . PHE B 1 53 ? -5.758 19.672 3.756 1 98.5 53 PHE B CA 1
ATOM 2984 C C . PHE B 1 53 ? -6.613 20.031 2.551 1 98.5 53 PHE B C 1
ATOM 2986 O O . PHE B 1 53 ? -7.664 20.656 2.697 1 98.5 53 PHE B O 1
ATOM 2993 N N . GLU B 1 54 ? -6.223 19.641 1.406 1 98.5 54 GLU B N 1
ATOM 2994 C CA . GLU B 1 54 ? -7.012 19.922 0.212 1 98.5 54 GLU B CA 1
ATOM 2995 C C . GLU B 1 54 ? -6.652 18.969 -0.927 1 98.5 54 GLU B C 1
ATOM 2997 O O . GLU B 1 54 ? -5.516 18.516 -1.023 1 98.5 54 GLU B O 1
ATOM 3002 N N . ASN B 1 55 ? -7.602 18.641 -1.724 1 98.12 55 ASN B N 1
ATOM 3003 C CA . ASN B 1 55 ? -7.367 17.766 -2.861 1 98.12 55 ASN B CA 1
ATOM 3004 C C . ASN B 1 55 ? -7.531 18.5 -4.188 1 98.12 55 ASN B C 1
ATOM 3006 O O . ASN B 1 55 ? -7.926 17.906 -5.191 1 98.12 55 ASN B O 1
ATOM 3010 N N . LEU B 1 56 ? -7.262 19.781 -4.219 1 98 56 LEU B N 1
ATOM 3011 C CA . LEU B 1 56 ? -7.535 20.641 -5.359 1 98 56 LEU B CA 1
ATOM 3012 C C . LEU B 1 56 ? -6.695 20.25 -6.566 1 98 56 LEU B C 1
ATOM 3014 O O . LEU B 1 56 ? -7.141 20.375 -7.707 1 98 56 LEU B O 1
ATOM 3018 N N . SER B 1 57 ? -5.48 19.75 -6.383 1 97 57 SER B N 1
ATOM 3019 C CA . SER B 1 57 ? -4.609 19.359 -7.484 1 97 57 SER B CA 1
ATOM 3020 C C . SER B 1 57 ? -5.223 18.219 -8.289 1 97 57 SER B C 1
ATOM 3022 O O . SER B 1 57 ? -4.941 18.078 -9.484 1 97 57 SER B O 1
ATOM 3024 N N . VAL B 1 58 ? -6.031 17.406 -7.676 1 97.69 58 VAL B N 1
ATOM 3025 C CA . VAL B 1 58 ? -6.707 16.312 -8.359 1 97.69 58 VAL B CA 1
ATOM 3026 C C . VAL B 1 58 ? -7.684 16.875 -9.391 1 97.69 58 VAL B C 1
ATOM 3028 O O . VAL B 1 58 ? -7.891 16.266 -10.453 1 97.69 58 VAL B O 1
ATOM 3031 N N . TYR B 1 59 ? -8.266 18.031 -9.125 1 95.69 59 TYR B N 1
ATOM 3032 C CA . TYR B 1 59 ? -9.367 18.531 -9.938 1 95.69 59 TYR B CA 1
ATOM 3033 C C . TYR B 1 59 ? -8.906 19.688 -10.82 1 95.69 59 TYR B C 1
ATOM 3035 O O . TYR B 1 59 ? -9.477 19.922 -11.891 1 95.69 59 TYR B O 1
ATOM 3043 N N . TYR B 1 60 ? -7.887 20.391 -10.414 1 95.19 60 TYR B N 1
ATOM 3044 C CA . TYR B 1 60 ? -7.562 21.641 -11.109 1 95.19 60 TYR B CA 1
ATOM 3045 C C . TYR B 1 60 ? -6.191 21.547 -11.773 1 95.19 60 TYR B C 1
ATOM 3047 O O . TYR B 1 60 ? -5.727 22.5 -12.383 1 95.19 60 TYR B O 1
ATOM 3055 N N . SER B 1 61 ? -5.516 20.438 -11.672 1 94.12 61 SER B N 1
ATOM 3056 C CA . SER B 1 61 ? -4.266 20.234 -12.391 1 94.12 61 SER B CA 1
ATOM 3057 C C . SER B 1 61 ? -4.484 19.438 -13.672 1 94.12 61 SER B C 1
ATOM 3059 O O . SER B 1 61 ? -5.438 18.656 -13.766 1 94.12 61 SER B O 1
ATOM 3061 N N . ALA B 1 62 ? -3.592 19.609 -14.594 1 92.38 62 ALA B N 1
ATOM 3062 C CA . ALA B 1 62 ? -3.707 18.969 -15.898 1 92.38 62 ALA B CA 1
ATOM 3063 C C . ALA B 1 62 ? -3.617 17.453 -15.766 1 92.38 62 ALA B C 1
ATOM 3065 O O . ALA B 1 62 ? -4.344 16.719 -16.453 1 92.38 62 ALA B O 1
ATOM 3066 N N . THR B 1 63 ? -2.787 16.953 -14.938 1 93 63 THR B N 1
ATOM 3067 C CA . THR B 1 63 ? -2.545 15.523 -14.844 1 93 63 THR B CA 1
ATOM 3068 C C . THR B 1 63 ? -3.543 14.867 -13.891 1 93 63 THR B C 1
ATOM 3070 O O . THR B 1 63 ? -3.705 13.648 -13.898 1 93 63 THR B O 1
ATOM 3073 N N . ARG B 1 64 ? -4.121 15.617 -12.977 1 95.75 64 ARG B N 1
ATOM 3074 C CA . ARG B 1 64 ? -5.043 15.164 -11.938 1 95.75 64 ARG B CA 1
ATOM 3075 C C . ARG B 1 64 ? -4.367 14.164 -11.008 1 95.75 64 ARG B C 1
ATOM 3077 O O . ARG B 1 64 ? -5.043 13.391 -10.328 1 95.75 64 ARG B O 1
ATOM 3084 N N . GLN B 1 65 ? -3.068 14.055 -11.07 1 96.94 65 GLN B N 1
ATOM 3085 C CA . GLN B 1 65 ? -2.217 13.227 -10.219 1 96.94 65 GLN B CA 1
ATOM 3086 C C . GLN B 1 65 ? -1.229 14.078 -9.438 1 96.94 65 GLN B C 1
ATOM 3088 O O . GLN B 1 65 ? -0.179 14.461 -9.953 1 96.94 65 GLN B O 1
ATOM 3093 N N . PRO B 1 66 ? -1.564 14.32 -8.188 1 97.75 66 PRO B N 1
ATOM 3094 C CA . PRO B 1 66 ? -0.637 15.117 -7.387 1 97.75 66 PRO B CA 1
ATOM 3095 C C . PRO B 1 66 ? 0.767 14.523 -7.336 1 97.75 66 PRO B C 1
ATOM 3097 O O . PRO B 1 66 ? 0.919 13.297 -7.258 1 97.75 66 PRO B O 1
ATOM 3100 N N . ASN B 1 67 ? 1.766 15.352 -7.48 1 98.12 67 ASN B N 1
ATOM 3101 C CA . ASN B 1 67 ? 3.162 14.961 -7.305 1 98.12 67 ASN B CA 1
ATOM 3102 C C . ASN B 1 67 ? 3.59 15.062 -5.844 1 98.12 67 ASN B C 1
ATOM 3104 O O . ASN B 1 67 ? 3.59 16.156 -5.266 1 98.12 67 ASN B O 1
ATOM 3108 N N . ILE B 1 68 ? 4.012 13.922 -5.223 1 98.69 68 ILE B N 1
ATOM 3109 C CA . ILE B 1 68 ? 4.262 13.93 -3.783 1 98.69 68 ILE B CA 1
ATOM 3110 C C . ILE B 1 68 ? 5.766 13.93 -3.521 1 98.69 68 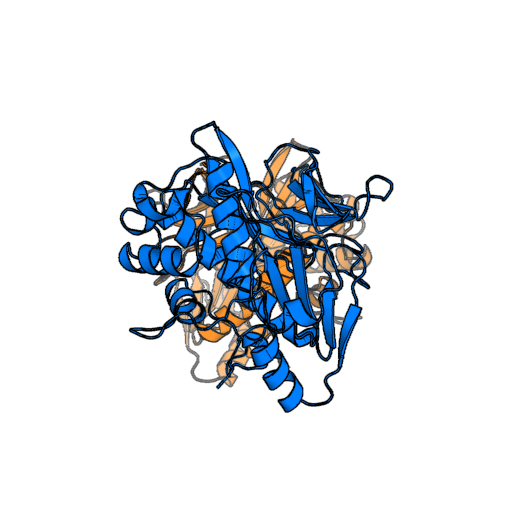ILE B C 1
ATOM 3112 O O . ILE B 1 68 ? 6.207 13.633 -2.408 1 98.69 68 ILE B O 1
ATOM 3116 N N . ASP B 1 69 ? 6.547 14.195 -4.547 1 98.5 69 ASP B N 1
ATOM 3117 C CA . ASP B 1 69 ? 7.973 14.43 -4.344 1 98.5 69 ASP B CA 1
ATOM 3118 C C . ASP B 1 69 ? 8.211 15.594 -3.387 1 98.5 69 ASP B C 1
ATOM 3120 O O . ASP B 1 69 ? 7.605 16.656 -3.535 1 98.5 69 ASP B O 1
ATOM 3124 N N . PRO B 1 70 ? 9.102 15.406 -2.434 1 98.38 70 PRO B N 1
ATOM 3125 C CA . PRO B 1 70 ? 9.273 16.438 -1.4 1 98.38 70 PRO B CA 1
ATOM 3126 C C . PRO B 1 70 ? 9.648 17.797 -1.979 1 98.38 70 PRO B C 1
ATOM 3128 O O . PRO B 1 70 ? 9.188 18.828 -1.484 1 98.38 70 PRO B O 1
ATOM 3131 N N . ASP B 1 71 ? 10.508 17.844 -3.006 1 97.81 71 ASP B N 1
ATOM 3132 C CA . ASP B 1 71 ? 10.875 19.125 -3.605 1 97.81 71 ASP B CA 1
ATOM 3133 C C . ASP B 1 71 ? 9.664 19.797 -4.242 1 97.81 71 ASP B C 1
ATOM 3135 O O . ASP B 1 71 ? 9.492 21.016 -4.133 1 97.81 71 ASP B O 1
ATOM 3139 N N . THR B 1 72 ? 8.867 19.031 -4.938 1 97.75 72 THR B N 1
ATOM 3140 C CA . THR B 1 72 ? 7.633 19.547 -5.535 1 97.75 72 THR B CA 1
ATOM 3141 C C . THR B 1 72 ? 6.68 20.047 -4.457 1 97.75 72 THR B C 1
ATOM 3143 O O . THR B 1 72 ? 6.043 21.094 -4.621 1 97.75 72 THR B O 1
ATOM 3146 N N . LEU B 1 73 ? 6.629 19.344 -3.395 1 98.44 73 LEU B N 1
ATOM 3147 C CA . LEU B 1 73 ? 5.754 19.734 -2.291 1 98.44 73 LEU B CA 1
ATOM 3148 C C . LEU B 1 73 ? 6.211 21.047 -1.67 1 98.44 73 LEU B C 1
ATOM 3150 O O . LEU B 1 73 ? 5.387 21.891 -1.316 1 98.44 73 LEU B O 1
ATOM 3154 N N . TYR B 1 74 ? 7.516 21.172 -1.479 1 98.06 74 TYR B N 1
ATOM 3155 C CA . TYR B 1 74 ? 8.023 22.438 -0.949 1 98.06 74 TYR B CA 1
ATOM 3156 C C . TYR B 1 74 ? 7.621 23.609 -1.838 1 98.06 74 TYR B C 1
ATOM 3158 O O . TYR B 1 74 ? 7.109 24.609 -1.35 1 98.06 74 TYR B O 1
ATOM 3166 N N . SER B 1 75 ? 7.859 23.453 -3.133 1 97.12 75 SER B N 1
ATOM 3167 C CA . SER B 1 75 ? 7.52 24.516 -4.07 1 97.12 75 SER B CA 1
ATOM 3168 C C . SER B 1 75 ? 6.023 24.828 -4.043 1 97.12 75 SER B C 1
ATOM 3170 O O . SER B 1 75 ? 5.621 25.984 -4.094 1 97.12 75 SER B O 1
ATOM 3172 N N . LYS B 1 76 ? 5.223 23.812 -3.936 1 96.5 76 LYS B N 1
ATOM 3173 C CA . LYS B 1 76 ? 3.773 23.969 -3.912 1 96.5 76 LYS B CA 1
ATOM 3174 C C . LYS B 1 76 ? 3.328 24.75 -2.682 1 96.5 76 LYS B C 1
ATOM 3176 O O . LYS B 1 76 ? 2.473 25.641 -2.779 1 96.5 76 LYS B O 1
ATOM 3181 N N . MET B 1 77 ? 3.916 24.469 -1.549 1 97.5 77 MET B N 1
ATOM 3182 C CA . MET B 1 77 ? 3.41 25 -0.284 1 97.5 77 MET B CA 1
ATOM 3183 C C . MET B 1 77 ? 4.172 26.266 0.124 1 97.5 77 MET B C 1
ATOM 3185 O O . MET B 1 77 ? 3.572 27.25 0.559 1 97.5 77 MET B O 1
ATOM 3189 N N . MET B 1 78 ? 5.504 26.266 -0.096 1 97.25 78 MET B N 1
ATOM 3190 C CA . MET B 1 78 ? 6.355 27.359 0.366 1 97.25 78 MET B CA 1
ATOM 3191 C C . MET B 1 78 ? 6.715 28.297 -0.785 1 97.25 78 MET B C 1
ATOM 3193 O O . MET B 1 78 ? 7.27 29.375 -0.565 1 97.25 78 MET B O 1
ATOM 3197 N N . GLY B 1 79 ? 6.355 27.859 -1.979 1 94.44 79 GLY B N 1
ATOM 3198 C CA . GLY B 1 79 ? 6.719 28.641 -3.143 1 94.44 79 GLY B CA 1
ATOM 3199 C C . GLY B 1 79 ? 8.039 28.219 -3.762 1 94.44 79 GLY B C 1
ATOM 3200 O O . GLY B 1 79 ? 8.836 27.531 -3.121 1 94.44 79 GLY B O 1
ATOM 3201 N N . ALA B 1 80 ? 8.148 28.594 -5.016 1 86.88 80 ALA B N 1
ATOM 3202 C CA . ALA B 1 80 ? 9.383 28.312 -5.742 1 86.88 80 ALA B CA 1
ATOM 3203 C C . ALA B 1 80 ? 10.281 29.547 -5.781 1 86.88 80 ALA B C 1
ATOM 3205 O O . ALA B 1 80 ? 9.797 30.672 -5.91 1 86.88 80 ALA B O 1
ATOM 3206 N N . GLY B 1 81 ? 11.555 29.375 -5.664 1 79.94 81 GLY B N 1
ATOM 3207 C CA . GLY B 1 81 ? 12.5 30.469 -5.758 1 79.94 81 GLY B CA 1
ATOM 3208 C C . GLY B 1 81 ? 12.289 31.531 -4.688 1 79.94 81 GLY B C 1
ATOM 3209 O O . GLY B 1 81 ? 12.305 31.219 -3.494 1 79.94 81 GLY B O 1
ATOM 3210 N N . GLU B 1 82 ? 11.984 32.75 -5.121 1 78.94 82 GLU B N 1
ATOM 3211 C CA . GLU B 1 82 ? 11.844 33.875 -4.203 1 78.94 82 GLU B CA 1
ATOM 3212 C C . GLU B 1 82 ? 10.375 34.125 -3.861 1 78.94 82 GLU B C 1
ATOM 3214 O O . GLU B 1 82 ? 10.062 35.031 -3.076 1 78.94 82 GLU B O 1
ATOM 3219 N N . THR B 1 83 ? 9.555 33.25 -4.422 1 82.44 83 THR B N 1
ATOM 3220 C CA . THR B 1 83 ? 8.125 33.406 -4.133 1 82.44 83 THR B CA 1
ATOM 3221 C C . THR B 1 83 ? 7.805 32.844 -2.748 1 82.44 83 THR B C 1
ATOM 3223 O O . THR B 1 83 ? 8.359 31.812 -2.336 1 82.44 83 THR B O 1
ATOM 3226 N N . GLY B 1 84 ? 6.988 33.562 -2.035 1 85.62 84 GLY B N 1
ATOM 3227 C CA . GLY B 1 84 ? 6.602 33.188 -0.691 1 85.62 84 GLY B CA 1
ATOM 3228 C C . GLY B 1 84 ? 5.574 32.062 -0.673 1 85.62 84 GLY B C 1
ATOM 3229 O O . GLY B 1 84 ? 5.266 31.469 -1.715 1 85.62 84 GLY B O 1
ATOM 3230 N N . PRO B 1 85 ? 5.215 31.719 0.483 1 90.25 85 PRO B N 1
ATOM 3231 C CA . PRO B 1 85 ? 4.234 30.641 0.631 1 90.25 85 PRO B CA 1
ATOM 3232 C C . PRO B 1 85 ? 2.959 30.891 -0.171 1 90.25 85 PRO B C 1
ATOM 3234 O O . PRO B 1 85 ? 2.502 32.031 -0.273 1 90.25 85 PRO B O 1
ATOM 3237 N N . THR B 1 86 ? 2.41 29.875 -0.71 1 91.81 86 THR B N 1
ATOM 3238 C CA . THR B 1 86 ? 1.346 29.969 -1.704 1 91.81 86 THR B CA 1
ATOM 3239 C C . THR B 1 86 ? -0.025 29.891 -1.039 1 91.81 86 THR B C 1
ATOM 3241 O O . THR B 1 86 ? -1.044 30.188 -1.666 1 91.81 86 THR B O 1
ATOM 3244 N N . GLY B 1 87 ? -0.005 29.453 0.238 1 93 87 GLY B N 1
ATOM 3245 C CA . GLY B 1 87 ? -1.272 29.188 0.896 1 93 87 GLY B CA 1
ATOM 3246 C C . GLY B 1 87 ? -1.792 27.781 0.623 1 93 87 GLY B C 1
ATOM 3247 O O . GLY B 1 87 ? -2.729 27.328 1.28 1 93 87 GLY B O 1
ATOM 3248 N N . ARG B 1 88 ? -1.126 27.109 -0.287 1 96.88 88 ARG B N 1
ATOM 3249 C CA . ARG B 1 88 ? -1.525 25.75 -0.648 1 96.88 88 ARG B CA 1
ATOM 3250 C C . ARG B 1 88 ? -1.097 24.75 0.419 1 96.88 88 ARG B C 1
ATOM 3252 O O . ARG B 1 88 ? -0.139 24.984 1.157 1 96.88 88 ARG B O 1
ATOM 3259 N N . GLY B 1 89 ? -1.792 23.734 0.56 1 98.12 89 GLY B N 1
ATOM 3260 C CA . GLY B 1 89 ? -1.424 22.484 1.208 1 98.12 89 GLY B CA 1
ATOM 3261 C C . GLY B 1 89 ? -1.462 21.297 0.271 1 98.12 89 GLY B C 1
ATOM 3262 O O . GLY B 1 89 ? -0.848 21.312 -0.798 1 98.12 89 GLY B O 1
ATOM 3263 N N . GLY B 1 90 ? -2.33 20.344 0.677 1 98.38 90 GLY B N 1
ATOM 3264 C CA . GLY B 1 90 ? -2.496 19.125 -0.09 1 98.38 90 GLY B CA 1
ATOM 3265 C C . GLY B 1 90 ? -3.268 18.047 0.658 1 98.38 90 GLY B C 1
ATOM 3266 O O . GLY B 1 90 ? -3.672 18.25 1.804 1 98.38 90 GLY B O 1
ATOM 3267 N N . TYR B 1 91 ? -3.57 17.016 -0.047 1 98.12 91 TYR B N 1
ATOM 3268 C CA . TYR B 1 91 ? -4.273 15.961 0.669 1 98.12 91 TYR B CA 1
ATOM 3269 C C . TYR B 1 91 ? -3.316 15.18 1.561 1 98.12 91 TYR B C 1
ATOM 3271 O O . TYR B 1 91 ? -2.172 15.586 1.764 1 98.12 91 TYR B O 1
ATOM 3279 N N . CYS B 1 92 ? -3.748 14.109 2.234 1 98.56 92 CYS B N 1
ATOM 3280 C CA . CYS B 1 92 ? -3.119 13.477 3.389 1 98.56 92 CYS B CA 1
ATOM 3281 C C . CYS B 1 92 ? -1.662 13.141 3.098 1 98.56 92 CYS B C 1
ATOM 3283 O O . CYS B 1 92 ? -0.789 13.352 3.939 1 98.56 92 CYS B O 1
ATOM 3285 N N . LEU B 1 93 ? -1.372 12.656 1.886 1 98.88 93 LEU B N 1
ATOM 3286 C CA . LEU B 1 93 ? -0.005 12.258 1.567 1 98.88 93 LEU B CA 1
ATOM 3287 C C . LEU B 1 93 ? 0.898 13.484 1.436 1 98.88 93 LEU B C 1
ATOM 3289 O O . LEU B 1 93 ? 2.018 13.492 1.953 1 98.88 93 LEU B O 1
ATOM 3293 N N . GLU B 1 94 ? 0.44 14.508 0.801 1 98.81 94 GLU B N 1
ATOM 3294 C CA . GLU B 1 94 ? 1.239 15.695 0.529 1 98.81 94 GLU B CA 1
ATOM 3295 C C . GLU B 1 94 ? 1.627 16.406 1.823 1 98.81 94 GLU B C 1
ATOM 3297 O O . GLU B 1 94 ? 2.812 16.609 2.094 1 98.81 94 GLU B O 1
ATOM 3302 N N . VAL B 1 95 ? 0.682 16.719 2.625 1 98.88 95 VAL B N 1
ATOM 3303 C CA . VAL B 1 95 ? 0.959 17.547 3.791 1 98.88 95 VAL B CA 1
ATOM 3304 C C . VAL B 1 95 ? 1.743 16.75 4.824 1 98.88 95 VAL B C 1
ATOM 3306 O O . VAL B 1 95 ? 2.584 17.297 5.543 1 98.88 95 VAL B O 1
ATOM 3309 N N . ASN B 1 96 ? 1.486 15.43 4.973 1 98.94 96 ASN B N 1
ATOM 3310 C CA . ASN B 1 96 ? 2.236 14.625 5.93 1 98.94 96 ASN B CA 1
ATOM 3311 C C . ASN B 1 96 ? 3.674 14.406 5.473 1 98.94 96 ASN B C 1
ATOM 3313 O O . ASN B 1 96 ? 4.594 14.375 6.289 1 98.94 96 ASN B O 1
ATOM 3317 N N . ILE B 1 97 ? 3.881 14.188 4.164 1 98.94 97 ILE B N 1
ATOM 3318 C CA . ILE B 1 97 ? 5.238 14.023 3.658 1 98.94 97 ILE B CA 1
ATOM 3319 C C . ILE B 1 97 ? 6.016 15.328 3.824 1 98.94 97 ILE B C 1
ATOM 3321 O O . ILE B 1 97 ? 7.18 15.32 4.23 1 98.94 97 ILE B O 1
ATOM 3325 N N . PHE B 1 98 ? 5.406 16.438 3.469 1 98.88 98 PHE B N 1
ATOM 3326 C CA . PHE B 1 98 ? 6.016 17.734 3.676 1 98.88 98 PHE B CA 1
ATOM 3327 C C . PHE B 1 98 ? 6.426 17.922 5.133 1 98.88 98 PHE B C 1
ATOM 3329 O O . PHE B 1 98 ? 7.578 18.266 5.422 1 98.88 98 PHE B O 1
ATOM 3336 N N . PHE B 1 99 ? 5.52 17.656 6.047 1 98.94 99 PHE B N 1
ATOM 3337 C CA . PHE B 1 99 ? 5.77 17.812 7.477 1 98.94 99 PHE B CA 1
ATOM 3338 C C . PHE B 1 99 ? 6.859 16.844 7.938 1 98.94 99 PHE B C 1
ATOM 3340 O O . PHE B 1 99 ? 7.684 17.203 8.789 1 98.94 99 PHE B O 1
ATOM 3347 N N . HIS B 1 100 ? 6.852 15.633 7.395 1 98.75 100 HIS B N 1
ATOM 3348 C CA . HIS B 1 100 ? 7.871 14.633 7.695 1 98.75 100 HIS B CA 1
ATOM 3349 C C . HIS B 1 100 ? 9.273 15.195 7.461 1 98.75 100 HIS B C 1
ATOM 3351 O O . HIS B 1 100 ? 10.133 15.102 8.336 1 98.75 100 HIS B O 1
ATOM 3357 N N . HIS B 1 101 ? 9.445 15.734 6.336 1 98.75 101 HIS B N 1
ATOM 3358 C CA . HIS B 1 101 ? 10.773 16.219 5.98 1 98.75 101 HIS B CA 1
ATOM 3359 C C . HIS B 1 101 ? 11.133 17.484 6.754 1 98.75 101 HIS B C 1
ATOM 3361 O O . HIS B 1 101 ? 12.305 17.719 7.039 1 98.75 101 HIS B O 1
ATOM 3367 N N . MET B 1 102 ? 10.133 18.297 7.094 1 98.81 102 MET B N 1
ATOM 3368 C CA . MET B 1 102 ? 10.398 19.422 7.977 1 98.81 102 MET B CA 1
ATOM 3369 C C . MET B 1 102 ? 10.867 18.953 9.344 1 98.81 102 MET B C 1
ATOM 3371 O O . MET B 1 102 ? 11.844 19.453 9.883 1 98.81 102 MET B O 1
ATOM 3375 N N . LEU B 1 103 ? 10.141 17.969 9.914 1 98.56 103 LEU B N 1
ATOM 3376 C CA . LEU B 1 103 ? 10.516 17.422 11.211 1 98.56 103 LEU B CA 1
ATOM 3377 C C . LEU B 1 103 ? 11.93 16.844 11.172 1 98.56 103 LEU B C 1
ATOM 3379 O O . LEU B 1 103 ? 12.727 17.062 12.078 1 98.56 103 LEU B O 1
ATOM 3383 N N . ARG B 1 104 ? 12.195 16.125 10.148 1 97.31 104 ARG B N 1
ATOM 3384 C CA . ARG B 1 104 ? 13.539 15.57 9.992 1 97.31 104 ARG B CA 1
ATOM 3385 C C . ARG B 1 104 ? 14.586 16.672 9.938 1 97.31 104 ARG B C 1
ATOM 3387 O O . ARG B 1 104 ? 15.641 16.578 10.555 1 97.31 104 ARG B O 1
ATOM 3394 N N . GLY B 1 105 ? 14.297 17.672 9.164 1 97.62 105 GLY B N 1
ATOM 3395 C CA . GLY B 1 105 ? 15.211 18.797 9.039 1 97.62 105 GLY B CA 1
ATOM 3396 C C . GLY B 1 105 ? 15.453 19.516 10.352 1 97.62 105 GLY B C 1
ATOM 3397 O O . GLY B 1 105 ? 16.531 20.078 10.562 1 97.62 105 GLY B O 1
ATOM 3398 N N . LEU B 1 106 ? 14.508 19.5 11.18 1 98.19 106 LEU B N 1
ATOM 3399 C CA . LEU B 1 106 ? 14.617 20.125 12.492 1 98.19 106 LEU B CA 1
ATOM 3400 C C . LEU B 1 106 ? 15.359 19.219 13.469 1 98.19 106 LEU B C 1
ATOM 3402 O O . LEU B 1 106 ? 15.656 19.625 14.594 1 98.19 106 LEU B O 1
ATOM 3406 N N . GLY B 1 107 ? 15.586 17.984 13.055 1 96.38 107 GLY B N 1
ATOM 3407 C CA . GLY B 1 107 ? 16.391 17.078 13.859 1 96.38 107 GLY B CA 1
ATOM 3408 C C . GLY B 1 107 ? 15.555 16.094 14.656 1 96.38 107 GLY B C 1
ATOM 3409 O O . GLY B 1 107 ? 16.078 15.391 15.523 1 96.38 107 GLY B O 1
ATOM 3410 N N . PHE B 1 108 ? 14.312 16.031 14.43 1 97.25 108 PHE B N 1
ATOM 3411 C CA . PHE B 1 108 ? 13.477 15.055 15.125 1 97.25 108 PHE B CA 1
ATOM 3412 C C . PHE B 1 108 ? 13.719 13.648 14.578 1 97.25 108 PHE B C 1
ATOM 3414 O O . PHE B 1 108 ? 14.008 13.477 13.391 1 97.25 108 PHE B O 1
ATOM 3421 N N . GLU B 1 109 ? 13.641 12.68 15.445 1 95.88 109 GLU B N 1
ATOM 3422 C CA . GLU B 1 109 ? 13.562 11.281 15.031 1 95.88 109 GLU B CA 1
ATOM 3423 C C . GLU B 1 109 ? 12.148 10.914 14.609 1 95.88 109 GLU B C 1
ATOM 3425 O O . GLU B 1 109 ? 11.25 10.797 15.453 1 95.88 109 GLU B O 1
ATOM 3430 N N . VAL B 1 110 ? 11.961 10.75 13.32 1 96.94 110 VAL B N 1
ATOM 3431 C CA . VAL B 1 110 ? 10.602 10.586 12.812 1 96.94 110 VAL B CA 1
ATOM 3432 C C . VAL B 1 110 ? 10.594 9.562 11.68 1 96.94 110 VAL B C 1
ATOM 3434 O O . VAL B 1 110 ? 11.539 9.5 10.883 1 96.94 110 VAL B O 1
ATOM 3437 N N . T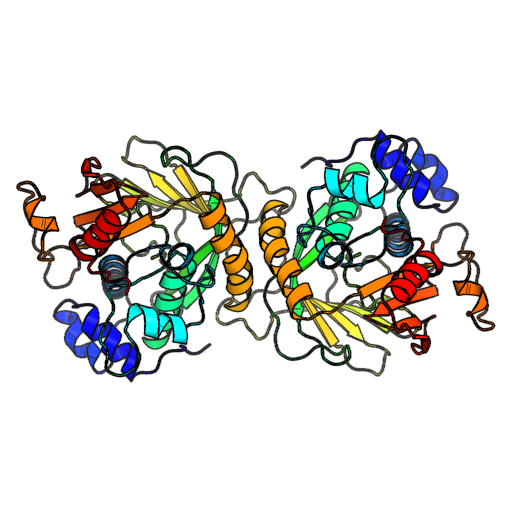YR B 1 111 ? 9.578 8.727 11.562 1 96.5 111 TYR B N 1
ATOM 3438 C CA . TYR B 1 111 ? 9.312 7.852 10.43 1 96.5 111 TYR B CA 1
ATOM 3439 C C . TYR B 1 111 ? 7.84 7.875 10.055 1 96.5 111 TYR B C 1
ATOM 3441 O O . TYR B 1 111 ? 7.012 8.406 10.797 1 96.5 111 TYR B O 1
ATOM 3449 N N . THR B 1 112 ? 7.531 7.367 8.875 1 97.19 112 THR B N 1
ATOM 3450 C CA . THR B 1 112 ? 6.164 7.418 8.367 1 97.19 112 THR B CA 1
ATOM 3451 C C . THR B 1 112 ? 5.504 6.047 8.453 1 97.19 112 THR B C 1
ATOM 3453 O O . THR B 1 112 ? 6.188 5.02 8.414 1 97.19 112 THR B O 1
ATOM 3456 N N . VAL B 1 113 ? 4.219 6.082 8.586 1 97.56 113 VAL B N 1
ATOM 3457 C CA . VAL B 1 113 ? 3.406 4.871 8.586 1 97.56 113 VAL B CA 1
ATOM 3458 C C . VAL B 1 113 ? 2.262 5.016 7.586 1 97.56 113 VAL B C 1
ATOM 3460 O O . VAL B 1 113 ? 1.796 6.125 7.32 1 97.56 113 VAL B O 1
ATOM 3463 N N . GLY B 1 114 ? 1.888 3.945 7 1 98.06 114 GLY B N 1
ATOM 3464 C CA . GLY B 1 114 ? 0.719 3.896 6.137 1 98.06 114 GLY B CA 1
ATOM 3465 C C . GLY B 1 114 ? -0.524 3.391 6.84 1 98.06 114 GLY B C 1
ATOM 3466 O O . GLY B 1 114 ? -0.449 2.479 7.664 1 98.06 114 GLY B O 1
ATOM 3467 N N . ALA B 1 115 ? -1.679 3.963 6.473 1 98.62 115 ALA B N 1
ATOM 3468 C CA . ALA B 1 115 ? -2.887 3.656 7.234 1 98.62 115 ALA B CA 1
ATOM 3469 C C . ALA B 1 115 ? -4.035 3.268 6.309 1 98.62 115 ALA B C 1
ATOM 3471 O O . ALA B 1 115 ? -4.086 3.705 5.156 1 98.62 115 ALA B O 1
ATOM 3472 N N . ARG B 1 116 ? -4.953 2.449 6.871 1 97.88 116 ARG B N 1
ATOM 3473 C CA . ARG B 1 116 ? -6.199 2.033 6.238 1 97.88 116 ARG B CA 1
ATOM 3474 C C . ARG B 1 116 ? -7.379 2.832 6.777 1 97.88 116 ARG B C 1
ATOM 3476 O O . ARG B 1 116 ? -7.637 2.83 7.984 1 97.88 116 ARG B O 1
ATOM 3483 N N . ASN B 1 117 ? -8.117 3.457 5.891 1 97.38 117 ASN B N 1
ATOM 3484 C CA . ASN B 1 117 ? -9.289 4.223 6.305 1 97.38 117 ASN B CA 1
ATOM 3485 C C . ASN B 1 117 ? -10.547 3.354 6.328 1 97.38 117 ASN B C 1
ATOM 3487 O O . ASN B 1 117 ? -10.633 2.363 5.602 1 97.38 117 ASN B O 1
ATOM 3491 N N . ARG B 1 118 ? -11.469 3.738 7.082 1 96.62 118 ARG B N 1
ATOM 3492 C CA . ARG B 1 118 ? -12.844 3.273 6.926 1 96.62 118 ARG B CA 1
ATOM 3493 C C . ARG B 1 118 ? -13.672 4.266 6.117 1 96.62 118 ARG B C 1
ATOM 3495 O O . ARG B 1 118 ? -13.5 5.48 6.25 1 96.62 118 ARG B O 1
ATOM 3502 N N . ASP B 1 119 ? -14.5 3.742 5.352 1 92.38 119 ASP B N 1
ATOM 3503 C CA . ASP B 1 119 ? -15.43 4.617 4.641 1 92.38 119 ASP B CA 1
ATOM 3504 C C . ASP B 1 119 ? -16.375 5.324 5.613 1 92.38 119 ASP B C 1
ATOM 3506 O O . ASP B 1 119 ? -16.609 4.836 6.719 1 92.38 119 ASP B O 1
ATOM 3510 N N . ARG B 1 120 ? -16.797 6.539 5.117 1 91.25 120 ARG B N 1
ATOM 3511 C CA . ARG B 1 120 ? -17.672 7.316 5.984 1 91.25 120 ARG B CA 1
ATOM 3512 C C . ARG B 1 120 ? -18.984 7.652 5.277 1 91.25 120 ARG B C 1
ATOM 3514 O O . ARG B 1 120 ? -18.984 7.926 4.074 1 91.25 120 ARG B O 1
ATOM 3521 N N . VAL B 1 121 ? -20.047 7.586 5.965 1 86.38 121 VAL B N 1
ATOM 3522 C CA . VAL B 1 121 ? -21.344 8.125 5.566 1 86.38 121 VAL B CA 1
ATOM 3523 C C . VAL B 1 121 ? -21.734 9.25 6.52 1 86.38 121 VAL B C 1
ATOM 3525 O O . VAL B 1 121 ? -21.875 9.031 7.727 1 86.38 121 VAL B O 1
ATOM 3528 N N . ASN B 1 122 ? -21.859 10.391 5.969 1 81.19 122 ASN B N 1
ATOM 3529 C CA . ASN B 1 122 ? -22.172 11.562 6.773 1 81.19 122 ASN B CA 1
ATOM 3530 C C . ASN B 1 122 ? -21.172 11.758 7.902 1 81.19 122 ASN B C 1
ATOM 3532 O O . ASN B 1 122 ? -21.547 11.984 9.055 1 81.19 122 ASN B O 1
ATOM 3536 N N . GLY B 1 123 ? -20.031 11.453 7.547 1 82.38 123 GLY B N 1
ATOM 3537 C CA . GLY B 1 123 ? -18.953 11.703 8.477 1 82.38 123 GLY B CA 1
ATOM 3538 C C . GLY B 1 123 ? -18.734 10.57 9.461 1 82.38 123 GLY B C 1
ATOM 3539 O O . GLY B 1 123 ? -17.766 10.594 10.242 1 82.38 123 GLY B O 1
ATOM 3540 N N . ILE B 1 124 ? -19.547 9.578 9.445 1 89.69 124 ILE B N 1
ATOM 3541 C CA . ILE B 1 124 ? -19.469 8.477 10.398 1 89.69 124 ILE B CA 1
ATOM 3542 C C . ILE B 1 124 ? -18.859 7.254 9.719 1 89.69 124 ILE B C 1
ATOM 3544 O O . ILE B 1 124 ? -19.375 6.773 8.711 1 89.69 124 ILE B O 1
ATOM 3548 N N . PRO B 1 125 ? 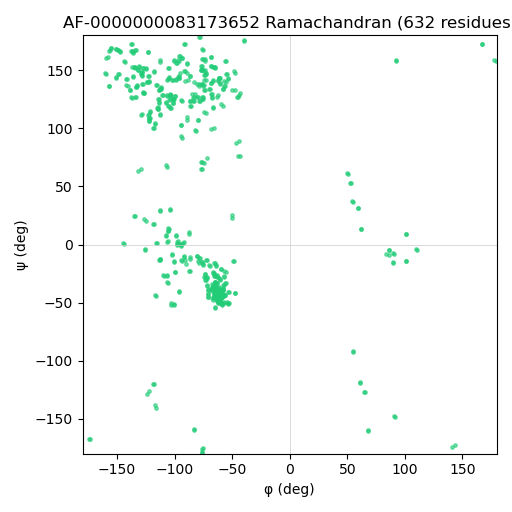-17.797 6.746 10.32 1 94.06 125 PRO B N 1
ATOM 3549 C CA . PRO B 1 125 ? -17.172 5.559 9.727 1 94.06 125 PRO B CA 1
ATOM 3550 C C . PRO B 1 125 ? -18.125 4.367 9.656 1 94.06 125 PRO B C 1
ATOM 3552 O O . PRO B 1 125 ? -18.906 4.141 10.586 1 94.06 125 PRO B O 1
ATOM 3555 N N . GLN B 1 126 ? -18.031 3.717 8.531 1 92.81 126 GLN B N 1
ATOM 3556 C CA . GLN B 1 126 ? -18.859 2.545 8.281 1 92.81 126 GLN B CA 1
ATOM 3557 C C . GLN B 1 126 ? -18.031 1.354 7.832 1 92.81 126 GLN B C 1
ATOM 3559 O O . GLN B 1 126 ? -16.969 1.528 7.223 1 92.81 126 GLN B O 1
ATOM 3564 N N . GLY B 1 127 ? -18.562 0.133 8.242 1 93 127 GLY B N 1
ATOM 3565 C CA . GLY B 1 127 ? -17.984 -1.076 7.688 1 93 127 GLY B CA 1
ATOM 3566 C C . GLY B 1 127 ? -16.562 -1.324 8.156 1 93 127 GLY B C 1
ATOM 3567 O O . GLY B 1 127 ? -16.156 -0.829 9.203 1 93 127 GLY B O 1
ATOM 3568 N N . ASP B 1 128 ? -15.844 -2.127 7.414 1 94.12 128 ASP B N 1
ATOM 3569 C CA . ASP B 1 128 ? -14.477 -2.52 7.754 1 94.12 128 ASP B CA 1
ATOM 3570 C C . ASP B 1 128 ? -13.461 -1.574 7.121 1 94.12 128 ASP B C 1
ATOM 3572 O O . ASP B 1 128 ? -13.82 -0.703 6.328 1 94.12 128 ASP B O 1
ATOM 3576 N N . TYR B 1 129 ? -12.219 -1.748 7.488 1 96.5 129 TYR B N 1
ATOM 3577 C CA . TYR B 1 129 ? -11.133 -0.943 6.941 1 96.5 129 TYR B CA 1
ATOM 3578 C C . TYR B 1 129 ? -10.898 -1.263 5.469 1 96.5 129 TYR B C 1
ATOM 3580 O O . TYR B 1 129 ? -10.984 -2.424 5.059 1 96.5 129 TYR B O 1
ATOM 3588 N N . GLY B 1 130 ? -10.656 -0.225 4.695 1 96.5 130 GLY B N 1
ATOM 3589 C CA . GLY B 1 130 ? -10.25 -0.384 3.307 1 96.5 130 GLY B CA 1
ATOM 3590 C C . GLY B 1 130 ? -8.766 -0.635 3.143 1 96.5 130 GLY B C 1
ATOM 3591 O O . GLY B 1 130 ? -8.125 -1.184 4.039 1 96.5 130 GLY B O 1
ATOM 3592 N N . GLY B 1 131 ? -8.234 -0.389 1.974 1 96.94 131 GLY B N 1
ATOM 3593 C CA . GLY B 1 131 ? -6.809 -0.507 1.717 1 96.94 131 GLY B CA 1
ATOM 3594 C C . GLY B 1 131 ? -6.008 0.671 2.238 1 96.94 131 GLY B C 1
ATOM 3595 O O . GLY B 1 131 ? -6.566 1.592 2.838 1 96.94 131 GLY B O 1
ATOM 3596 N N . TRP B 1 132 ? -4.695 0.604 2.064 1 97.12 132 TRP B N 1
ATOM 3597 C CA . TRP B 1 132 ? -3.83 1.706 2.469 1 97.12 132 TRP B CA 1
ATOM 3598 C C . TRP B 1 132 ? -4.094 2.945 1.617 1 97.12 132 TRP B C 1
ATOM 3600 O O . TRP B 1 132 ? -3.855 2.934 0.407 1 97.12 132 TRP B O 1
ATOM 3610 N N . VAL B 1 133 ? -4.531 4.02 2.246 1 98 133 VAL B N 1
ATOM 3611 C CA . VAL B 1 133 ? -4.809 5.215 1.461 1 98 133 VAL B CA 1
ATOM 3612 C C . VAL B 1 133 ? -4.426 6.461 2.262 1 98 133 VAL B C 1
ATOM 3614 O O . VAL B 1 133 ? -4.676 7.586 1.826 1 98 133 VAL B O 1
ATOM 3617 N N . HIS B 1 134 ? -3.941 6.336 3.428 1 98.56 134 HIS B N 1
ATOM 3618 C CA . HIS B 1 134 ? -3.613 7.422 4.344 1 98.56 134 HIS B CA 1
ATOM 3619 C C . HIS B 1 134 ? -2.238 7.219 4.969 1 98.56 134 HIS B C 1
ATOM 3621 O O . HIS B 1 134 ? -1.592 6.195 4.738 1 98.56 134 HIS B O 1
ATOM 3627 N N . MET B 1 135 ? -1.707 8.234 5.609 1 98.69 135 MET B N 1
ATOM 3628 C CA . MET B 1 135 ? -0.417 8.117 6.285 1 98.69 135 MET B CA 1
ATOM 3629 C C . MET B 1 135 ? -0.373 9 7.527 1 98.69 135 MET B C 1
ATOM 3631 O O . MET B 1 135 ? -1.24 9.852 7.719 1 98.69 135 MET B O 1
ATOM 3635 N N . ALA B 1 136 ? 0.573 8.781 8.328 1 98.75 136 ALA B N 1
ATOM 3636 C CA . ALA B 1 136 ? 0.908 9.625 9.477 1 98.75 136 ALA B CA 1
ATOM 3637 C C . ALA B 1 136 ? 2.398 9.547 9.797 1 98.75 136 ALA B C 1
ATOM 3639 O O . ALA B 1 136 ? 3.135 8.773 9.18 1 98.75 136 ALA B O 1
ATOM 3640 N N . ASN B 1 137 ? 2.846 10.422 10.641 1 98.62 137 ASN B N 1
ATOM 3641 C CA . ASN B 1 137 ? 4.215 10.43 11.148 1 98.62 137 ASN B CA 1
ATOM 3642 C C . ASN B 1 137 ? 4.281 9.945 12.594 1 98.62 137 ASN B C 1
ATOM 3644 O O . ASN B 1 137 ? 3.385 10.234 13.391 1 98.62 137 ASN B O 1
ATOM 3648 N N . ILE B 1 138 ? 5.305 9.219 12.898 1 98.31 138 ILE B N 1
ATOM 3649 C CA . ILE B 1 138 ? 5.605 8.836 14.273 1 98.31 138 ILE B CA 1
ATOM 3650 C C . ILE B 1 138 ? 6.918 9.477 14.711 1 98.31 138 ILE B C 1
ATOM 3652 O O . ILE B 1 138 ? 7.957 9.281 14.078 1 98.31 138 ILE B O 1
ATOM 3656 N N . VAL B 1 139 ? 6.887 10.195 15.789 1 97.94 139 VAL B N 1
ATOM 3657 C CA . VAL B 1 139 ? 8.062 10.883 16.312 1 97.94 139 VAL B CA 1
ATOM 3658 C C . VAL B 1 139 ? 8.461 10.273 17.656 1 97.94 139 VAL B C 1
ATOM 3660 O O . VAL B 1 139 ? 7.613 10.023 18.5 1 97.94 139 VAL B O 1
ATOM 3663 N N . SER B 1 140 ? 9.719 10.016 17.781 1 96.69 140 SER B N 1
ATOM 3664 C CA . SER B 1 140 ? 10.289 9.648 19.078 1 96.69 140 SER B CA 1
ATOM 3665 C C . SER B 1 140 ? 11.008 10.836 19.719 1 96.69 140 SER B C 1
ATOM 3667 O O . SER B 1 140 ? 11.922 11.414 19.125 1 96.69 140 SER B O 1
ATOM 3669 N N . LEU B 1 141 ? 10.633 11.164 20.906 1 97.62 141 LEU B N 1
ATOM 3670 C CA . LEU B 1 141 ? 11.297 12.258 21.625 1 97.62 141 LEU B CA 1
ATOM 3671 C C . LEU B 1 141 ? 12.414 11.727 22.5 1 97.62 141 LEU B C 1
ATOM 3673 O O . LEU B 1 141 ? 12.43 10.547 22.859 1 97.62 141 LEU B O 1
ATOM 3677 N N . PRO B 1 142 ? 13.336 12.547 22.891 1 96.5 142 PRO B N 1
ATOM 3678 C CA . PRO B 1 142 ? 14.43 12.133 23.781 1 96.5 142 PRO B CA 1
ATOM 3679 C C . PRO B 1 142 ? 13.93 11.555 25.094 1 96.5 142 PRO B C 1
ATOM 3681 O O . PRO B 1 142 ? 14.602 10.711 25.703 1 96.5 142 PRO B O 1
ATOM 3684 N N . SER B 1 143 ? 12.797 11.93 25.547 1 95.31 143 SER B N 1
ATOM 3685 C CA . SER B 1 143 ? 12.195 11.391 26.766 1 95.31 143 SER B CA 1
ATOM 3686 C C . SER B 1 143 ? 11.883 9.906 26.625 1 95.31 143 SER B C 1
ATOM 3688 O O . SER B 1 143 ? 11.633 9.219 27.609 1 95.31 143 SER B O 1
ATOM 3690 N N . GLY B 1 144 ? 11.836 9.477 25.359 1 94.69 144 GLY B N 1
ATOM 3691 C CA . GLY B 1 144 ? 11.484 8.094 25.094 1 94.69 144 GLY B CA 1
ATOM 3692 C C . GLY B 1 144 ? 10.047 7.918 24.656 1 94.69 144 GLY B C 1
ATOM 3693 O O . GLY B 1 144 ? 9.68 6.863 24.125 1 94.69 144 GLY B O 1
ATOM 3694 N N . VAL B 1 145 ? 9.234 8.93 24.844 1 95.75 145 VAL B N 1
ATOM 3695 C CA . VAL B 1 145 ? 7.832 8.852 24.453 1 95.75 145 VAL B CA 1
ATOM 3696 C C . VAL B 1 145 ? 7.707 8.992 22.938 1 95.75 145 VAL B C 1
ATOM 3698 O O . VAL B 1 145 ? 8.391 9.82 22.328 1 95.75 145 VAL B O 1
ATOM 3701 N N . ARG B 1 146 ? 6.852 8.188 22.375 1 97 146 ARG B N 1
ATOM 3702 C CA . ARG B 1 146 ? 6.551 8.258 20.938 1 97 146 ARG B CA 1
ATOM 3703 C C . ARG B 1 146 ? 5.188 8.898 20.703 1 97 146 ARG B C 1
ATOM 3705 O O . ARG B 1 146 ? 4.238 8.648 21.453 1 97 146 ARG B O 1
ATOM 3712 N N . TYR B 1 147 ? 5.105 9.68 19.625 1 98.69 147 TYR B N 1
ATOM 3713 C CA . TYR B 1 147 ? 3.885 10.414 19.312 1 98.69 147 TYR B CA 1
ATOM 3714 C C . TYR B 1 147 ? 3.428 10.141 17.891 1 98.69 147 TYR B C 1
ATOM 3716 O O . TYR B 1 147 ? 4.25 10.062 16.969 1 98.69 147 TYR B O 1
ATOM 3724 N N . HIS B 1 148 ? 2.152 9.969 17.766 1 98.75 148 HIS B N 1
ATOM 3725 C CA . HIS B 1 148 ? 1.456 9.945 16.484 1 98.75 148 HIS B CA 1
ATOM 3726 C C . HIS B 1 148 ? 1.14 11.359 16.016 1 98.75 148 HIS B C 1
ATOM 3728 O O . HIS B 1 148 ? 0.501 12.133 16.734 1 98.75 148 HIS B O 1
ATOM 3734 N N . LEU B 1 149 ? 1.596 11.719 14.805 1 98.88 149 LEU B N 1
ATOM 3735 C CA . LEU B 1 149 ? 1.317 13.008 14.195 1 98.88 149 LEU B CA 1
ATOM 3736 C C . LEU B 1 149 ? 0.638 12.844 12.844 1 98.88 149 LEU B C 1
ATOM 3738 O O . LEU B 1 149 ? 1.257 12.367 11.891 1 98.88 149 LEU B O 1
ATOM 3742 N N . ASP B 1 150 ? -0.569 13.227 12.797 1 98.88 150 ASP B N 1
ATOM 3743 C CA . ASP B 1 150 ? -1.324 13.25 11.547 1 98.88 150 ASP B CA 1
ATOM 3744 C C . ASP B 1 150 ? -1.84 14.656 11.242 1 98.88 150 ASP B C 1
ATOM 3746 O O . ASP B 1 150 ? -2.818 15.109 11.844 1 98.88 150 ASP B O 1
ATOM 3750 N N . VAL B 1 151 ? -1.235 15.266 10.234 1 98.81 151 VAL B N 1
ATOM 3751 C CA . VAL B 1 151 ? -1.59 16.641 9.914 1 98.81 151 VAL B CA 1
ATOM 3752 C C . VAL B 1 151 ? -2.441 16.672 8.648 1 98.81 151 VAL B C 1
ATOM 3754 O O . VAL B 1 151 ? -2.594 17.719 8.016 1 98.81 151 VAL B O 1
ATOM 3757 N N . GLY B 1 152 ? -2.92 15.461 8.195 1 98.56 152 GLY B N 1
ATOM 3758 C CA . GLY B 1 152 ? -3.564 15.43 6.891 1 98.56 152 GLY B CA 1
ATOM 3759 C C . GLY B 1 152 ? -4.855 14.633 6.883 1 98.56 152 GLY B C 1
ATOM 3760 O O . GLY B 1 152 ? -5.258 14.102 5.844 1 98.56 152 GLY B O 1
ATOM 3761 N N . PHE B 1 153 ? -5.531 14.477 8.008 1 97.69 153 PHE B N 1
ATOM 3762 C CA . PHE B 1 153 ? -6.734 13.648 8.031 1 97.69 153 PHE B CA 1
ATOM 3763 C C . PHE B 1 153 ? -7.977 14.492 7.766 1 97.69 153 PHE B C 1
ATOM 3765 O O . PHE B 1 153 ? -9.062 13.953 7.539 1 97.69 153 PHE B O 1
ATOM 3772 N N . GLY B 1 154 ? -7.902 15.781 7.773 1 93.81 154 GLY B N 1
ATOM 3773 C CA . GLY B 1 154 ? -9.047 16.656 7.559 1 93.81 154 GLY B CA 1
ATOM 3774 C C . GLY B 1 154 ? -9.742 17.047 8.844 1 93.81 154 GLY B C 1
ATOM 3775 O O . GLY B 1 154 ? -9.094 17.297 9.867 1 93.81 154 GLY B O 1
ATOM 3776 N N . GLY B 1 155 ? -11.047 17.25 8.797 1 91.69 155 GLY B N 1
ATOM 3777 C CA . GLY B 1 155 ? -11.812 17.875 9.859 1 91.69 155 GLY B CA 1
ATOM 3778 C C . GLY B 1 155 ? -11.836 17.062 11.141 1 91.69 155 GLY B C 1
ATOM 3779 O O . GLY B 1 155 ? -11.984 17.609 12.234 1 91.69 155 GLY B O 1
ATOM 3780 N N . ASP B 1 156 ? -11.703 15.781 11.047 1 93.12 156 ASP B N 1
ATOM 3781 C CA . ASP B 1 156 ? -11.719 14.914 12.219 1 93.12 156 ASP B CA 1
ATOM 3782 C C . ASP B 1 156 ? -10.305 14.539 12.656 1 93.12 156 ASP B C 1
ATOM 3784 O O . ASP B 1 156 ? -10.117 13.664 13.5 1 93.12 156 ASP B O 1
ATOM 3788 N N . GLY B 1 157 ? -9.352 15.148 12.055 1 97.12 157 GLY B N 1
ATOM 3789 C CA . GLY B 1 157 ? -7.969 14.906 12.422 1 97.12 157 GLY B CA 1
ATOM 3790 C C . GLY B 1 157 ? -7.613 15.438 13.797 1 97.12 157 GLY B C 1
ATOM 3791 O O . GLY B 1 157 ? -8.336 16.266 14.352 1 97.12 157 GLY B O 1
ATOM 3792 N N . PRO B 1 158 ? -6.547 14.938 14.328 1 98.12 158 PRO B N 1
ATOM 3793 C CA . PRO B 1 158 ? -6.082 15.438 15.625 1 98.12 158 PRO B CA 1
ATOM 3794 C C . PRO B 1 158 ? -5.621 16.891 15.57 1 98.12 158 PRO B C 1
ATOM 3796 O O . PRO B 1 158 ? -5.137 17.344 14.523 1 98.12 158 PRO B O 1
ATOM 3799 N N . THR B 1 159 ? -5.723 17.578 16.719 1 97.62 159 THR B N 1
ATOM 3800 C CA . THR B 1 159 ? -5.254 18.953 16.781 1 97.62 159 THR B CA 1
ATOM 3801 C C . THR B 1 159 ? -3.963 19.047 17.594 1 97.62 159 THR B C 1
ATOM 3803 O O . THR B 1 159 ? -3.514 20.141 17.938 1 97.62 159 THR B O 1
ATOM 3806 N N . ARG B 1 160 ? -3.404 17.984 17.953 1 97.88 160 ARG B N 1
ATOM 3807 C CA . ARG B 1 160 ? -2.123 17.875 18.641 1 97.88 160 ARG B CA 1
ATOM 3808 C C . ARG B 1 160 ? -1.525 16.484 18.469 1 97.88 160 ARG B C 1
ATOM 3810 O O . ARG B 1 160 ? -2.229 15.539 18.094 1 97.88 160 ARG B O 1
ATOM 3817 N N . PRO B 1 161 ? -0.22 16.328 18.688 1 98.5 161 PRO B N 1
ATOM 3818 C CA . PRO B 1 161 ? 0.348 14.984 18.719 1 98.5 161 PRO B CA 1
ATOM 3819 C C . PRO B 1 161 ? -0.344 14.078 19.734 1 98.5 161 PRO B C 1
ATOM 3821 O O . PRO B 1 161 ? -0.706 14.523 20.828 1 98.5 161 PRO B O 1
ATOM 3824 N N . ILE B 1 162 ? -0.546 12.836 19.359 1 98.69 162 ILE B N 1
ATOM 3825 C CA . ILE B 1 162 ? -1.159 11.867 20.266 1 98.69 162 ILE B CA 1
ATOM 3826 C C . ILE B 1 162 ? -0.105 10.875 20.75 1 98.69 162 ILE B C 1
ATOM 3828 O O . ILE B 1 162 ? 0.562 10.227 19.938 1 98.69 162 ILE B O 1
ATOM 3832 N N . PRO B 1 163 ? 0.095 10.773 22.062 1 98.19 163 PRO B N 1
ATOM 3833 C CA . PRO B 1 163 ? 1.052 9.766 22.531 1 98.19 163 PRO B CA 1
ATOM 3834 C C . PRO B 1 163 ? 0.636 8.344 22.172 1 98.19 163 PRO B C 1
ATOM 3836 O O . PRO B 1 163 ? -0.552 8.016 22.203 1 98.19 163 PRO B O 1
ATOM 3839 N N . LEU B 1 164 ? 1.554 7.543 21.812 1 98 164 LEU B N 1
ATOM 3840 C CA . LEU B 1 164 ? 1.276 6.145 21.516 1 98 164 LEU B CA 1
ATOM 3841 C C . LEU B 1 164 ? 1.071 5.344 22.797 1 98 164 LEU B C 1
ATOM 3843 O O . LEU B 1 164 ? 1.865 4.453 23.109 1 98 164 LEU B O 1
ATOM 3847 N N . VAL B 1 165 ? 0.08 5.668 23.469 1 98.06 165 VAL B N 1
ATOM 3848 C CA . VAL B 1 165 ? -0.416 4.992 24.656 1 98.06 165 VAL B CA 1
ATOM 3849 C C . VAL B 1 165 ? -1.855 4.535 24.438 1 98.06 165 VAL B C 1
ATOM 3851 O O . VAL B 1 165 ? -2.766 5.359 24.328 1 98.06 165 VAL B O 1
ATOM 3854 N N . SER B 1 166 ? -2.078 3.301 24.406 1 98.19 166 SER B N 1
ATOM 3855 C CA . SER B 1 166 ? -3.371 2.719 24.062 1 98.19 166 SER B CA 1
ATOM 3856 C C . SER B 1 166 ? -4.473 3.219 24.984 1 98.19 166 SER B C 1
ATOM 3858 O O . SER B 1 166 ? -4.363 3.1 26.203 1 98.19 166 SER B O 1
ATOM 3860 N N . GLY B 1 167 ? -5.43 3.85 24.406 1 97.81 167 GLY B N 1
ATOM 3861 C CA . GLY B 1 167 ? -6.641 4.207 25.141 1 97.81 167 GLY B CA 1
ATOM 3862 C C . GLY B 1 167 ? -6.559 5.57 25.797 1 97.81 167 GLY B C 1
ATOM 3863 O O . GLY B 1 167 ? -7.551 6.062 26.344 1 97.81 167 GLY B O 1
ATOM 3864 N N . ALA B 1 168 ? -5.453 6.191 25.797 1 97.25 168 ALA B N 1
ATOM 3865 C CA . ALA B 1 168 ? -5.316 7.512 26.406 1 97.25 168 ALA B CA 1
ATOM 3866 C C . ALA B 1 168 ? -5.984 8.586 25.562 1 97.25 168 ALA B C 1
ATOM 3868 O O . ALA B 1 168 ? -5.504 8.906 24.469 1 97.25 168 ALA B O 1
ATOM 3869 N N . ALA B 1 169 ? -7.004 9.156 26.062 1 97.19 169 ALA B N 1
ATOM 3870 C CA . ALA B 1 169 ? -7.77 10.148 25.312 1 97.19 169 ALA B CA 1
ATOM 3871 C C . ALA B 1 169 ? -7.18 11.547 25.484 1 97.19 169 ALA B C 1
ATOM 3873 O O . ALA B 1 169 ? -6.684 11.891 26.562 1 97.19 169 ALA B O 1
ATOM 3874 N N . ILE B 1 170 ? -7.246 12.32 24.438 1 96.38 170 ILE B N 1
ATOM 3875 C CA . ILE B 1 170 ? -6.859 13.727 24.484 1 96.38 170 ILE B CA 1
ATOM 3876 C C . ILE B 1 170 ? -8.016 14.594 23.984 1 96.38 170 ILE B C 1
ATOM 3878 O O . ILE B 1 170 ? -8.82 14.156 23.156 1 96.38 170 ILE B O 1
ATOM 3882 N N . PRO B 1 171 ? -8.07 15.844 24.5 1 95.38 171 PRO B N 1
ATOM 3883 C CA . PRO B 1 171 ? -9.039 16.766 23.922 1 95.38 171 PRO B CA 1
ATOM 3884 C C . PRO B 1 171 ? -8.703 17.141 22.469 1 95.38 171 PRO B C 1
ATOM 3886 O O . PRO B 1 171 ? -7.527 17.297 22.125 1 95.38 171 PRO B O 1
ATOM 3889 N N . ASN B 1 172 ? -9.664 17.25 21.688 1 95.94 172 ASN B N 1
ATOM 3890 C CA . ASN B 1 172 ? -9.539 17.703 20.297 1 95.94 172 ASN B CA 1
ATOM 3891 C C . ASN B 1 172 ? -10.305 19.016 20.078 1 95.94 172 ASN B C 1
ATOM 3893 O O . ASN B 1 172 ? -10.188 19.953 20.859 1 95.94 172 ASN B O 1
ATOM 3897 N N . LEU B 1 173 ? -11 19.219 19.047 1 94 173 LEU B N 1
ATOM 3898 C CA . LEU B 1 173 ? -11.742 20.453 18.828 1 94 173 LEU B CA 1
ATOM 3899 C C . LEU B 1 173 ? -13.109 20.406 19.5 1 94 173 LEU B C 1
ATOM 3901 O O . LEU B 1 173 ? -13.844 19.422 19.344 1 94 173 LEU B O 1
ATOM 3905 N N . GLY B 1 174 ? -13.438 21.406 20.266 1 92.38 174 GLY B N 1
ATOM 3906 C CA . GLY B 1 174 ? -14.711 21.422 20.969 1 92.38 174 GLY B CA 1
ATOM 3907 C C . GLY B 1 174 ? -14.836 20.328 22.016 1 92.38 174 GLY B C 1
ATOM 3908 O O . GLY B 1 174 ? -13.961 20.172 22.859 1 92.38 174 GLY B O 1
ATOM 3909 N N . THR B 1 175 ? -15.945 19.547 21.906 1 93.56 175 THR B N 1
ATOM 3910 C CA . THR B 1 175 ? -16.188 18.484 22.875 1 93.56 175 THR B CA 1
ATOM 3911 C C . THR B 1 175 ? -15.602 17.172 22.375 1 93.56 175 THR B C 1
ATOM 3913 O O . THR B 1 175 ? -15.773 16.125 23.016 1 93.56 175 THR B O 1
ATOM 3916 N N . GLN B 1 176 ? -15.008 17.25 21.266 1 94.94 176 GLN B N 1
ATOM 3917 C CA . GLN B 1 176 ? -14.469 16.031 20.672 1 94.94 176 GLN B CA 1
ATOM 3918 C C . GLN B 1 176 ? -13.227 15.555 21.438 1 94.94 176 GLN B C 1
ATOM 3920 O O . GLN B 1 176 ? -12.414 16.375 21.875 1 94.94 176 GLN B O 1
ATOM 3925 N N . GLU B 1 177 ? -13.133 14.273 21.578 1 97.25 177 GLU B N 1
ATOM 3926 C CA . GLU B 1 177 ? -11.922 13.617 22.078 1 97.25 177 GLU B CA 1
ATOM 3927 C C . GLU B 1 177 ? -11.336 12.672 21.031 1 97.25 177 GLU B C 1
ATOM 3929 O O . GLU B 1 177 ? -12.07 12.148 20.188 1 97.25 177 GLU B O 1
ATOM 3934 N N . ALA B 1 178 ? -10.078 12.516 21.031 1 98.12 178 ALA B N 1
ATOM 3935 C CA . ALA B 1 178 ? -9.375 11.594 20.156 1 98.12 178 ALA B CA 1
ATOM 3936 C C . ALA B 1 178 ? -8.453 10.68 20.953 1 98.12 178 ALA B C 1
ATOM 3938 O O . ALA B 1 178 ? -7.965 11.055 22.016 1 98.12 178 ALA B O 1
ATOM 3939 N N . ARG B 1 179 ? -8.211 9.492 20.438 1 98.5 179 ARG B N 1
ATOM 3940 C CA . ARG B 1 179 ? -7.27 8.562 21.047 1 98.5 179 ARG B CA 1
ATOM 3941 C C . ARG B 1 179 ? -6.746 7.559 20.031 1 98.5 179 ARG B C 1
ATOM 3943 O O . ARG B 1 179 ? -7.238 7.496 18.906 1 98.5 179 ARG B O 1
ATOM 3950 N N . LEU B 1 180 ? -5.695 6.863 20.438 1 98.75 180 LEU B N 1
ATOM 3951 C CA . LEU B 1 180 ? -5.23 5.668 19.75 1 98.75 180 LEU B CA 1
ATOM 3952 C C . LEU B 1 180 ? -5.484 4.422 20.578 1 98.75 180 LEU B C 1
ATOM 3954 O O . LEU B 1 180 ? -5.211 4.406 21.781 1 98.75 180 LEU B O 1
ATOM 3958 N N . LEU B 1 181 ? -6.078 3.518 19.969 1 98.31 181 LEU B N 1
ATOM 3959 C CA . LEU B 1 181 ? -6.223 2.189 20.562 1 98.31 181 LEU B CA 1
ATOM 3960 C C . LEU B 1 181 ? -5.301 1.188 19.875 1 98.31 181 LEU B C 1
ATOM 3962 O O . LEU B 1 181 ? -5.199 1.172 18.641 1 98.31 181 LEU B O 1
ATOM 3966 N N . TYR B 1 182 ? -4.516 0.453 20.656 1 97.75 182 TYR B N 1
ATOM 3967 C CA . TYR B 1 182 ? -3.686 -0.614 20.109 1 97.75 182 TYR B CA 1
ATOM 3968 C C . TYR B 1 182 ? -4.395 -1.961 20.203 1 97.75 182 TYR B C 1
ATOM 3970 O O . TYR B 1 182 ? -4.461 -2.555 21.281 1 97.75 182 TYR B O 1
ATOM 3978 N N . ASP B 1 183 ? -4.922 -2.424 19.094 1 95.75 183 ASP B N 1
ATOM 3979 C CA . ASP B 1 183 ? -5.781 -3.602 19.125 1 95.75 183 ASP B CA 1
ATOM 3980 C C . ASP B 1 183 ? -5.789 -4.312 17.781 1 95.75 183 ASP B C 1
ATOM 3982 O O . ASP B 1 183 ? -5.18 -3.834 16.812 1 95.75 183 ASP B O 1
ATOM 3986 N N . ASN B 1 184 ? -6.359 -5.527 17.75 1 93.56 184 ASN B N 1
ATOM 3987 C CA . ASN B 1 184 ? -6.57 -6.246 16.5 1 93.56 184 ASN B CA 1
ATOM 3988 C C . ASN B 1 184 ? -7.742 -5.672 15.719 1 93.56 184 ASN B C 1
ATOM 3990 O O . ASN B 1 184 ? -8.562 -4.934 16.266 1 93.56 184 ASN B O 1
ATOM 3994 N N . ILE B 1 185 ? -7.746 -5.949 14.461 1 92.94 185 ILE B N 1
ATOM 3995 C CA . ILE B 1 185 ? -8.891 -5.531 13.656 1 92.94 185 ILE B CA 1
ATOM 3996 C C . ILE B 1 185 ? -9.664 -6.758 13.18 1 92.94 185 ILE B C 1
ATOM 3998 O O . ILE B 1 185 ? -9.109 -7.859 13.117 1 92.94 185 ILE B O 1
ATOM 4002 N N . SER B 1 186 ? -10.922 -6.586 12.828 1 86.94 186 SER B N 1
ATOM 4003 C CA . SER B 1 186 ? -11.844 -7.691 12.555 1 86.94 186 SER B CA 1
ATOM 4004 C C . SER B 1 186 ? -11.477 -8.414 11.266 1 86.94 186 SER B C 1
ATOM 4006 O O . SER B 1 186 ? -11.812 -9.586 11.086 1 86.94 186 SER B O 1
ATOM 4008 N N . LYS B 1 187 ? -10.695 -7.832 10.391 1 86.5 187 LYS B N 1
ATOM 4009 C CA . LYS B 1 187 ? -10.414 -8.367 9.062 1 86.5 187 LYS B CA 1
ATOM 4010 C C . LYS B 1 187 ? -9.359 -9.469 9.125 1 86.5 187 LYS B C 1
ATOM 4012 O O . LYS B 1 187 ? -9.211 -10.25 8.188 1 86.5 187 LYS B O 1
ATOM 4017 N N . GLU B 1 188 ? -8.742 -9.508 10.203 1 85.94 188 GLU B N 1
ATOM 4018 C CA . GLU B 1 188 ? -7.609 -10.422 10.312 1 85.94 188 GLU B CA 1
ATOM 4019 C C . GLU B 1 188 ? -8.078 -11.867 10.438 1 85.94 188 GLU B C 1
ATOM 4021 O O . GLU B 1 188 ? -9.07 -12.148 11.117 1 85.94 188 GLU B O 1
ATOM 4026 N N . SER B 1 189 ? -7.426 -12.68 9.758 1 79.56 189 SER B N 1
ATOM 4027 C CA . SER B 1 189 ? -7.793 -14.094 9.781 1 79.56 189 SER B CA 1
ATOM 4028 C C . SER B 1 189 ? -6.824 -14.898 10.648 1 79.56 189 SER B C 1
ATOM 4030 O O . SER B 1 189 ? -7.246 -15.703 11.477 1 79.56 189 SER B O 1
ATOM 4032 N N . GLN B 1 190 ? -5.57 -14.781 10.414 1 71.44 190 GLN B N 1
ATOM 4033 C CA . GLN B 1 190 ? -4.625 -15.688 11.055 1 71.44 190 GLN B CA 1
ATOM 4034 C C . GLN B 1 190 ? -3.68 -14.938 11.984 1 71.44 190 GLN B C 1
ATOM 4036 O O . GLN B 1 190 ? -3.346 -15.43 13.062 1 71.44 190 GLN B O 1
ATOM 4041 N N . ARG B 1 191 ? -3.277 -13.914 11.43 1 65.19 191 ARG B N 1
ATOM 4042 C CA . ARG B 1 191 ? -2.268 -13.211 12.211 1 65.19 191 ARG B CA 1
ATOM 4043 C C . ARG B 1 191 ? -2.912 -12.211 13.172 1 65.19 191 ARG B C 1
ATOM 4045 O O . ARG B 1 191 ? -3.783 -11.438 12.773 1 65.19 191 ARG B O 1
ATOM 4052 N N . GLN B 1 192 ? -2.814 -12.562 14.328 1 75.25 192 GLN B N 1
ATOM 4053 C CA . GLN B 1 192 ? -3.275 -11.586 15.312 1 75.25 192 GLN B CA 1
ATOM 4054 C C . GLN B 1 192 ? -2.311 -10.414 15.414 1 75.25 192 GLN B C 1
ATOM 4056 O O . GLN B 1 192 ? -1.497 -10.352 16.344 1 75.25 192 GLN B O 1
ATOM 4061 N N . GLN B 1 193 ? -2.365 -9.625 14.445 1 87.19 193 GLN B N 1
ATOM 4062 C CA . GLN B 1 193 ? -1.522 -8.43 14.445 1 87.19 193 GLN B CA 1
ATOM 4063 C C . GLN B 1 193 ? -2.246 -7.246 15.078 1 87.19 193 GLN B C 1
ATOM 4065 O O . GLN B 1 193 ? -3.471 -7.141 14.984 1 87.19 193 GLN B O 1
ATOM 4070 N N . ARG B 1 194 ? -1.51 -6.551 15.773 1 93.38 194 ARG B N 1
ATOM 4071 C CA . ARG B 1 194 ? -2.102 -5.371 16.391 1 93.38 194 ARG B CA 1
ATOM 4072 C C . ARG B 1 194 ? -1.857 -4.129 15.547 1 93.38 194 ARG B C 1
ATOM 4074 O O . ARG B 1 194 ? -0.839 -4.031 14.859 1 93.38 194 ARG B O 1
ATOM 4081 N N . HIS B 1 195 ? -2.758 -3.289 15.609 1 96.56 195 HIS B N 1
ATOM 4082 C CA . HIS B 1 195 ? -2.727 -2.01 14.914 1 96.56 195 HIS B CA 1
ATOM 4083 C C . HIS B 1 195 ? -3.006 -0.853 15.867 1 96.56 195 HIS B C 1
ATOM 4085 O O . HIS B 1 195 ? -3.697 -1.025 16.875 1 96.56 195 HIS B O 1
ATOM 4091 N N . TRP B 1 196 ? -2.375 0.2 15.602 1 98.31 196 TRP B N 1
ATOM 4092 C CA . TRP B 1 196 ? -2.859 1.438 16.203 1 98.31 196 TRP B CA 1
ATOM 4093 C C . TRP B 1 196 ? -4.117 1.933 15.492 1 98.31 196 TRP B C 1
ATOM 4095 O O . TRP B 1 196 ? -4.137 2.061 14.266 1 98.31 196 TRP B O 1
ATOM 4105 N N . ILE B 1 197 ? -5.152 2.148 16.266 1 98.5 197 ILE B N 1
ATOM 4106 C CA . ILE B 1 197 ? -6.449 2.557 15.75 1 98.5 197 ILE B CA 1
ATOM 4107 C C . ILE B 1 197 ? -6.785 3.965 16.234 1 98.5 197 ILE B C 1
ATOM 4109 O O . ILE B 1 197 ? -6.906 4.203 17.438 1 98.5 197 ILE B O 1
ATOM 4113 N N . TYR B 1 198 ? -6.906 4.887 15.281 1 98.75 198 TYR B N 1
ATOM 4114 C CA . TYR B 1 198 ? -7.316 6.25 15.609 1 98.75 198 TYR B CA 1
ATOM 4115 C C . TYR B 1 198 ? -8.828 6.34 15.789 1 98.75 198 TYR B C 1
ATOM 4117 O O . TYR B 1 198 ? -9.586 5.941 14.906 1 98.75 198 TYR B O 1
ATOM 4125 N N . GLN B 1 199 ? -9.203 6.871 16.891 1 98.5 199 GLN B N 1
ATOM 4126 C CA . GLN B 1 199 ? -10.617 6.992 17.219 1 98.5 199 GLN B CA 1
ATOM 4127 C C . GLN B 1 199 ? -10.953 8.406 17.703 1 98.5 199 GLN B C 1
ATOM 4129 O O . GLN B 1 199 ? -10.102 9.086 18.281 1 98.5 199 GLN B O 1
ATOM 4134 N N . CYS B 1 200 ? -12.188 8.789 17.438 1 97.38 200 CYS B N 1
ATOM 4135 C CA . CYS B 1 200 ? -12.742 10.023 17.969 1 97.38 200 CYS B CA 1
ATOM 4136 C C . CYS B 1 200 ? -14.141 9.797 18.531 1 97.38 200 CYS B C 1
ATOM 4138 O O . CYS B 1 200 ? -14.828 8.859 18.125 1 97.38 200 CYS B O 1
ATOM 4140 N N . ARG B 1 201 ? -14.477 10.586 19.469 1 96.44 201 ARG B N 1
ATOM 4141 C CA . ARG B 1 201 ? -15.859 10.727 19.922 1 96.44 201 ARG B CA 1
ATOM 4142 C C . ARG B 1 201 ? -16.219 12.195 20.141 1 96.44 201 ARG B C 1
ATOM 4144 O O . ARG B 1 201 ? -15.375 12.977 20.594 1 96.44 201 ARG B O 1
ATOM 4151 N N . ASN B 1 202 ? -17.422 12.555 19.844 1 92.12 202 ASN B N 1
ATOM 4152 C CA . ASN B 1 202 ? -17.812 13.961 19.859 1 92.12 202 ASN B CA 1
ATOM 4153 C C . ASN B 1 202 ? -18.281 14.398 21.25 1 92.12 202 ASN B C 1
ATOM 4155 O O . ASN B 1 202 ? -18.797 15.508 21.406 1 92.12 202 ASN B O 1
ATOM 4159 N N . GLY B 1 203 ? -18.125 13.641 22.203 1 92.5 203 GLY B N 1
ATOM 4160 C CA . GLY B 1 203 ? -18.438 13.891 23.609 1 92.5 203 GLY B CA 1
ATOM 4161 C C . GLY B 1 203 ? -18.125 12.711 24.516 1 92.5 203 GLY B C 1
ATOM 4162 O O . GLY B 1 203 ? -18.062 11.562 24.047 1 92.5 203 GLY B O 1
ATOM 4163 N N . VAL B 1 204 ? -17.953 13 25.766 1 90.25 204 VAL B N 1
ATOM 4164 C CA . VAL B 1 204 ? -17.516 11.992 26.734 1 90.25 204 VAL B CA 1
ATOM 4165 C C . VAL B 1 204 ? -18.562 10.891 26.844 1 90.25 204 VAL B C 1
ATOM 4167 O O . VAL B 1 204 ? -18.219 9.727 27.078 1 90.25 204 VAL B O 1
ATOM 4170 N N . ASP B 1 205 ? -19.781 11.266 26.547 1 93.62 205 ASP B N 1
ATOM 4171 C CA . ASP B 1 205 ? -20.875 10.32 26.688 1 93.62 205 ASP B CA 1
ATOM 4172 C C . ASP B 1 205 ? -21.172 9.609 25.375 1 93.62 205 ASP B C 1
ATOM 4174 O O . ASP B 1 205 ? -22.078 8.781 25.297 1 93.62 205 ASP B O 1
ATOM 4178 N N . LYS B 1 206 ? -20.453 9.938 24.359 1 95.12 206 LYS B N 1
ATOM 4179 C CA . LYS B 1 206 ? -20.703 9.352 23.031 1 95.12 206 LYS B CA 1
ATOM 4180 C C . LYS B 1 206 ? -19.75 8.18 22.781 1 95.12 206 LYS B C 1
ATOM 4182 O O . LYS B 1 206 ? -18.719 8.055 23.438 1 95.12 206 LYS B O 1
ATOM 4187 N N . GLU B 1 207 ? -20.141 7.371 21.891 1 95.81 207 GLU B N 1
ATOM 4188 C CA . GLU B 1 207 ? -19.344 6.211 21.531 1 95.81 207 GLU B CA 1
ATOM 4189 C C . GLU B 1 207 ? -18.125 6.613 20.688 1 95.81 207 GLU B C 1
ATOM 4191 O O . GLU B 1 207 ? -18.188 7.586 19.938 1 95.81 207 GLU B O 1
ATOM 4196 N N . TRP B 1 208 ? -17.062 5.836 20.844 1 97.25 208 TRP B N 1
ATOM 4197 C CA . TRP B 1 208 ? -15.883 6.023 20.016 1 97.25 208 TRP B CA 1
ATOM 4198 C C . TRP B 1 208 ? -16.125 5.527 18.594 1 97.25 208 TRP B C 1
ATOM 4200 O O . TRP B 1 208 ? -16.703 4.457 18.391 1 97.25 208 TRP B O 1
ATOM 4210 N N . ASN B 1 209 ? -15.758 6.309 17.656 1 97 209 ASN B N 1
ATOM 4211 C CA . ASN B 1 209 ? -15.711 5.898 16.266 1 97 209 ASN B CA 1
ATOM 4212 C C . ASN B 1 209 ? -14.281 5.641 15.805 1 97 209 ASN B C 1
ATOM 4214 O O . ASN B 1 209 ? -13.398 6.473 16.016 1 97 209 ASN B O 1
ATOM 4218 N N . SER B 1 210 ? -14.055 4.48 15.219 1 97.88 210 SER B N 1
ATOM 4219 C CA . SER B 1 210 ? -12.75 4.16 14.656 1 97.88 210 SER B CA 1
ATOM 4220 C C . SER B 1 210 ? -12.625 4.652 13.219 1 97.88 210 SER B C 1
ATOM 4222 O O . SER B 1 210 ? -13.422 4.27 12.359 1 97.88 210 SER B O 1
ATOM 4224 N N . PHE B 1 211 ? -11.656 5.438 12.945 1 98.06 211 PHE B N 1
ATOM 4225 C CA . PHE B 1 211 ? -11.562 6.082 11.641 1 98.06 211 PHE B CA 1
ATOM 4226 C C . PHE B 1 211 ? -10.562 5.363 10.75 1 98.06 211 PHE B C 1
ATOM 4228 O O . PHE B 1 211 ? -10.852 5.062 9.594 1 98.06 211 PHE B O 1
ATOM 4235 N N . TYR B 1 212 ? -9.383 5.148 11.227 1 98.5 212 TYR B N 1
ATOM 4236 C CA . TYR B 1 212 ? -8.352 4.457 10.453 1 98.5 212 TYR B CA 1
ATOM 4237 C C . TYR B 1 212 ? -7.422 3.672 11.375 1 98.5 212 TYR B C 1
ATOM 4239 O O . TYR B 1 212 ? -7.465 3.828 12.594 1 98.5 212 TYR B O 1
ATOM 4247 N N . CYS B 1 213 ? -6.621 2.824 10.828 1 98.25 213 CYS B N 1
ATOM 4248 C CA . CYS B 1 213 ? -5.664 2.025 11.586 1 98.25 213 CYS B CA 1
ATOM 4249 C C . CYS B 1 213 ? -4.367 1.839 10.805 1 98.25 213 CYS B C 1
ATOM 4251 O O . CYS B 1 213 ? -4.34 2.023 9.586 1 98.25 213 CYS B O 1
ATOM 4253 N N . TYR B 1 214 ? -3.342 1.557 11.508 1 97.81 214 TYR B N 1
ATOM 4254 C CA . TYR B 1 214 ? -2.062 1.265 10.875 1 97.81 214 TYR B CA 1
ATOM 4255 C C . TYR B 1 214 ? -1.232 0.317 11.734 1 97.81 214 TYR B C 1
ATOM 4257 O O . TYR B 1 214 ? -1.295 0.366 12.961 1 97.81 214 TYR B O 1
ATOM 4265 N N . PRO B 1 215 ? -0.506 -0.554 11.062 1 94.62 215 PRO B N 1
ATOM 4266 C CA . PRO B 1 215 ? 0.45 -1.376 11.812 1 94.62 215 PRO B CA 1
ATOM 4267 C C . PRO B 1 215 ? 1.681 -0.59 12.258 1 94.62 215 PRO B C 1
ATOM 4269 O O . PRO B 1 215 ? 1.959 0.485 11.719 1 94.62 215 PRO B O 1
ATOM 4272 N N . ASP B 1 216 ? 2.32 -1.114 13.227 1 91.75 216 ASP B N 1
ATOM 4273 C CA . ASP B 1 216 ? 3.594 -0.527 13.633 1 91.75 216 ASP B CA 1
ATOM 4274 C C . ASP B 1 216 ? 4.711 -0.919 12.664 1 91.75 216 ASP B C 1
ATOM 4276 O O . ASP B 1 216 ? 5.59 -1.71 13.016 1 91.75 216 ASP B O 1
ATOM 4280 N N . LEU B 1 217 ? 4.656 -0.39 11.523 1 93.94 217 LEU B N 1
ATOM 4281 C CA . LEU B 1 217 ? 5.551 -0.676 10.406 1 93.94 217 LEU B CA 1
ATOM 4282 C C . LEU B 1 217 ? 5.93 0.605 9.672 1 93.94 217 LEU B C 1
ATOM 4284 O O . LEU B 1 217 ? 5.066 1.431 9.367 1 93.94 217 LEU B O 1
ATOM 4288 N N . GLU B 1 218 ? 7.234 0.752 9.398 1 95.5 218 GLU B N 1
ATOM 4289 C CA . GLU B 1 218 ? 7.707 1.927 8.672 1 95.5 218 GLU B CA 1
ATOM 4290 C C . GLU B 1 218 ? 7.387 1.822 7.188 1 95.5 218 GLU B C 1
ATOM 4292 O O . GLU B 1 218 ? 7.633 0.788 6.562 1 95.5 218 GLU B O 1
ATOM 4297 N N . PHE B 1 219 ? 6.766 2.809 6.691 1 96.5 219 PHE B N 1
ATOM 4298 C CA . PHE B 1 219 ? 6.543 2.963 5.258 1 96.5 219 PHE B CA 1
ATOM 4299 C C . PHE B 1 219 ? 7.535 3.953 4.66 1 96.5 219 PHE B C 1
ATOM 4301 O O . PHE B 1 219 ? 8.062 4.816 5.367 1 96.5 219 PHE B O 1
ATOM 4308 N N . PHE B 1 220 ? 7.754 3.863 3.357 1 95.94 220 PHE B N 1
ATOM 4309 C CA . PHE B 1 220 ? 8.734 4.688 2.668 1 95.94 220 PHE B CA 1
ATOM 4310 C C . PHE B 1 220 ? 8.086 5.484 1.545 1 95.94 220 PHE B C 1
ATOM 4312 O O . PHE B 1 220 ? 6.934 5.23 1.184 1 95.94 220 PHE B O 1
ATOM 4319 N N . GLN B 1 221 ? 8.852 6.496 1.05 1 97.19 221 GLN B N 1
ATOM 4320 C CA . GLN B 1 221 ? 8.375 7.355 -0.029 1 97.19 221 GLN B CA 1
ATOM 4321 C C . GLN B 1 221 ? 7.785 6.527 -1.17 1 97.19 221 GLN B C 1
ATOM 4323 O O . GLN B 1 221 ? 6.73 6.871 -1.712 1 97.19 221 GLN B O 1
ATOM 4328 N N . GLU B 1 222 ? 8.43 5.422 -1.519 1 97.31 222 GLU B N 1
ATOM 4329 C CA . GLU B 1 222 ? 8 4.59 -2.641 1 97.31 222 GLU B CA 1
ATOM 4330 C C . GLU B 1 222 ? 6.656 3.93 -2.357 1 97.31 222 GLU B C 1
ATOM 4332 O O . GLU B 1 222 ? 5.852 3.727 -3.271 1 97.31 222 GLU B O 1
ATOM 4337 N N . ASP B 1 223 ? 6.438 3.543 -1.106 1 98.06 223 ASP B N 1
ATOM 4338 C CA . ASP B 1 223 ? 5.137 2.994 -0.738 1 98.06 223 ASP B CA 1
ATOM 4339 C C . ASP B 1 223 ? 4.023 4.004 -0.999 1 98.06 223 ASP B C 1
ATOM 4341 O O . ASP B 1 223 ? 2.961 3.646 -1.515 1 98.06 223 ASP B O 1
ATOM 4345 N N . PHE B 1 224 ? 4.301 5.223 -0.665 1 98.75 224 PHE B N 1
ATOM 4346 C CA . PHE B 1 224 ? 3.285 6.258 -0.793 1 98.75 224 PHE B CA 1
ATOM 4347 C C . PHE B 1 224 ? 3.08 6.637 -2.256 1 98.75 224 PHE B C 1
ATOM 4349 O O . PHE B 1 224 ? 1.992 7.07 -2.643 1 98.75 224 PHE B O 1
ATOM 4356 N N . GLU B 1 225 ? 4.121 6.477 -3.076 1 98.44 225 GLU B N 1
ATOM 4357 C CA . GLU B 1 225 ? 3.916 6.668 -4.508 1 98.44 225 GLU B CA 1
ATOM 4358 C C . GLU B 1 225 ? 2.879 5.691 -5.055 1 98.44 225 GLU B C 1
ATOM 4360 O O . GLU B 1 225 ? 2.053 6.059 -5.891 1 98.44 225 GLU B O 1
ATOM 4365 N N . VAL B 1 226 ? 2.939 4.473 -4.586 1 98.56 226 VAL B N 1
ATOM 4366 C CA . VAL B 1 226 ? 1.954 3.465 -4.965 1 98.56 226 VAL B CA 1
ATOM 4367 C C . VAL B 1 226 ? 0.566 3.896 -4.5 1 98.56 226 VAL B C 1
ATOM 4369 O O . VAL B 1 226 ? -0.381 3.922 -5.289 1 98.56 226 VAL B O 1
ATOM 4372 N N . ILE B 1 227 ? 0.445 4.281 -3.281 1 98.75 227 ILE B N 1
ATOM 4373 C CA . ILE B 1 227 ? -0.818 4.664 -2.66 1 98.75 227 ILE B CA 1
ATOM 4374 C C . ILE B 1 227 ? -1.38 5.902 -3.354 1 98.75 227 ILE B C 1
ATOM 4376 O O . ILE B 1 227 ? -2.594 6.016 -3.547 1 98.75 227 ILE B O 1
ATOM 4380 N N . ASN B 1 228 ? -0.492 6.805 -3.754 1 98.56 228 ASN B N 1
ATOM 4381 C CA . ASN B 1 228 ? -0.855 8.094 -4.336 1 98.56 228 ASN B CA 1
ATOM 4382 C C . ASN B 1 228 ? -1.674 7.922 -5.613 1 98.56 228 ASN B C 1
ATOM 4384 O O . ASN B 1 228 ? -2.621 8.672 -5.852 1 98.56 228 ASN B O 1
ATOM 4388 N N . ARG B 1 229 ? -1.347 7 -6.43 1 97.19 229 ARG B N 1
ATOM 4389 C CA . ARG B 1 229 ? -2.066 6.789 -7.684 1 97.19 229 ARG B CA 1
ATOM 4390 C C . ARG B 1 229 ? -3.508 6.367 -7.422 1 97.19 229 ARG B C 1
ATOM 4392 O O . ARG B 1 229 ? -4.426 6.812 -8.109 1 97.19 229 ARG B O 1
ATOM 4399 N N . PHE B 1 230 ? -3.648 5.559 -6.473 1 97.88 230 PHE B N 1
ATOM 4400 C CA . PHE B 1 230 ? -4.992 5.125 -6.117 1 97.88 230 PHE B CA 1
ATOM 4401 C C . PHE B 1 230 ? -5.777 6.262 -5.469 1 97.88 230 PHE B C 1
ATOM 4403 O O . PHE B 1 230 ? -6.949 6.465 -5.781 1 97.88 230 PHE B O 1
ATOM 4410 N N . THR B 1 231 ? -5.133 6.961 -4.547 1 97.31 231 THR B N 1
ATOM 4411 C CA . THR B 1 231 ? -5.797 8.008 -3.781 1 97.31 231 THR B CA 1
ATOM 4412 C C . THR B 1 231 ? -6.332 9.102 -4.703 1 97.31 231 THR B C 1
ATOM 4414 O O . THR B 1 231 ? -7.469 9.547 -4.551 1 97.31 231 THR B O 1
ATOM 4417 N N . ALA B 1 232 ? -5.531 9.516 -5.664 1 97 232 ALA B N 1
ATOM 4418 C CA . ALA B 1 232 ? -5.977 10.523 -6.625 1 97 232 ALA B CA 1
ATOM 4419 C C . ALA B 1 232 ? -7.184 10.023 -7.418 1 97 232 ALA B C 1
ATOM 4421 O O . ALA B 1 232 ? -8.164 10.742 -7.582 1 97 232 ALA B O 1
ATOM 4422 N N . TRP B 1 233 ? -7.098 8.789 -7.898 1 96.19 233 TRP B N 1
ATOM 4423 C CA . TRP B 1 233 ? -8.188 8.172 -8.641 1 96.19 233 TRP B CA 1
ATOM 4424 C C . TRP B 1 233 ? -9.453 8.102 -7.801 1 96.19 233 TRP B C 1
ATOM 4426 O O . TRP B 1 233 ? -10.555 8.367 -8.297 1 96.19 233 TRP B O 1
ATOM 4436 N N . GLU B 1 234 ? -9.289 7.691 -6.586 1 95.94 234 GLU B N 1
ATOM 4437 C CA . GLU B 1 234 ? -10.445 7.547 -5.703 1 95.94 234 GLU B CA 1
ATOM 4438 C C . GLU B 1 234 ? -11.156 8.883 -5.496 1 95.94 234 GLU B C 1
ATOM 4440 O O . GLU B 1 234 ? -12.383 8.938 -5.484 1 95.94 234 GLU B O 1
ATOM 4445 N N . PHE B 1 235 ? -10.398 9.969 -5.227 1 95.19 235 PHE B N 1
ATOM 4446 C CA . PHE B 1 235 ? -10.992 11.297 -5.082 1 95.19 235 PHE B CA 1
ATOM 4447 C C . PHE B 1 235 ? -11.789 11.672 -6.324 1 95.19 235 PHE B C 1
ATOM 4449 O O . PHE B 1 235 ? -12.898 12.203 -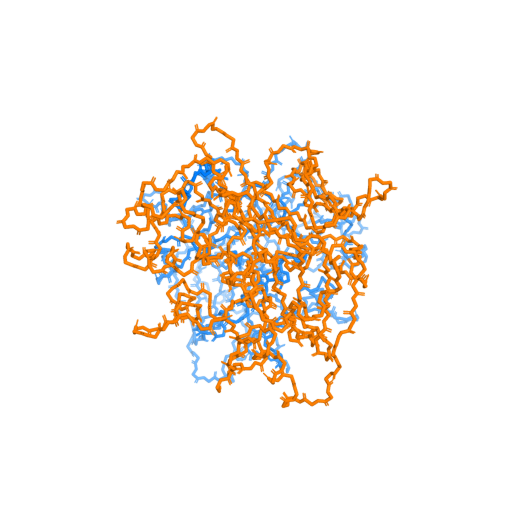6.223 1 95.19 235 PHE B O 1
ATOM 4456 N N . LEU B 1 236 ? -11.234 11.391 -7.492 1 95.06 236 LEU B N 1
ATOM 4457 C CA . LEU B 1 236 ? -11.914 11.703 -8.742 1 95.06 236 LEU B CA 1
ATOM 4458 C C . LEU B 1 236 ? -13.211 10.898 -8.875 1 95.06 236 LEU B C 1
ATOM 4460 O O . LEU B 1 236 ? -14.242 11.438 -9.281 1 95.06 236 LEU B O 1
ATOM 4464 N N . LYS B 1 237 ? -13.117 9.672 -8.562 1 94.5 237 LYS B N 1
ATOM 4465 C CA . LYS B 1 237 ? -14.281 8.797 -8.664 1 94.5 237 LYS B CA 1
ATOM 4466 C C . LYS B 1 237 ? -15.398 9.266 -7.73 1 94.5 237 LYS B C 1
ATOM 4468 O O . LYS B 1 237 ? -16.578 9.18 -8.078 1 94.5 237 LYS B O 1
ATOM 4473 N N . ARG B 1 238 ? -15.023 9.703 -6.551 1 93.31 238 ARG B N 1
ATOM 4474 C CA . ARG B 1 238 ? -15.992 10.148 -5.555 1 93.31 238 ARG B CA 1
ATOM 4475 C C . ARG B 1 238 ? -16.547 11.531 -5.91 1 93.31 238 ARG B C 1
ATOM 4477 O O . ARG B 1 238 ? -17.578 11.945 -5.383 1 93.31 238 ARG B O 1
ATOM 4484 N N . ASP B 1 239 ? -15.836 12.234 -6.801 1 94.44 239 ASP B N 1
ATOM 4485 C CA . ASP B 1 239 ? -16.219 13.586 -7.191 1 94.44 239 ASP B CA 1
ATOM 4486 C C . ASP B 1 239 ? -16.406 14.477 -5.969 1 94.44 239 ASP B C 1
ATOM 4488 O O . ASP B 1 239 ? -17.453 15.086 -5.793 1 94.44 239 ASP B O 1
ATOM 4492 N N . LEU B 1 240 ? -15.391 14.484 -5.156 1 93.31 240 LEU B N 1
ATOM 4493 C CA . LEU B 1 240 ? -15.406 15.203 -3.889 1 93.31 240 LEU B CA 1
ATOM 4494 C C . LEU B 1 240 ? -14.273 16.219 -3.826 1 93.31 240 LEU B C 1
ATOM 4496 O O . LEU B 1 240 ? -13.102 15.844 -3.719 1 93.31 240 LEU B O 1
ATOM 4500 N N . ILE B 1 241 ? -14.609 17.5 -3.906 1 96.94 241 ILE B N 1
ATOM 4501 C CA . ILE B 1 241 ? -13.641 18.578 -3.703 1 96.94 241 ILE B CA 1
ATOM 4502 C C . ILE B 1 241 ? -13.68 19.031 -2.248 1 96.94 241 ILE B C 1
ATOM 4504 O O . ILE B 1 241 ? -14.727 19.453 -1.746 1 96.94 241 ILE B O 1
ATOM 4508 N N . VAL B 1 242 ? -12.531 19 -1.605 1 97.25 242 VAL B N 1
ATOM 4509 C CA . VAL B 1 242 ? -12.531 19.281 -0.175 1 97.25 242 VAL B CA 1
ATOM 4510 C C . VAL B 1 242 ? -11.289 20.094 0.184 1 97.25 242 VAL B C 1
ATOM 4512 O O . VAL B 1 242 ? -10.203 19.844 -0.354 1 97.25 242 VAL B O 1
ATOM 4515 N N . THR B 1 243 ? -11.414 21.047 0.958 1 98.25 243 THR B N 1
ATOM 4516 C CA . THR B 1 243 ? -10.367 21.828 1.619 1 98.25 243 THR B CA 1
ATOM 4517 C C . THR B 1 243 ? -10.695 22.031 3.098 1 98.25 243 THR B C 1
ATOM 4519 O O . THR B 1 243 ? -11.805 22.438 3.445 1 98.25 243 THR B O 1
ATOM 4522 N N . VAL B 1 244 ? -9.781 21.688 3.973 1 98 244 VAL B N 1
ATOM 4523 C CA . VAL B 1 244 ? -9.961 21.844 5.41 1 98 244 VAL B CA 1
ATOM 4524 C C . VAL B 1 244 ? -8.766 22.609 5.996 1 98 244 VAL B C 1
ATOM 4526 O O . VAL B 1 244 ? -7.613 22.266 5.719 1 98 244 VAL B O 1
ATOM 4529 N N . LYS B 1 245 ? -9.016 23.578 6.762 1 96.75 245 LYS B N 1
ATOM 4530 C CA . LYS B 1 245 ? -7.98 24.328 7.469 1 96.75 245 LYS B CA 1
ATOM 4531 C C . LYS B 1 245 ? -8.398 24.625 8.906 1 96.75 245 LYS B C 1
ATOM 4533 O O . LYS B 1 245 ? -9.484 25.172 9.141 1 96.75 245 LYS B O 1
ATOM 4538 N N . PHE B 1 246 ? -7.566 24.281 9.836 1 96.25 246 PHE B N 1
ATOM 4539 C CA . PHE B 1 246 ? -7.836 24.641 11.227 1 96.25 246 PHE B CA 1
ATOM 4540 C C . PHE B 1 246 ? -7.512 26.109 11.469 1 96.25 246 PHE B C 1
ATOM 4542 O O . PHE B 1 246 ? -6.695 26.703 10.758 1 96.25 246 PHE B O 1
ATOM 4549 N N . ILE B 1 247 ? -8.195 26.625 12.453 1 93.88 247 ILE B N 1
ATOM 4550 C CA . ILE B 1 247 ? -8.07 28.047 12.781 1 93.88 247 ILE B CA 1
ATOM 4551 C C . ILE B 1 247 ? -7.418 28.203 14.148 1 93.88 247 ILE B C 1
ATOM 4553 O O . ILE B 1 247 ? -7.848 27.578 15.125 1 93.88 247 ILE B O 1
ATOM 4557 N N . ARG B 1 248 ? -6.328 28.906 14.156 1 91.88 248 ARG B N 1
ATOM 4558 C CA . ARG B 1 248 ? -5.703 29.172 15.453 1 91.88 248 ARG B CA 1
ATOM 4559 C C . ARG B 1 248 ? -6.129 30.531 16 1 91.88 248 ARG B C 1
ATOM 4561 O O . ARG B 1 248 ? -6.656 31.359 15.258 1 91.88 248 ARG B O 1
ATOM 4568 N N . SER B 1 249 ? -5.934 30.703 17.219 1 85.5 249 SER B N 1
ATOM 4569 C CA . SER B 1 249 ? -6.258 31.984 17.875 1 85.5 249 SER B CA 1
ATOM 4570 C C . SER B 1 249 ? -5.438 33.125 17.281 1 85.5 249 SER B C 1
ATOM 4572 O O . SER B 1 249 ? -4.273 32.938 16.922 1 85.5 249 SER B O 1
ATOM 4574 N N . GLY B 1 250 ? -6.039 34.281 17.172 1 75.31 250 GLY B N 1
ATOM 4575 C CA . GLY B 1 250 ? -5.328 35.469 16.766 1 75.31 250 GLY B CA 1
ATOM 4576 C C . GLY B 1 250 ? -5.324 35.688 15.258 1 75.31 250 GLY B C 1
ATOM 4577 O O . GLY B 1 250 ? -4.84 36.719 14.773 1 75.31 250 GLY B O 1
ATOM 4578 N N . GLU B 1 251 ? -5.68 34.594 14.609 1 71.19 251 GLU B N 1
ATOM 4579 C CA . GLU B 1 251 ? -5.73 34.781 13.164 1 71.19 251 GLU B CA 1
ATOM 4580 C C . GLU B 1 251 ? -6.777 35.812 12.773 1 71.19 251 GLU B C 1
ATOM 4582 O O . GLU B 1 251 ? -7.832 35.906 13.406 1 71.19 251 GLU B O 1
ATOM 4587 N N . GLU B 1 252 ? -6.242 36.781 11.977 1 59.25 252 GLU B N 1
ATOM 4588 C CA . GLU B 1 252 ? -7.09 37.844 11.477 1 59.25 252 GLU B CA 1
ATOM 4589 C C . GLU B 1 252 ? -7.734 37.469 10.141 1 59.25 252 GLU B C 1
ATOM 4591 O O . GLU B 1 252 ? -7.312 36.531 9.492 1 59.25 252 GLU B O 1
ATOM 4596 N N . GLY B 1 253 ? -8.867 37.906 9.867 1 59.59 253 GLY B N 1
ATOM 4597 C CA . GLY B 1 253 ? -9.5 37.75 8.57 1 59.59 253 GLY B CA 1
ATOM 4598 C C . GLY B 1 253 ? -10.992 37.531 8.656 1 59.59 253 GLY B C 1
ATOM 4599 O O . GLY B 1 253 ? -11.602 37.75 9.703 1 59.59 253 GLY B O 1
ATOM 4600 N N . GLU B 1 254 ? -11.492 37.25 7.512 1 60.59 254 GLU B N 1
ATOM 4601 C CA . GLU B 1 254 ? -12.93 37.156 7.32 1 60.59 254 GLU B CA 1
ATOM 4602 C C . GLU B 1 254 ? -13.547 36.125 8.266 1 60.59 254 GLU B C 1
ATOM 4604 O O . GLU B 1 254 ? -14.719 36.219 8.641 1 60.59 254 GLU B O 1
ATOM 4609 N N . ILE B 1 255 ? -12.727 35.219 8.703 1 62.84 255 ILE B N 1
ATOM 4610 C CA . ILE B 1 255 ? -13.258 34.156 9.547 1 62.84 255 ILE B CA 1
ATOM 4611 C C . ILE B 1 255 ? -13.711 34.719 10.883 1 62.84 255 ILE B C 1
ATOM 4613 O O . ILE B 1 255 ? -14.734 34.312 11.43 1 62.84 255 ILE B O 1
ATOM 4617 N N . LEU B 1 256 ? -13 35.75 11.375 1 58.41 256 LEU B N 1
ATOM 4618 C CA . LEU B 1 256 ? -13.328 36.312 12.68 1 58.41 256 LEU B CA 1
ATOM 4619 C C . LEU B 1 256 ? -14.641 37.094 12.633 1 58.41 256 LEU B C 1
ATOM 4621 O O . LEU B 1 256 ? -15.32 37.219 13.648 1 58.41 256 LEU B O 1
ATOM 4625 N N . GLN B 1 257 ? -14.828 37.562 11.5 1 54.81 257 GLN B N 1
ATOM 4626 C CA . GLN B 1 257 ? -16.094 38.312 11.422 1 54.81 257 GLN B CA 1
ATOM 4627 C C . GLN B 1 257 ? -17.281 37.375 11.594 1 54.81 257 GLN B C 1
ATOM 4629 O O . GLN B 1 257 ? -18.375 37.812 11.984 1 54.81 257 GLN B O 1
ATOM 4634 N N . ASN B 1 258 ? -17.141 36.156 11.312 1 54.34 258 ASN B N 1
ATOM 4635 C CA . ASN B 1 258 ? -18.234 35.188 11.422 1 54.34 258 ASN B CA 1
ATOM 4636 C C . ASN B 1 258 ? -18.203 34.469 12.758 1 54.34 258 ASN B C 1
ATOM 4638 O O . ASN B 1 258 ? -18.875 33.438 12.922 1 54.34 258 ASN B O 1
ATOM 4642 N N . GLN B 1 259 ? -17.203 34.875 13.547 1 54 259 GLN B N 1
ATOM 4643 C CA . GLN B 1 259 ? -17.109 34.281 14.883 1 54 259 GLN B CA 1
ATOM 4644 C C . GLN B 1 259 ? -18.062 34.969 15.859 1 54 259 GLN B C 1
ATOM 4646 O O . GLN B 1 259 ? -18.109 36.188 15.914 1 54 259 GLN B O 1
ATOM 4651 N N . GLU B 1 260 ? -19.188 34.375 16.062 1 50.56 260 GLU B N 1
ATOM 4652 C CA . GLU B 1 260 ? -19.875 34.938 17.219 1 50.56 260 GLU B CA 1
ATOM 4653 C C . GLU B 1 260 ? -18.906 35.25 18.344 1 50.56 260 GLU B C 1
ATOM 4655 O O . GLU B 1 260 ? -17.766 34.781 18.344 1 50.56 260 GLU B O 1
ATOM 4660 N N . THR B 1 261 ? -19.312 35.875 19.547 1 44.94 261 THR B N 1
ATOM 4661 C CA . THR B 1 261 ? -18.734 36.406 20.766 1 44.94 261 THR B CA 1
ATOM 4662 C C . THR B 1 261 ? -17.781 35.406 21.406 1 44.94 261 THR B C 1
ATOM 4664 O O . THR B 1 261 ? -18.188 34.594 22.234 1 44.94 261 THR B O 1
ATOM 4667 N N . LEU B 1 262 ? -17.25 34.5 20.672 1 50.03 262 LEU B N 1
ATOM 4668 C CA . LEU B 1 262 ? -16.578 33.594 21.609 1 50.03 262 LEU B CA 1
ATOM 4669 C C . LEU B 1 262 ? -15.375 34.312 22.25 1 50.03 262 LEU B C 1
ATOM 4671 O O . LEU B 1 262 ? -14.672 35.062 21.578 1 50.03 262 LEU B O 1
ATOM 4675 N N . VAL B 1 263 ? -15.328 34.25 23.547 1 47.09 263 VAL B N 1
ATOM 4676 C CA . VAL B 1 263 ? -14.312 34.688 24.5 1 47.09 263 VAL B CA 1
ATOM 4677 C C . VAL B 1 263 ? -12.93 34.281 24 1 47.09 263 VAL B C 1
ATOM 4679 O O . VAL B 1 263 ? -12.633 33.094 23.859 1 47.09 263 VAL B O 1
ATOM 4682 N N . GLN B 1 264 ? -12.305 35.094 23.234 1 50.25 264 GLN B N 1
ATOM 4683 C CA . GLN B 1 264 ? -10.906 34.969 22.828 1 50.25 264 GLN B CA 1
ATOM 4684 C C . GLN B 1 264 ? -10.016 34.625 24.016 1 50.25 264 GLN B C 1
ATOM 4686 O O . GLN B 1 264 ? -9.898 35.438 24.953 1 50.25 264 GLN B O 1
ATOM 4691 N N . MET B 1 265 ? -9.984 33.5 24.484 1 50.75 265 MET B N 1
ATOM 4692 C CA . MET B 1 265 ? -8.875 33.312 25.422 1 50.75 265 MET B CA 1
ATOM 4693 C C . MET B 1 265 ? -7.539 33.344 24.688 1 50.75 265 MET B C 1
ATOM 4695 O O . MET B 1 265 ? -7.312 32.594 23.75 1 50.75 265 MET B O 1
ATOM 4699 N N . PRO B 1 266 ? -6.93 34.469 24.766 1 54.88 266 PRO B N 1
ATOM 4700 C CA . PRO B 1 266 ? -5.602 34.562 24.156 1 54.88 266 PRO B CA 1
ATOM 4701 C C . PRO B 1 266 ? -4.719 33.375 24.438 1 54.88 266 PRO B C 1
ATOM 4703 O O . PRO B 1 266 ? -4.84 32.75 25.5 1 54.88 266 PRO B O 1
ATOM 4706 N N . ASP B 1 267 ? -4.086 32.781 23.328 1 61.75 267 ASP B N 1
ATOM 4707 C CA . ASP B 1 267 ? -3.061 31.766 23.547 1 61.75 267 ASP B CA 1
ATOM 4708 C C . ASP B 1 267 ? -2.078 32.188 24.625 1 61.75 267 ASP B C 1
ATOM 4710 O O . ASP B 1 267 ? -1.784 33.375 24.766 1 61.75 267 ASP B O 1
ATOM 4714 N N . GLY B 1 268 ? -1.898 31.344 25.578 1 63.34 268 GLY B N 1
ATOM 4715 C CA . GLY B 1 268 ? -0.74 31.641 26.391 1 63.34 268 GLY B CA 1
ATOM 4716 C C . GLY B 1 268 ? 0.51 31.922 25.594 1 63.34 268 GLY B C 1
ATOM 4717 O O . GLY B 1 268 ? 0.573 31.609 24.406 1 63.34 268 GLY B O 1
ATOM 4718 N N . PRO B 1 269 ? 1.4 32.75 26.078 1 66.44 269 PRO B N 1
ATOM 4719 C CA . PRO B 1 269 ? 2.57 33.25 25.344 1 66.44 269 PRO B CA 1
ATOM 4720 C C . PRO B 1 269 ? 3.357 32.125 24.672 1 66.44 269 PRO B C 1
ATOM 4722 O O . PRO B 1 269 ? 4.066 32.375 23.688 1 66.44 269 PRO B O 1
ATOM 4725 N N . ASP B 1 270 ? 3.08 30.969 25.062 1 76.5 270 ASP B N 1
ATOM 4726 C CA . ASP B 1 270 ? 3.986 29.938 24.547 1 76.5 270 ASP B CA 1
ATOM 4727 C C . ASP B 1 270 ? 3.213 28.812 23.859 1 76.5 270 ASP B C 1
ATOM 4729 O O . ASP B 1 270 ? 3.742 27.719 23.641 1 76.5 270 ASP B O 1
ATOM 4733 N N . GLU B 1 271 ? 1.979 29.234 23.469 1 88.12 271 GLU B N 1
ATOM 4734 C CA . GLU B 1 271 ? 1.149 28.156 22.938 1 88.12 271 GLU B CA 1
ATOM 4735 C C . GLU B 1 271 ? 0.405 28.594 21.688 1 88.12 271 GLU B C 1
ATOM 4737 O O . GLU B 1 271 ? 0.262 29.797 21.438 1 88.12 271 GLU B O 1
ATOM 4742 N N . VAL B 1 272 ? 0.095 27.703 20.844 1 93.31 272 VAL B N 1
ATOM 4743 C CA . VAL B 1 272 ? -0.839 27.859 19.734 1 93.31 272 VAL B CA 1
ATOM 4744 C C . VAL B 1 272 ? -2.15 27.156 20.062 1 93.31 272 VAL B C 1
ATOM 4746 O O . VAL B 1 272 ? -2.162 25.938 20.312 1 93.31 272 VAL B O 1
ATOM 4749 N N . HIS B 1 273 ? -3.23 27.922 20.109 1 92.69 273 HIS B N 1
ATOM 4750 C CA . HIS B 1 273 ? -4.531 27.328 20.422 1 92.69 273 HIS B CA 1
ATOM 4751 C C . HIS B 1 273 ? -5.387 27.188 19.172 1 92.69 273 HIS B C 1
ATOM 4753 O O . HIS B 1 273 ? -5.523 28.141 18.391 1 92.69 273 HIS B O 1
ATOM 4759 N N . ILE B 1 274 ? -5.926 25.984 18.953 1 94.38 274 ILE B N 1
ATOM 4760 C CA . ILE B 1 274 ? -6.848 25.734 17.859 1 94.38 274 ILE B CA 1
ATOM 4761 C C . ILE B 1 274 ? -8.266 26.141 18.266 1 94.38 274 ILE B C 1
ATOM 4763 O O . ILE B 1 274 ? -8.797 25.625 19.25 1 94.38 274 ILE B O 1
ATOM 4767 N N . ARG B 1 275 ? -8.883 26.953 17.484 1 90.56 275 ARG B N 1
ATOM 4768 C CA . ARG B 1 275 ? -10.18 27.5 17.859 1 90.56 275 ARG B CA 1
ATOM 4769 C C . ARG B 1 275 ? -11.297 26.922 17 1 90.56 275 ARG B C 1
ATOM 4771 O O . ARG B 1 275 ? -12.461 26.906 17.406 1 90.56 275 ARG B O 1
ATOM 4778 N N . GLY B 1 276 ? -10.93 26.547 15.906 1 93 276 GLY B N 1
ATOM 4779 C CA . GLY B 1 276 ? -11.938 26.047 14.992 1 93 276 GLY B CA 1
ATOM 4780 C C . GLY B 1 276 ? -11.344 25.484 13.711 1 93 276 GLY B C 1
ATOM 4781 O O . GLY B 1 276 ? -10.156 25.172 13.656 1 93 276 GLY B O 1
ATOM 4782 N N . LYS B 1 277 ? -12.273 25.266 12.75 1 95.31 277 LYS B N 1
ATOM 4783 C CA . LYS B 1 277 ? -11.883 24.828 11.414 1 95.31 277 LYS B CA 1
ATOM 4784 C C . LYS B 1 277 ? -12.859 25.359 10.359 1 95.31 277 LYS B C 1
ATOM 4786 O O . LYS B 1 277 ? -14.039 25.547 10.641 1 95.31 277 LYS B O 1
ATOM 4791 N N . ILE B 1 278 ? -12.344 25.625 9.234 1 95.38 278 ILE B N 1
ATOM 4792 C CA . ILE B 1 278 ? -13.117 26 8.055 1 95.38 278 ILE B CA 1
ATOM 4793 C C . ILE B 1 278 ? -12.945 24.938 6.973 1 95.38 278 ILE B C 1
ATOM 4795 O O . ILE B 1 278 ? -11.852 24.391 6.805 1 95.38 278 ILE B O 1
ATOM 4799 N N . MET B 1 279 ? -14.07 24.594 6.332 1 96.75 279 MET B N 1
ATOM 4800 C CA . MET B 1 279 ? -14.047 23.531 5.332 1 96.75 279 MET B CA 1
ATOM 4801 C C . MET B 1 279 ? -14.789 23.953 4.07 1 96.75 279 MET B C 1
ATOM 4803 O O . MET B 1 279 ? -15.828 24.625 4.145 1 96.75 279 MET B O 1
ATOM 4807 N N . LEU B 1 280 ? -14.242 23.703 2.988 1 97.75 280 LEU B N 1
ATOM 4808 C CA . LEU B 1 280 ? -14.961 23.703 1.718 1 97.75 280 LEU B CA 1
ATOM 4809 C C . LEU B 1 280 ? -15.219 22.266 1.25 1 97.75 280 LEU B C 1
ATOM 4811 O O . LEU B 1 280 ? -14.281 21.484 1.103 1 97.75 280 LEU B O 1
ATOM 4815 N N . VAL B 1 281 ? -16.422 21.891 1.135 1 96.19 281 VAL B N 1
ATOM 4816 C CA . VAL B 1 281 ? -16.828 20.578 0.616 1 96.19 281 VAL B CA 1
ATOM 4817 C C . VAL B 1 281 ? -17.75 20.781 -0.59 1 96.19 281 VAL B C 1
ATOM 4819 O O . VAL B 1 281 ? -18.922 21.125 -0.437 1 96.19 281 VAL B O 1
ATOM 4822 N N . ASN B 1 282 ? -17.141 20.5 -1.756 1 95.19 282 ASN B N 1
ATOM 4823 C CA . ASN B 1 282 ? -17.828 20.688 -3.029 1 95.19 282 ASN B CA 1
ATOM 4824 C C . ASN B 1 282 ? -18.344 22.125 -3.168 1 95.19 282 ASN B C 1
ATOM 4826 O O . ASN B 1 282 ? -17.594 23.031 -3.506 1 95.19 282 ASN B O 1
ATOM 4830 N N . ASN B 1 283 ? -19.625 22.328 -2.744 1 96.69 283 ASN B N 1
ATOM 4831 C CA . ASN B 1 283 ? -20.234 23.625 -3.033 1 96.69 283 ASN B CA 1
ATOM 4832 C C . ASN B 1 283 ? -20.594 24.375 -1.754 1 96.69 283 ASN B C 1
ATOM 4834 O O . ASN B 1 283 ? -21.375 25.312 -1.786 1 96.69 283 ASN B O 1
ATOM 4838 N N . GLU B 1 284 ? -20.016 23.953 -0.694 1 97.69 284 GLU B N 1
ATOM 4839 C CA . GLU B 1 284 ? -20.328 24.594 0.574 1 97.69 284 GLU B CA 1
ATOM 4840 C C . GLU B 1 284 ? -19.062 24.922 1.353 1 97.69 284 GLU B C 1
ATOM 4842 O O . GLU B 1 284 ? -18.109 24.141 1.371 1 97.69 284 GLU B O 1
ATOM 4847 N N . VAL B 1 285 ? -19.078 26.125 1.905 1 97.25 285 VAL B N 1
ATOM 4848 C CA . VAL B 1 285 ? -18.078 26.484 2.912 1 97.25 285 VAL B CA 1
ATOM 4849 C C . VAL B 1 285 ? -18.688 26.359 4.309 1 97.25 285 VAL B C 1
ATOM 4851 O O . VAL B 1 285 ? -19.766 26.906 4.578 1 97.25 285 VAL B O 1
ATOM 4854 N N . LYS B 1 286 ? -18.031 25.656 5.156 1 95 286 LYS B N 1
ATOM 4855 C CA . LYS B 1 286 ? -18.531 25.359 6.5 1 95 286 LYS B CA 1
ATOM 4856 C C . LYS B 1 286 ? -17.547 25.828 7.562 1 95 286 LYS B C 1
ATOM 4858 O O . LYS B 1 286 ? -16.328 25.766 7.359 1 95 286 LYS B O 1
ATOM 4863 N N . LEU B 1 287 ? -18.109 26.266 8.633 1 94.38 287 LEU B N 1
ATOM 4864 C CA . LEU B 1 287 ? -17.312 26.766 9.75 1 94.38 287 LEU B CA 1
ATOM 4865 C C . LEU B 1 287 ? -17.703 26.062 11.047 1 94.38 287 LEU B C 1
ATOM 4867 O O . LEU B 1 287 ? -18.891 25.875 11.32 1 94.38 287 LEU B O 1
ATOM 4871 N N . ASN B 1 288 ? -16.75 25.578 11.758 1 93.06 288 ASN B N 1
ATOM 4872 C CA . ASN B 1 288 ? -16.922 24.984 13.086 1 93.06 288 ASN B CA 1
ATOM 4873 C C . ASN B 1 288 ? -15.945 25.594 14.094 1 93.06 288 ASN B C 1
ATOM 4875 O O . ASN B 1 288 ? -14.742 25.359 14.023 1 93.06 288 ASN B O 1
ATOM 4879 N N . MET B 1 289 ? -16.406 26.344 15.062 1 89.19 289 MET B N 1
ATOM 4880 C CA . MET B 1 289 ? -15.547 27.016 16.047 1 89.19 289 MET B CA 1
ATOM 4881 C C . MET B 1 289 ? -15.578 26.297 17.375 1 89.19 289 MET B C 1
ATOM 4883 O O . MET B 1 289 ? -15.438 26.922 18.438 1 89.19 289 MET B O 1
ATOM 4887 N N . GLY B 1 290 ? -15.773 24.953 17.312 1 84.94 290 GLY B N 1
ATOM 4888 C CA . GLY B 1 290 ? -15.766 24.141 18.531 1 84.94 290 GLY B CA 1
ATOM 4889 C C . GLY B 1 290 ? -17.141 23.609 18.891 1 84.94 290 GLY B C 1
ATOM 4890 O O . GLY B 1 290 ? -17.266 22.797 19.812 1 84.94 290 GLY B O 1
ATOM 4891 N N . GLY B 1 291 ? -18.109 23.969 18.172 1 83.25 291 GLY B N 1
ATOM 4892 C CA . GLY B 1 291 ? -19.469 23.484 18.359 1 83.25 291 GLY B CA 1
ATOM 4893 C C . GLY B 1 291 ? -20.047 22.844 17.125 1 83.25 291 GLY B C 1
ATOM 4894 O O . GLY B 1 291 ? -19.438 21.953 16.516 1 83.25 291 GLY B O 1
ATOM 4895 N N . LYS B 1 292 ? -21.234 23.312 16.781 1 85.81 292 LYS B N 1
ATOM 4896 C CA . LYS B 1 292 ? -21.906 22.766 15.602 1 85.81 292 LYS B CA 1
ATOM 4897 C C . LYS B 1 292 ? -21.375 23.391 14.32 1 85.81 292 LYS B C 1
ATOM 4899 O O . LYS B 1 292 ? -21.094 24.594 14.273 1 85.81 292 LYS B O 1
ATOM 4904 N N . THR B 1 293 ? -21.203 22.578 13.359 1 91.12 293 THR B N 1
ATOM 4905 C CA . THR B 1 293 ? -20.797 23.047 12.039 1 91.12 293 THR B CA 1
ATOM 4906 C C . THR B 1 293 ? -21.922 23.844 11.375 1 91.12 293 THR B C 1
ATOM 4908 O O . THR B 1 293 ? -23.078 23.438 11.43 1 91.12 293 THR B O 1
ATOM 4911 N N . LYS B 1 294 ? -21.594 24.969 10.812 1 93.5 294 LYS B N 1
ATOM 4912 C CA . LYS B 1 294 ? -22.531 25.812 10.086 1 93.5 294 LYS B CA 1
ATOM 4913 C C . LYS B 1 294 ? -22.078 26.047 8.656 1 93.5 294 LYS B C 1
ATOM 4915 O O . LYS B 1 294 ? -20.891 26.266 8.406 1 93.5 294 LYS B O 1
ATOM 4920 N N . VAL B 1 295 ? -22.969 26.031 7.758 1 95.75 295 VAL B N 1
ATOM 4921 C CA . VAL B 1 295 ? -22.688 26.469 6.395 1 95.75 295 VAL B CA 1
ATOM 4922 C C . VAL B 1 295 ? -22.672 27.984 6.32 1 95.75 295 VAL B C 1
ATOM 4924 O O . VAL B 1 295 ? -23.672 28.641 6.656 1 95.75 295 VAL B O 1
ATOM 4927 N N . ILE B 1 296 ? -21.641 28.594 5.875 1 94.38 296 ILE B N 1
ATOM 4928 C CA . ILE B 1 296 ? -21.547 30.047 5.906 1 94.38 296 ILE B CA 1
ATOM 4929 C C . ILE B 1 296 ? -21.562 30.609 4.48 1 94.38 296 ILE B C 1
ATOM 4931 O O . ILE B 1 296 ? -21.719 31.812 4.277 1 94.38 296 ILE B O 1
ATOM 4935 N N . GLU B 1 297 ? -21.406 29.75 3.541 1 95.81 297 GLU B N 1
ATOM 4936 C CA . GLU B 1 297 ? -21.469 30.172 2.143 1 95.81 297 GLU B CA 1
ATOM 4937 C C . GLU B 1 297 ? -21.828 28.984 1.237 1 95.81 297 GLU B C 1
ATOM 4939 O O . GLU B 1 297 ? -21.328 27.875 1.433 1 95.81 297 GLU B O 1
ATOM 4944 N N . THR B 1 298 ? -22.703 29.141 0.293 1 97.62 298 THR B N 1
ATOM 4945 C CA . THR B 1 298 ? -23.047 28.172 -0.744 1 97.62 298 THR B CA 1
ATOM 4946 C C . THR B 1 298 ? -22.594 28.656 -2.115 1 97.62 298 THR B C 1
ATOM 4948 O O . THR B 1 298 ? -22.781 29.828 -2.453 1 97.62 298 THR B O 1
ATOM 4951 N N . LEU B 1 299 ? -22 27.703 -2.816 1 96.88 299 LEU B N 1
ATOM 4952 C CA . LEU B 1 299 ? -21.375 28.047 -4.082 1 96.88 299 LEU B CA 1
ATOM 4953 C C . LEU B 1 299 ? -22.125 27.438 -5.258 1 96.88 299 LEU B C 1
ATOM 4955 O O . LEU B 1 299 ? -22.469 26.25 -5.234 1 96.88 299 LEU B O 1
ATOM 4959 N N . ASP B 1 300 ? -22.359 28.234 -6.281 1 92.75 300 ASP B N 1
ATOM 4960 C CA . ASP B 1 300 ? -23.188 27.734 -7.379 1 92.75 300 ASP B CA 1
ATOM 4961 C C . ASP B 1 300 ? -22.375 27.578 -8.656 1 92.75 300 ASP B C 1
ATOM 4963 O O . ASP B 1 300 ? -22.844 26.984 -9.633 1 92.75 300 ASP B O 1
ATOM 4967 N N . THR B 1 301 ? -21.188 28.172 -8.633 1 95.25 301 THR B N 1
ATOM 4968 C CA . THR B 1 301 ? -20.375 28.109 -9.836 1 95.25 301 THR B CA 1
ATOM 4969 C C . THR B 1 301 ? -18.906 27.828 -9.484 1 95.25 301 THR B C 1
ATOM 4971 O O . THR B 1 301 ? -18.5 27.969 -8.336 1 95.25 301 THR B O 1
ATOM 4974 N N . GLU B 1 302 ? -18.203 27.484 -10.523 1 94.75 302 GLU B N 1
ATOM 4975 C CA . GLU B 1 302 ? -16.766 27.312 -10.375 1 94.75 302 GLU B CA 1
ATOM 4976 C C . GLU B 1 302 ? -16.078 28.625 -10 1 94.75 302 GLU B C 1
ATOM 4978 O O . GLU B 1 302 ? -15.148 28.625 -9.188 1 94.75 302 GLU B O 1
ATOM 4983 N N . ALA B 1 303 ? -16.484 29.641 -10.578 1 95.25 303 ALA B N 1
ATOM 4984 C CA . ALA B 1 303 ? -15.945 30.969 -10.266 1 95.25 303 ALA B CA 1
ATOM 4985 C C . ALA B 1 303 ? -16.172 31.312 -8.789 1 95.25 303 ALA B C 1
ATOM 4987 O O . ALA B 1 303 ? -15.289 31.891 -8.148 1 95.25 303 ALA B O 1
ATOM 4988 N N . ALA B 1 304 ? -17.312 30.969 -8.336 1 96.44 304 ALA B N 1
ATOM 4989 C CA . ALA B 1 304 ? -17.625 31.203 -6.926 1 96.44 304 ALA B CA 1
ATOM 4990 C C . ALA B 1 304 ? -16.734 30.375 -6.02 1 96.44 304 ALA B C 1
ATOM 4992 O O . ALA B 1 304 ? -16.312 30.828 -4.957 1 96.44 304 ALA B O 1
ATOM 4993 N N . ARG B 1 305 ? -16.484 29.156 -6.449 1 96.88 305 ARG B N 1
ATOM 4994 C CA . ARG B 1 305 ? -15.602 28.297 -5.672 1 96.88 305 ARG B CA 1
ATOM 4995 C C . ARG B 1 305 ? -14.188 28.859 -5.594 1 96.88 305 ARG B C 1
ATOM 4997 O O . ARG B 1 305 ? -13.57 28.875 -4.527 1 96.88 305 ARG B O 1
ATOM 5004 N N . MET B 1 306 ? -13.672 29.406 -6.664 1 95.56 306 MET B N 1
ATOM 5005 C CA . MET B 1 306 ? -12.336 30 -6.691 1 95.56 306 MET B CA 1
ATOM 5006 C C . MET B 1 306 ? -12.258 31.203 -5.773 1 95.56 306 MET B C 1
ATOM 5008 O O . MET B 1 306 ? -11.266 31.391 -5.07 1 95.56 306 MET B O 1
ATOM 5012 N N . LYS B 1 307 ? -13.266 31.969 -5.832 1 95.38 307 LYS B N 1
ATOM 5013 C CA . LYS B 1 307 ? -13.32 33.156 -4.961 1 95.38 307 LYS B CA 1
ATOM 5014 C C . LYS B 1 307 ? -13.344 32.719 -3.49 1 95.38 307 LYS B C 1
ATOM 5016 O O . LYS B 1 307 ? -12.695 33.375 -2.654 1 95.38 307 LYS B O 1
ATOM 5021 N N . ALA B 1 308 ? -14.094 31.703 -3.205 1 96 308 ALA B N 1
ATOM 5022 C CA . ALA B 1 308 ? -14.188 31.219 -1.832 1 96 308 ALA B CA 1
ATOM 5023 C C . ALA B 1 308 ? -12.836 30.688 -1.354 1 96 308 ALA B C 1
ATOM 5025 O O . ALA B 1 308 ? -12.453 30.891 -0.2 1 96 308 ALA B O 1
ATOM 5026 N N . LEU B 1 309 ? -12.141 29.953 -2.215 1 96.5 309 LEU B N 1
ATOM 5027 C CA . LEU B 1 309 ? -10.82 29.438 -1.873 1 96.5 309 LEU B CA 1
ATOM 5028 C C . LEU B 1 309 ? -9.867 30.562 -1.516 1 96.5 309 LEU B C 1
ATOM 5030 O O . LEU B 1 309 ? -9.102 30.469 -0.55 1 96.5 309 LEU B O 1
ATOM 5034 N N . ARG B 1 310 ? -9.898 31.641 -2.268 1 94.56 310 ARG B N 1
ATOM 5035 C CA . ARG B 1 310 ? -9.055 32.812 -1.984 1 94.56 310 ARG B CA 1
ATOM 5036 C C . ARG B 1 310 ? -9.484 33.469 -0.686 1 94.56 310 ARG B C 1
ATOM 5038 O O . ARG B 1 310 ? -8.641 33.812 0.153 1 94.56 310 ARG B O 1
ATOM 5045 N N . LYS B 1 311 ? -10.75 33.688 -0.532 1 92.88 311 LYS B N 1
ATOM 5046 C CA . LYS B 1 311 ? -11.32 34.406 0.589 1 92.88 311 LYS B CA 1
ATOM 5047 C C . LYS B 1 311 ? -11.078 33.688 1.909 1 92.88 311 LYS B C 1
ATOM 5049 O O . LYS B 1 311 ? -10.625 34.312 2.883 1 92.88 311 LYS B O 1
ATOM 5054 N N . TRP B 1 312 ? -11.344 32.406 1.895 1 93.06 312 TRP B N 1
ATOM 5055 C CA . TRP B 1 312 ? -11.414 31.672 3.162 1 93.06 312 TRP B CA 1
ATOM 5056 C C . TRP B 1 312 ? -10.125 30.922 3.432 1 93.06 312 TRP B C 1
ATOM 5058 O O . TRP B 1 312 ? -9.781 30.656 4.586 1 93.06 312 TRP B O 1
ATOM 5068 N N . PHE B 1 313 ? -9.344 30.594 2.408 1 94.25 313 PHE B N 1
ATOM 5069 C CA . PHE B 1 313 ? -8.18 29.719 2.596 1 94.25 313 PHE B CA 1
ATOM 5070 C C . PHE B 1 313 ? -6.918 30.391 2.068 1 94.25 313 PHE B C 1
ATOM 5072 O O . PHE B 1 313 ? -5.82 29.828 2.195 1 94.25 313 PHE B O 1
ATOM 5079 N N . SER B 1 314 ? -6.992 31.578 1.438 1 91.62 314 SER B N 1
ATOM 5080 C CA . SER B 1 314 ? -5.867 32.281 0.834 1 91.62 314 SER B CA 1
ATOM 5081 C C . SER B 1 314 ? -5.203 31.453 -0.253 1 91.62 314 SER B C 1
ATOM 5083 O O . SER B 1 314 ? -3.979 31.469 -0.389 1 91.62 314 SER B O 1
ATOM 5085 N N . ILE B 1 315 ? -6.035 30.656 -0.896 1 95.12 315 ILE B N 1
ATOM 5086 C CA . ILE B 1 315 ? -5.527 29.828 -1.993 1 95.12 315 ILE B CA 1
ATOM 5087 C C . ILE B 1 315 ? -5.906 30.469 -3.328 1 95.12 315 ILE B C 1
ATOM 5089 O O . ILE B 1 315 ? -7.082 30.719 -3.59 1 95.12 315 ILE B O 1
ATOM 5093 N N . CYS B 1 316 ? -4.934 30.766 -4.109 1 89.88 316 CYS B N 1
ATOM 5094 C CA . CYS B 1 316 ? -5.145 31.281 -5.457 1 89.88 316 CYS B CA 1
ATOM 5095 C C . CYS B 1 316 ? -4.695 30.281 -6.504 1 89.88 316 CYS B C 1
ATOM 5097 O O . CYS B 1 316 ? -3.51 29.953 -6.602 1 89.88 316 CYS B O 1
ATOM 5099 N N . LEU B 1 317 ? -5.707 29.719 -7.242 1 87.38 317 LEU B N 1
ATOM 5100 C CA . LEU B 1 317 ? -5.391 28.766 -8.289 1 87.38 317 LEU B CA 1
ATOM 5101 C C . LEU B 1 317 ? -5.262 29.453 -9.641 1 87.38 317 LEU B C 1
ATOM 5103 O O . LEU B 1 317 ? -6.062 30.328 -9.977 1 87.38 317 LEU B O 1
ATOM 5107 N N . ASP B 1 318 ? -4.117 29.938 -10.164 1 66.69 318 ASP B N 1
ATOM 5108 C CA . ASP B 1 318 ? -3.961 30.609 -11.445 1 66.69 318 ASP B CA 1
ATOM 5109 C C . ASP B 1 318 ? -4.336 29.688 -12.602 1 66.69 318 ASP B C 1
ATOM 5111 O O . ASP B 1 318 ? -4.195 28.469 -12.5 1 66.69 318 ASP B O 1
#

Solvent-accessible surface area (backbone atoms only — not comparable to full-atom values): 33891 Å² total; per-residue (Å²): 122,77,39,87,51,51,72,67,56,48,28,53,49,47,60,68,47,67,64,39,67,84,52,55,75,28,37,85,40,42,67,68,44,68,69,45,69,70,51,49,30,40,53,45,38,33,46,32,44,58,31,25,23,22,48,57,47,41,77,75,37,94,78,28,57,73,68,72,50,62,70,55,39,43,31,52,29,46,25,55,89,89,43,59,62,44,36,35,52,18,35,29,62,42,38,35,51,48,50,48,30,49,41,34,48,32,61,48,50,66,48,35,29,50,18,21,39,31,49,62,59,93,83,38,60,41,90,65,68,50,23,53,64,42,50,34,36,40,36,50,37,84,88,66,56,42,28,42,40,44,60,24,68,44,89,84,34,63,69,46,62,40,58,79,42,68,65,53,70,40,84,40,68,50,56,20,33,35,32,33,35,69,39,69,60,89,84,54,74,78,63,88,53,58,22,44,30,38,30,38,21,72,28,93,88,46,70,76,42,65,44,35,33,25,52,95,48,82,47,50,75,45,36,47,55,25,27,46,54,30,45,33,51,50,42,60,73,66,68,62,46,41,35,28,33,38,33,45,65,85,64,81,54,73,68,54,73,71,47,68,91,63,83,76,69,72,52,56,74,77,47,71,42,78,46,31,35,41,33,36,51,70,44,34,33,31,41,26,69,37,68,74,74,39,78,78,45,79,43,92,44,70,68,48,43,50,51,46,36,34,68,75,55,49,27,76,86,129,122,80,38,85,52,49,73,67,55,49,28,53,50,47,61,69,48,66,64,40,69,82,53,55,74,27,36,86,38,42,67,67,43,68,69,45,69,70,51,48,30,39,53,44,36,34,44,32,46,58,33,26,22,23,48,56,50,43,75,75,38,94,79,28,58,72,68,72,49,60,70,55,38,42,31,54,28,45,24,55,89,89,42,57,63,43,36,35,52,19,35,28,63,40,38,34,52,48,47,47,28,48,42,34,48,31,61,49,50,67,50,36,29,50,18,21,40,32,50,63,60,94,83,39,59,40,89,64,67,49,23,52,64,42,51,33,37,39,34,50,36,84,88,66,55,42,30,42,40,44,62,25,69,46,89,83,35,62,67,47,63,39,58,79,42,67,65,52,70,40,84,41,67,51,56,22,33,33,31,34,36,69,40,67,62,89,84,55,72,79,64,88,53,56,22,43,29,40,29,38,21,72,28,92,89,46,70,76,42,64,43,34,34,25,52,94,50,82,47,51,74,45,36,48,55,26,27,47,54,31,44,32,50,49,39,59,74,67,68,62,46,42,34,27,32,38,33,47,63,87,62,81,55,73,67,54,73,70,47,70,91,64,81,76,69,74,50,55,72,80,47,69,41,75,46,31,36,40,32,36,51,71,46,34,32,32,41,24,69,38,68,72,74,39,78,79,45,79,43,88,45,72,67,48,45,50,51,45,36,34,68,75,55,49,28,75,86,129

Sequence (636 aa):
MSSAYSALQITKYLSYLSLPAKYHVYVETPHLFPKDEAALTVLFRCQITRFPFENLSVYYSATRQPNIDPDTLYSKMMGAGETGPTGRGGYCLEVNIFFHHMLRGLGFEVYTVGARNRDRVNGIPQGDYGGWVHMANIVSLPSGVRYHLDVGFGGDGPTRPIPLVSGAAIPNLGTQEARLLYDNISKESQRQQRHWIYQCRNGVDKEWNSFYCYPDLEFFQEDFEVINRFTAWEFLKRDLIVTVKFIRSGEEGEILQNQETLVQMPDGPDEVHIRGKIMLVNNEVKLNMGGKTKVIETLDTEAARMKALRKWFSICLDMSSAYSALQITKYLSYLSLPAKYHVYVETPHLFPKDEAALTVLFRCQITRFPFENLSVYYSATRQPNIDPDTLYSKMMGAGETGPTGRGGYCLEVNIFFHHMLRGLGFEVYTVGARNRDRVNGIPQGDYGGWVHMANIVSLPSGVRYHLDVGFGGDGPTRPIPLVSGAAIPNLGTQEARLLYDNISKESQRQQRHWIYQCRNGVDKEWNSFYCYPDLEFFQEDFEVINRFTAWEFLKRDLIVTVKFIRSGEEGEILQNQETLVQMPDGPDEVHIRGKIMLVNNEVKLNMGGKTKVIETLDTEAARMKALRKWFSICLD

Radius of gyration: 27.51 Å; Cα contacts (8 Å, |Δi|>4): 1354; chains: 2; bounding box: 52×80×63 Å

Secondary structure (DSSP, 8-state):
---SS-HHHHHHHHHHTT--GGGGGGGS-GGGS--SHHHHHHHHHHHHHHS-EE-HHHHHSSS------HHHHHHHHH-STT----S--BSHHHHHHHHHHHHHHTT-EEEEEEEEEEEEETTEEEEEEEEEEEEEEEEE-TTS-EEEE-S-S-TTS-SS-EES-TT--EE-STT-EEEEEEE--TT-SS----EEEEEEESSTTSPPEEEEEEES--B-HHHHHHHHHHHHHHHHHHT--EEEEEEETT--SHHHHT--S-------TT---EEEEEEEETTEEEEESSS--EEEEE--SHHHHHHHHHHHH-----/---SS-HHHHHHHHHHTT--GGGGGGGS-GGGS--SHHHHHHHHHHHHHHS-EE-HHHHHSSS------HHHHHHHHH-STT----S--BSHHHHHHHHHHHHHHTT-EEEEEEEEEEEEETTEEEEEEEEEEEEEEEEE-TTS-EEEE-S-S-TTS-SS-EES-TT--EE-STT-EEEEEEE--TT-SS----EEEEEEESSTTSPPEEEEEEES--B-HHHHHHHHHHHHHHHHHHT--EEEEEEETT--SHHHHT--S-------TT---EEEEEEEETTEEEEESSS--EEEEE--SHHHHHHHHHHHH-----